Protein AF-A0A7V5SRY6-F1 (afdb_monomer)

Radius of gyration: 21.68 Å; Cα contacts (8 Å, |Δi|>4): 724; chains: 1; bounding box: 53×56×63 Å

Secondary structure (DSSP, 8-state):
-------TT---EEEEEEEE-SPPPHHHHHHHHHHHHHHHHSSSEEEEEEEE-GGGGGGGG-HHHHHHHHHHHHHHGGG-TT--SEEE-HHHHHHTTGGG-TTS-S----TTHHHHHHHHHHHHHHTTTS---EEEEEE-S-BTTBTHHHHHHHHHHHHHHTT-EEEEEE-GGGGGGGBTT---SSS--HHHHHHHHHHHHHHHHGGGT--HHHH--EEEEHHHHHHTT--SEEEEETTTTEEEEE-SSB-TTSEEE-HHHHHHHHTSSS-EE-SEEEEEEESS-TT---GGGEEEEEEE-S-SSSSTHHHHHHHHHHHHHTTT-EEEEEE-GGGGGGG-SS----TTS----HHHHHHHTTT-TTEEEEEEHHHHHHTT--GGG-STTTTSEEE-HHHHHHHSS--TT-SEEEEEE-

pLDDT: mean 87.08, std 14.52, range [35.25, 98.62]

Nearest PDB structures (foldseek):
  2hy5-assembly1_B  TM=7.709E-01  e=6.748E-06  Allochromatium vinosum
  2d1p-assembly1_B  TM=8.381E-01  e=6.021E-05  Escherichia coli
  2d1p-assembly1_A  TM=6.841E-01  e=5.065E-05  Escherichia coli
  3mc3-assembly1_A  TM=7.978E-01  e=6.392E-03  Saccharolobus solfataricus

Sequence (418 aa):
MKSKSNLDDKNYDFNLIILLSDRISIERINWLENLLISLKTTRCNVKPKLFLTGSALYIFFNSKYFNRLNKIYNLYSKNFENNTLFEIDNSEARIIGLNKIKKINSEFDDHCLFWNNLIEYLKKIYNGQRILKNIGFLQLESPYFNRSSVFCVRFLQSAINNCVIPELYLYLDGVHIGLKNQNPSEFENIYLKIEKIYNKIKSLILKDNEEISEYLKFMACARCAKARGYIYKEYFDEIENKIKYISNIMINEIEIVNLNEIIQRFKQNIPIFSANSFNLINKNISLLNNSQNIEITIFITKEPYYLEYSFGGLSLAIATSNNFIKTNIIFIEDGVYNLIQNQIIHNNDKIFNIEELINSTRNEEYLKYFVFKPSLRNRNINFSKIENFKFIKLIDSNELIQILNLKDNIYLHRIFIF

Solvent-accessible surface area (backbone atoms only — not comparable to full-atom values): 23399 Å² total; per-residue (Å²): 136,84,83,76,78,89,73,81,82,78,74,49,44,31,39,36,39,36,36,34,28,52,69,71,47,74,67,55,52,51,56,50,48,52,42,56,56,46,44,68,73,43,86,43,50,62,49,63,37,37,38,36,27,61,46,26,52,60,42,70,77,35,68,73,51,37,55,53,51,48,52,55,45,68,72,49,50,88,79,41,99,80,70,57,55,62,46,64,31,60,62,45,35,50,75,77,60,49,73,77,60,87,79,74,85,80,91,83,86,59,87,50,50,53,37,32,52,53,46,51,51,50,40,59,67,28,64,81,65,48,81,58,55,51,37,38,35,45,38,55,53,35,52,86,85,37,67,57,46,58,52,49,54,44,41,44,52,22,25,50,77,67,72,19,46,47,31,38,38,20,34,62,44,12,38,56,50,42,35,52,87,64,79,61,90,91,50,84,50,59,33,64,49,53,55,52,51,52,54,52,51,52,58,51,37,61,72,71,76,50,70,58,81,85,64,62,48,36,38,24,27,38,69,42,31,48,77,72,65,47,52,82,45,75,48,77,37,80,89,79,72,40,77,45,53,40,50,90,55,40,42,86,80,46,44,46,34,58,61,63,62,60,44,58,58,68,49,44,101,51,63,60,41,37,57,39,20,32,40,38,40,50,69,83,65,81,78,69,94,58,62,84,26,42,37,38,36,37,36,27,43,39,44,59,85,82,51,65,42,33,62,48,44,50,52,51,43,51,52,35,19,79,66,73,30,43,24,37,41,35,24,28,59,47,11,48,56,45,68,54,79,87,80,84,78,60,88,84,70,80,69,81,59,59,58,58,57,55,56,76,49,72,80,42,90,32,47,43,49,33,35,35,45,67,37,30,57,77,66,72,52,67,64,91,76,41,72,89,52,70,84,43,43,78,28,50,73,69,50,49,41,57,71,76,41,84,50,95,70,51,46,39,40,38,34,42,62,52

Mean predicted aligned error: 6.61 Å

Foldseek 3Di:
DDPDPPPPDDAWEKEKEWFAAAAQDPQNLVLVLLLLVVCLVDSHHYHYAYEYAHNPVCLCVDPVSVVSVVVSLVSRQVPDPVRHSYQYQVVRCVVVPVPVVPPDDDDDDDSLPSLLCVLVVVQVLCVLFHGQAEAEEEEAAAPPVDCQLVVVLSNLVSCVVVNHQYAYEQFANSQNLFFPPDDDDPDDNSNVSVVVSLVSNVVVCVVVVHDPVVGYHQEYAQVNCVVVPFFPDWDQDPVVRDIATDGPGGHPSYGYHHLLVVLVVQLDPHHYDYNTKMKMAIRPPSDDPGSLQEAEEEEEAAAPDPGCRLVRSLVNQVSNLVVVHQYEYEQAHNSCNLLDPPDDDDPVVPDDNSLVSCLVCLPRPRYAAEYEPVNCVVVVHDCVPRPSCPSYHYDYSVVVSVVVDDDVRHRMYMYHYD

Structure (mmCIF, N/CA/C/O backbone):
data_AF-A0A7V5SRY6-F1
#
_entry.id   AF-A0A7V5SRY6-F1
#
loop_
_atom_site.group_PDB
_atom_site.id
_atom_site.type_symbol
_atom_site.label_atom_id
_atom_site.label_alt_id
_atom_site.label_comp_id
_atom_site.label_asym_id
_atom_site.label_entity_id
_atom_site.label_seq_id
_atom_site.pdbx_PDB_ins_code
_atom_site.Cartn_x
_atom_site.Cartn_y
_atom_site.Cartn_z
_atom_site.occupancy
_atom_site.B_iso_or_equiv
_atom_site.auth_seq_id
_atom_site.auth_comp_id
_atom_site.auth_asym_id
_atom_site.auth_atom_id
_atom_site.pdbx_PDB_model_num
ATOM 1 N N . MET A 1 1 ? -34.669 9.016 -38.410 1.00 39.81 1 MET A N 1
ATOM 2 C CA . MET A 1 1 ? -34.071 9.885 -37.372 1.00 39.81 1 MET A CA 1
ATOM 3 C C . MET A 1 1 ? -33.050 9.065 -36.595 1.00 39.81 1 MET A C 1
ATOM 5 O O . MET A 1 1 ? -33.442 8.169 -35.865 1.00 39.81 1 MET A O 1
ATOM 9 N N . LYS A 1 2 ? -31.748 9.286 -36.829 1.00 36.75 2 LYS A N 1
ATOM 10 C CA . LYS A 1 2 ? -30.668 8.683 -36.030 1.00 36.75 2 LYS A CA 1
ATOM 11 C C . LYS A 1 2 ? -30.485 9.546 -34.782 1.00 36.75 2 LYS A C 1
ATOM 13 O O . LYS A 1 2 ? -30.069 10.695 -34.907 1.00 36.75 2 LYS A O 1
ATOM 18 N N . SER A 1 3 ? -30.815 9.017 -33.609 1.00 35.25 3 SER A N 1
ATOM 19 C CA . SER A 1 3 ? -30.499 9.645 -32.327 1.00 35.25 3 SER A CA 1
ATOM 20 C C . SER A 1 3 ? -28.987 9.577 -32.105 1.00 35.25 3 SER A C 1
ATOM 22 O O . SER A 1 3 ? -28.458 8.550 -31.681 1.00 35.25 3 SER A O 1
ATOM 24 N N . LYS A 1 4 ? -28.279 10.663 -32.432 1.00 36.81 4 LYS A N 1
ATOM 25 C CA . LYS A 1 4 ? -26.931 10.905 -31.913 1.00 36.81 4 LYS A CA 1
ATOM 26 C C . LYS A 1 4 ? -27.048 11.013 -30.393 1.00 36.81 4 LYS A C 1
ATOM 28 O O . LYS A 1 4 ? -27.726 11.901 -29.886 1.00 36.81 4 LYS A O 1
ATOM 33 N N . SER A 1 5 ? -26.439 10.073 -29.684 1.00 37.53 5 SER A N 1
ATOM 34 C CA . SER A 1 5 ? -26.244 10.145 -28.242 1.00 37.53 5 SER A CA 1
ATOM 35 C C . SER A 1 5 ? -25.362 11.353 -27.922 1.00 37.53 5 SER A C 1
ATOM 37 O O . SER A 1 5 ? -24.181 11.349 -28.262 1.00 37.53 5 SER A O 1
ATOM 39 N N . ASN A 1 6 ? -25.930 12.371 -27.274 1.00 35.38 6 ASN A N 1
ATOM 40 C CA . ASN A 1 6 ? -25.201 13.481 -26.653 1.00 35.38 6 ASN A CA 1
ATOM 41 C C . ASN A 1 6 ? -24.388 12.968 -25.445 1.00 35.38 6 ASN A C 1
ATOM 43 O O . ASN A 1 6 ? -24.773 13.177 -24.296 1.00 35.38 6 ASN A O 1
ATOM 47 N N . LEU A 1 7 ? -23.299 12.241 -25.703 1.00 40.72 7 LEU A N 1
ATOM 48 C CA . LEU A 1 7 ? -22.293 11.853 -24.702 1.00 40.72 7 LEU A CA 1
ATOM 49 C C . LEU A 1 7 ? -21.007 12.689 -24.811 1.00 40.72 7 LEU A C 1
ATOM 51 O O . LEU A 1 7 ? -20.055 12.435 -24.079 1.00 40.72 7 LEU A O 1
ATOM 55 N N . ASP A 1 8 ? -20.990 13.698 -25.681 1.00 44.31 8 ASP A N 1
ATOM 56 C CA . ASP A 1 8 ? -19.845 14.585 -25.852 1.00 44.31 8 ASP A CA 1
ATOM 57 C C . ASP A 1 8 ? -19.848 15.696 -24.778 1.00 44.31 8 ASP A C 1
ATOM 59 O O . ASP A 1 8 ? -20.852 16.377 -24.568 1.00 44.31 8 ASP A O 1
ATOM 63 N N . ASP A 1 9 ? -18.698 15.837 -24.109 1.00 43.53 9 ASP A N 1
ATOM 64 C CA . ASP A 1 9 ? -18.276 16.906 -23.183 1.00 43.53 9 ASP A CA 1
ATOM 65 C C . ASP A 1 9 ? -18.708 16.852 -21.703 1.00 43.53 9 ASP A C 1
ATOM 67 O O . ASP A 1 9 ? -18.930 17.882 -21.060 1.00 43.53 9 ASP A O 1
ATOM 71 N N . LYS A 1 10 ? -18.709 15.670 -21.071 1.00 51.91 10 LYS A N 1
ATOM 72 C CA . LYS A 1 10 ? -18.594 15.620 -19.599 1.00 51.91 10 LYS A CA 1
ATOM 73 C C . LYS A 1 10 ? -17.126 15.717 -19.180 1.00 51.91 10 LYS A C 1
ATOM 75 O O . LYS A 1 10 ? -16.386 14.744 -19.243 1.00 51.91 10 LYS A O 1
ATOM 80 N N . ASN A 1 11 ? -16.708 16.892 -18.710 1.00 58.66 11 ASN A N 1
ATOM 81 C CA . ASN A 1 11 ? -15.423 17.053 -18.029 1.00 58.66 11 ASN A CA 1
ATOM 82 C C . ASN A 1 11 ? -15.459 16.300 -16.691 1.00 58.66 11 ASN A C 1
ATOM 84 O O . ASN A 1 11 ? -16.187 16.681 -15.771 1.00 58.66 11 ASN A O 1
ATOM 88 N N . TYR A 1 12 ? -14.678 15.229 -16.572 1.00 63.69 12 TYR A N 1
ATOM 89 C CA . TYR A 1 12 ? -14.534 14.499 -15.316 1.00 63.69 12 TYR A CA 1
ATOM 90 C C . TYR A 1 12 ? -13.520 15.192 -14.394 1.00 63.69 12 TYR A C 1
ATOM 92 O O . TYR A 1 12 ? -12.428 15.543 -14.844 1.00 63.69 12 TYR A O 1
ATOM 100 N N . ASP A 1 13 ? -13.878 15.390 -13.118 1.00 82.00 13 ASP A N 1
ATOM 101 C CA . ASP A 1 13 ? -12.982 15.936 -12.082 1.00 82.00 13 ASP A CA 1
ATOM 102 C C . ASP A 1 13 ? -12.574 14.808 -11.125 1.00 82.00 13 ASP A C 1
ATOM 104 O O . ASP A 1 13 ? -13.422 14.169 -10.499 1.00 82.00 13 ASP A O 1
ATOM 108 N N . PHE A 1 14 ? -11.275 14.557 -11.008 1.00 86.19 14 PHE A N 1
ATOM 109 C CA . PHE A 1 14 ? -10.714 13.523 -10.145 1.00 86.19 14 PHE A CA 1
ATOM 110 C C . PHE A 1 14 ? -9.719 14.119 -9.163 1.00 86.19 14 PHE A C 1
ATOM 112 O O . PHE A 1 14 ? -8.963 15.031 -9.492 1.00 86.19 14 PHE A O 1
ATOM 119 N N . ASN A 1 15 ? -9.661 13.552 -7.961 1.00 89.62 15 ASN A N 1
ATOM 120 C CA . ASN A 1 15 ? -8.587 13.845 -7.017 1.00 89.62 15 ASN A CA 1
ATOM 121 C C . ASN A 1 15 ? -7.641 12.655 -6.971 1.00 89.62 15 ASN A C 1
ATOM 123 O O . ASN A 1 15 ? -8.079 11.534 -6.714 1.00 89.62 15 ASN A O 1
ATOM 127 N N . LEU A 1 16 ? -6.358 12.914 -7.200 1.00 92.25 16 LEU A N 1
ATOM 128 C CA . LEU A 1 16 ? -5.301 11.922 -7.063 1.00 92.25 16 LEU A CA 1
ATOM 129 C C . LEU A 1 16 ? -4.553 12.190 -5.762 1.00 92.25 16 LEU A C 1
ATOM 131 O O . LEU A 1 16 ? -3.834 13.175 -5.636 1.00 92.25 16 LEU A O 1
ATOM 135 N N . ILE A 1 17 ? -4.708 11.307 -4.793 1.00 95.00 17 ILE A N 1
ATOM 136 C CA . ILE A 1 17 ? -4.059 11.410 -3.491 1.00 95.00 17 ILE A CA 1
ATOM 137 C C . ILE A 1 17 ? -2.899 10.438 -3.488 1.00 95.00 17 ILE A C 1
ATOM 139 O O . ILE A 1 17 ? -3.110 9.244 -3.663 1.00 95.00 17 ILE A O 1
ATOM 143 N N . ILE A 1 18 ? -1.688 10.939 -3.296 1.00 96.50 18 ILE A N 1
ATOM 144 C CA . ILE A 1 18 ? -0.470 10.129 -3.269 1.00 96.50 18 ILE A CA 1
ATOM 145 C C . ILE A 1 18 ? 0.112 10.218 -1.866 1.00 96.50 18 ILE A C 1
ATOM 147 O O . ILE A 1 18 ? 0.484 11.309 -1.447 1.00 96.50 18 ILE A O 1
ATOM 151 N N . LEU A 1 19 ? 0.209 9.096 -1.157 1.00 97.88 19 LEU A N 1
ATOM 152 C CA . LEU A 1 19 ? 0.920 8.990 0.115 1.00 97.88 19 LEU A CA 1
ATOM 153 C C . LEU A 1 19 ? 2.207 8.199 -0.105 1.00 97.88 19 LEU A C 1
ATOM 155 O O . LEU A 1 19 ? 2.160 7.078 -0.613 1.00 97.88 19 LEU A O 1
ATOM 159 N N . LEU A 1 20 ? 3.344 8.790 0.257 1.00 97.56 20 LEU A N 1
ATOM 160 C CA . LEU A 1 20 ? 4.659 8.158 0.165 1.00 97.56 20 LEU A CA 1
ATOM 161 C C . LEU A 1 20 ? 5.424 8.356 1.474 1.00 97.56 20 LEU A C 1
ATOM 163 O O . LEU A 1 20 ? 5.680 9.494 1.882 1.00 97.56 20 LEU A O 1
ATOM 167 N N . SER A 1 21 ? 5.816 7.249 2.098 1.00 96.56 21 SER A N 1
ATOM 168 C CA . SER A 1 21 ? 6.669 7.225 3.288 1.00 96.56 21 SER A CA 1
ATOM 169 C C . SER A 1 21 ? 8.089 6.753 3.002 1.00 96.56 21 SER A C 1
ATOM 171 O O . SER A 1 21 ? 9.016 7.109 3.731 1.00 96.56 21 SER A O 1
ATOM 173 N N . ASP A 1 22 ? 8.277 5.942 1.963 1.00 94.25 22 ASP A N 1
ATOM 174 C CA . ASP A 1 22 ? 9.554 5.285 1.715 1.00 94.25 22 ASP A CA 1
ATOM 175 C C . ASP A 1 22 ? 10.449 6.091 0.795 1.00 94.25 22 ASP A C 1
ATOM 177 O O . ASP A 1 22 ? 10.030 7.011 0.089 1.00 94.25 22 ASP A O 1
ATOM 181 N N . ARG A 1 23 ? 11.725 5.705 0.782 1.00 93.31 23 ARG A N 1
ATOM 182 C CA . ARG A 1 23 ? 12.715 6.311 -0.095 1.00 93.31 23 ARG A CA 1
ATOM 183 C C . ARG A 1 23 ? 12.245 6.228 -1.547 1.00 93.31 23 ARG A C 1
ATOM 185 O O . ARG A 1 23 ? 12.080 5.148 -2.109 1.00 93.31 23 ARG A O 1
ATOM 192 N N . ILE A 1 24 ? 12.105 7.392 -2.172 1.00 94.31 24 ILE A N 1
ATOM 193 C CA . ILE A 1 24 ? 11.694 7.486 -3.568 1.00 94.31 24 ILE A CA 1
ATOM 194 C C . ILE A 1 24 ? 12.927 7.324 -4.464 1.00 94.31 24 ILE A C 1
ATOM 196 O O . ILE A 1 24 ? 13.878 8.108 -4.385 1.00 94.31 24 ILE A O 1
ATOM 200 N N . SER A 1 25 ? 12.929 6.293 -5.311 1.00 93.19 25 SER A N 1
ATOM 201 C CA . SER A 1 25 ? 13.999 6.064 -6.286 1.00 93.19 25 SER A CA 1
ATOM 202 C C . SER A 1 25 ? 13.959 7.108 -7.415 1.00 93.19 25 SER A C 1
ATOM 204 O O . SER A 1 25 ? 12.927 7.728 -7.684 1.00 93.19 25 SER A O 1
ATOM 206 N N . ILE A 1 26 ? 15.083 7.301 -8.121 1.00 91.19 26 ILE A N 1
ATOM 207 C CA . ILE A 1 26 ? 15.108 8.156 -9.325 1.00 91.19 26 ILE A CA 1
ATOM 208 C C . ILE A 1 26 ? 14.106 7.664 -10.369 1.00 91.19 26 ILE A C 1
ATOM 210 O O . ILE A 1 26 ? 13.446 8.460 -11.028 1.00 91.19 26 ILE A O 1
ATOM 214 N N . GLU A 1 27 ? 14.003 6.347 -10.524 1.00 94.38 27 GLU A N 1
ATOM 215 C CA . GLU A 1 27 ? 13.096 5.719 -11.471 1.00 94.38 27 GLU A CA 1
ATOM 216 C C . GLU A 1 27 ? 11.645 6.026 -11.103 1.00 94.38 27 GLU A C 1
ATOM 218 O O . GLU A 1 27 ? 10.894 6.479 -11.969 1.00 94.38 27 GLU A O 1
ATOM 223 N N . ARG A 1 28 ? 11.310 5.914 -9.810 1.00 94.81 28 ARG A N 1
ATOM 224 C CA . ARG A 1 28 ? 10.007 6.285 -9.258 1.00 94.81 28 ARG A CA 1
ATOM 225 C C . ARG A 1 28 ? 9.621 7.713 -9.566 1.00 94.81 28 ARG A C 1
ATOM 227 O O . ARG A 1 28 ? 8.536 7.968 -10.085 1.00 94.81 28 ARG A O 1
ATOM 234 N N . ILE A 1 29 ? 10.528 8.651 -9.310 1.00 92.88 29 ILE A N 1
ATOM 235 C CA . ILE A 1 29 ? 10.239 10.056 -9.586 1.00 92.88 29 ILE A CA 1
ATOM 236 C C . ILE A 1 29 ? 10.055 10.336 -11.073 1.00 92.88 29 ILE A C 1
ATOM 238 O O . ILE A 1 29 ? 9.235 11.177 -11.425 1.00 92.88 29 ILE A O 1
ATOM 242 N N . ASN A 1 30 ? 10.774 9.628 -11.947 1.00 91.94 30 ASN A N 1
ATOM 243 C CA . ASN A 1 30 ? 10.655 9.826 -13.388 1.00 91.94 30 ASN A CA 1
ATOM 244 C C . ASN A 1 30 ? 9.276 9.404 -13.896 1.00 91.94 30 ASN A C 1
ATOM 246 O O . ASN A 1 30 ? 8.643 10.157 -14.636 1.00 91.94 30 ASN A O 1
ATOM 250 N N . TRP A 1 31 ? 8.805 8.209 -13.524 1.00 92.50 31 TRP A N 1
ATOM 251 C CA . TRP A 1 31 ? 7.492 7.766 -13.984 1.00 92.50 31 TRP A CA 1
ATOM 252 C C . TRP A 1 31 ? 6.359 8.526 -13.285 1.00 92.50 31 TRP A C 1
ATOM 254 O O . TRP A 1 31 ? 5.344 8.789 -13.926 1.00 92.50 31 TRP A O 1
ATOM 264 N N . LEU A 1 32 ? 6.543 8.970 -12.034 1.00 91.88 32 LEU A N 1
ATOM 265 C CA . LEU A 1 32 ? 5.573 9.819 -11.336 1.00 91.88 32 LEU A CA 1
ATOM 266 C C . LEU A 1 32 ? 5.471 11.215 -11.971 1.00 91.88 32 LEU A C 1
ATOM 268 O O . LEU A 1 32 ? 4.369 11.721 -12.165 1.00 91.88 32 LEU A O 1
ATOM 272 N N . GLU A 1 33 ? 6.601 11.824 -12.342 1.00 91.00 33 GLU A N 1
ATOM 273 C CA . GLU A 1 33 ? 6.633 13.085 -13.093 1.00 91.00 33 GLU A CA 1
ATOM 274 C C . GLU A 1 33 ? 5.888 12.941 -14.423 1.00 91.00 33 GLU A C 1
ATOM 276 O O . GLU A 1 33 ? 5.005 13.745 -14.716 1.00 91.00 33 GLU A O 1
ATOM 281 N N . ASN A 1 34 ? 6.185 11.893 -15.197 1.00 89.94 34 ASN A N 1
ATOM 282 C CA . ASN A 1 34 ? 5.520 11.638 -16.476 1.00 89.94 34 ASN A CA 1
ATOM 283 C C . ASN A 1 34 ? 4.011 11.419 -16.308 1.00 89.94 34 ASN A C 1
ATOM 285 O O . ASN A 1 34 ? 3.226 11.951 -17.097 1.00 89.94 34 ASN A O 1
ATOM 289 N N . LEU A 1 35 ? 3.608 10.672 -15.275 1.00 89.06 35 LEU A N 1
ATOM 290 C CA . LEU A 1 35 ? 2.207 10.458 -14.926 1.00 89.06 35 LEU A CA 1
ATOM 291 C C . LEU A 1 35 ? 1.517 11.796 -14.651 1.00 89.06 35 LEU A C 1
ATOM 293 O O . LEU A 1 35 ? 0.530 12.125 -15.302 1.00 89.06 35 LEU A O 1
ATOM 297 N N . LEU A 1 36 ? 2.064 12.603 -13.743 1.00 88.25 36 LEU A N 1
ATOM 298 C CA . LEU A 1 36 ? 1.464 13.876 -13.348 1.00 88.25 36 LEU A CA 1
ATOM 299 C C . LEU A 1 36 ? 1.457 14.901 -14.490 1.00 88.25 36 LEU A C 1
ATOM 301 O O . LEU A 1 36 ? 0.469 15.614 -14.646 1.00 88.25 36 LEU A O 1
ATOM 305 N N . ILE A 1 37 ? 2.501 14.974 -15.318 1.00 87.19 37 ILE A N 1
ATOM 306 C CA . ILE A 1 37 ? 2.506 15.830 -16.518 1.00 87.19 37 ILE A CA 1
ATOM 307 C C . ILE A 1 37 ? 1.365 15.436 -17.450 1.00 87.19 37 ILE A C 1
ATOM 309 O O . ILE A 1 37 ? 0.624 16.295 -17.922 1.00 87.19 37 ILE A O 1
ATOM 313 N N . SER A 1 38 ? 1.217 14.141 -17.699 1.00 84.44 38 SER A N 1
ATOM 314 C CA . SER A 1 38 ? 0.264 13.661 -18.690 1.00 84.44 38 SER A CA 1
ATOM 315 C C . SER A 1 38 ? -1.173 13.739 -18.199 1.00 84.44 38 SER A C 1
ATOM 317 O O . SER A 1 38 ? -2.057 14.083 -18.972 1.00 84.44 38 SER A O 1
ATOM 319 N N . LEU A 1 39 ? -1.421 13.514 -16.906 1.00 81.44 39 LEU A N 1
ATOM 320 C CA . LEU A 1 39 ? -2.742 13.738 -16.314 1.00 81.44 39 LEU A CA 1
ATOM 321 C C . LEU A 1 39 ? -3.213 15.183 -16.526 1.00 81.44 39 LEU A C 1
ATOM 323 O O . LEU A 1 39 ? -4.382 15.395 -16.830 1.00 81.44 39 LEU A O 1
ATOM 327 N N . LYS A 1 40 ? -2.297 16.160 -16.488 1.00 80.31 40 LYS A N 1
ATOM 328 C CA . LYS A 1 40 ? -2.608 17.566 -16.782 1.00 80.31 40 LYS A CA 1
ATOM 329 C C . LYS A 1 40 ? -2.962 17.818 -18.254 1.00 80.31 40 LYS A C 1
ATOM 331 O O . LYS A 1 40 ? -3.694 18.759 -18.544 1.00 80.31 40 LYS A O 1
ATOM 336 N N . THR A 1 41 ? -2.404 17.041 -19.184 1.00 78.06 41 THR A N 1
ATOM 337 C CA . THR A 1 41 ? -2.663 17.195 -20.626 1.00 78.06 41 THR A CA 1
ATOM 338 C C . THR A 1 41 ? -3.846 16.361 -21.114 1.00 78.06 41 THR A C 1
ATOM 340 O O . THR A 1 41 ? -4.320 16.580 -22.229 1.00 78.06 41 THR A O 1
ATOM 343 N N . THR A 1 42 ? -4.343 15.419 -20.306 1.00 74.44 42 THR A N 1
ATOM 344 C CA . THR A 1 42 ? -5.567 14.678 -20.625 1.00 74.44 42 THR A CA 1
ATOM 345 C C . THR A 1 42 ? -6.814 15.566 -20.549 1.00 74.44 42 THR A C 1
ATOM 347 O O . THR A 1 42 ? -6.819 16.611 -19.907 1.00 74.44 42 THR A O 1
ATOM 350 N N . ARG A 1 43 ? -7.913 15.123 -21.179 1.00 66.50 43 ARG A N 1
ATOM 351 C CA . ARG A 1 43 ? -9.231 15.785 -21.091 1.00 66.50 43 ARG A CA 1
ATOM 352 C C . ARG A 1 43 ? -9.859 15.735 -19.690 1.00 66.50 43 ARG A C 1
ATOM 354 O O . ARG A 1 43 ? -10.906 16.332 -19.475 1.00 66.50 43 ARG A O 1
ATOM 361 N N . CYS A 1 44 ? -9.259 15.005 -18.753 1.00 71.31 44 CYS A N 1
ATOM 362 C CA . CYS A 1 44 ? -9.763 14.904 -17.394 1.00 71.31 44 CYS A CA 1
ATOM 363 C C . CYS A 1 44 ? -9.106 15.957 -16.504 1.00 71.31 44 CYS A C 1
ATOM 365 O O . CYS A 1 44 ? -7.888 16.131 -16.519 1.00 71.31 44 CYS A O 1
ATOM 367 N N . ASN A 1 45 ? -9.904 16.627 -15.679 1.00 79.94 45 ASN A N 1
ATOM 368 C CA . ASN A 1 45 ? -9.380 17.535 -14.673 1.00 79.94 45 ASN A CA 1
ATOM 369 C C . ASN A 1 45 ? -8.896 16.708 -13.480 1.00 79.94 45 ASN A C 1
ATOM 371 O O . ASN A 1 45 ? -9.704 16.207 -12.703 1.00 79.94 45 ASN A O 1
ATOM 375 N N . VAL A 1 46 ? -7.584 16.515 -13.350 1.00 84.12 46 VAL A N 1
ATOM 376 C CA . VAL A 1 46 ? -7.010 15.808 -12.198 1.00 84.12 46 VAL A CA 1
ATOM 377 C C . VAL A 1 46 ? -6.356 16.791 -11.251 1.00 84.12 46 VAL A C 1
ATOM 379 O O . VAL A 1 46 ? -5.490 17.575 -11.638 1.00 84.12 46 VAL A O 1
ATOM 382 N N . LYS A 1 47 ? -6.742 16.704 -9.981 1.00 88.25 47 LYS A N 1
ATOM 383 C CA . LYS A 1 47 ? -6.197 17.489 -8.875 1.00 88.25 47 LYS A CA 1
ATOM 384 C C . LYS A 1 47 ? -5.326 16.581 -8.007 1.00 88.25 47 LYS A C 1
ATOM 386 O O . LYS A 1 47 ? -5.850 15.914 -7.114 1.00 88.25 47 LYS A O 1
ATOM 391 N N . PRO A 1 48 ? -4.015 16.487 -8.288 1.00 90.75 48 PRO A N 1
ATOM 392 C CA . PRO A 1 48 ? -3.114 15.705 -7.465 1.00 90.75 48 PRO A CA 1
ATOM 393 C C . PRO A 1 48 ? -2.804 16.415 -6.146 1.00 90.75 48 PRO A C 1
ATOM 395 O O . PRO A 1 48 ? -2.623 17.629 -6.114 1.00 90.75 48 PRO A O 1
ATOM 398 N N . LYS A 1 49 ? -2.675 15.653 -5.065 1.00 92.00 49 LYS A N 1
ATOM 399 C CA . LYS A 1 49 ? -2.173 16.111 -3.768 1.00 92.00 49 LYS A CA 1
ATOM 400 C C . LYS A 1 49 ? -1.211 15.050 -3.237 1.00 92.00 49 LYS A C 1
ATOM 402 O O . LYS A 1 49 ? -1.584 13.888 -3.072 1.00 92.00 49 LYS A O 1
ATOM 407 N N . LEU A 1 50 ? 0.044 15.442 -3.040 1.00 94.00 50 LEU A N 1
ATOM 408 C CA . LEU A 1 50 ? 1.135 14.563 -2.630 1.00 94.00 50 LEU A CA 1
ATOM 409 C C . LEU A 1 50 ? 1.407 14.766 -1.143 1.00 94.00 50 LEU A C 1
ATOM 411 O O . LEU A 1 50 ? 1.798 15.852 -0.737 1.00 94.00 50 LEU A O 1
ATOM 415 N N . PHE A 1 51 ? 1.242 13.715 -0.356 1.00 95.25 51 PHE A N 1
ATOM 416 C CA . PHE A 1 51 ? 1.548 13.642 1.064 1.00 95.25 51 PHE A CA 1
ATOM 417 C C . PHE A 1 51 ? 2.868 12.886 1.236 1.00 95.25 51 PHE A C 1
ATOM 419 O O . PHE A 1 51 ? 2.952 11.692 0.941 1.00 95.25 51 PHE A O 1
ATOM 426 N N . LEU A 1 52 ? 3.911 13.592 1.672 1.00 94.75 52 LEU A N 1
ATOM 427 C CA . LEU A 1 52 ? 5.261 13.053 1.830 1.00 94.75 52 LEU A CA 1
ATOM 428 C C . LEU A 1 52 ? 5.647 13.017 3.310 1.00 94.75 52 LEU A C 1
ATOM 430 O O . LEU A 1 52 ? 5.570 14.031 4.002 1.00 94.75 52 LEU A O 1
ATOM 434 N N . THR A 1 53 ? 6.106 11.861 3.781 1.00 95.19 53 THR A N 1
ATOM 435 C CA . THR A 1 53 ? 6.583 11.663 5.158 1.00 95.19 53 THR A CA 1
ATOM 436 C C . THR A 1 53 ? 7.778 10.703 5.189 1.00 95.19 53 THR A C 1
ATOM 438 O O . THR A 1 53 ? 8.170 10.152 4.159 1.00 95.19 53 THR A O 1
ATOM 441 N N . GLY A 1 54 ? 8.402 10.528 6.353 1.00 94.31 54 GLY A N 1
ATOM 442 C CA . GLY A 1 54 ? 9.487 9.570 6.560 1.00 94.31 54 GLY A CA 1
ATOM 443 C C . GLY A 1 54 ? 10.638 9.693 5.555 1.00 94.31 54 GLY A C 1
ATOM 444 O O . GLY A 1 54 ? 11.159 10.778 5.289 1.00 94.31 54 GLY A O 1
ATOM 445 N N . SER A 1 55 ? 11.034 8.561 4.973 1.00 94.75 55 SER A N 1
ATOM 446 C CA . SER A 1 55 ? 12.159 8.474 4.036 1.00 94.75 55 SER A CA 1
ATOM 447 C C . SER A 1 55 ? 11.867 9.079 2.661 1.00 94.75 55 SER A C 1
ATOM 449 O O . SER A 1 55 ? 12.805 9.394 1.920 1.00 94.75 55 SER A O 1
ATOM 451 N N . ALA A 1 56 ? 10.600 9.294 2.306 1.00 95.06 56 ALA A N 1
ATOM 452 C CA . ALA A 1 56 ? 10.245 9.973 1.062 1.00 95.06 56 ALA A CA 1
ATOM 453 C C . ALA A 1 56 ? 10.805 11.400 1.020 1.00 95.06 56 ALA A C 1
ATOM 455 O O . ALA A 1 56 ? 11.165 11.902 -0.044 1.00 95.06 56 ALA A O 1
ATOM 456 N N . LEU A 1 57 ? 10.965 12.028 2.186 1.00 93.56 57 LEU A N 1
ATOM 457 C CA . LEU A 1 57 ? 11.484 13.384 2.328 1.00 93.56 57 LEU A CA 1
ATOM 458 C C . LEU A 1 57 ? 12.969 13.519 1.959 1.00 93.56 57 LEU A C 1
ATOM 460 O O . LEU A 1 57 ? 13.415 14.621 1.633 1.00 93.56 57 LEU A O 1
ATOM 464 N N . TYR A 1 58 ? 13.736 12.422 1.890 1.00 92.19 58 TYR A N 1
ATOM 465 C CA . TYR A 1 58 ? 15.120 12.487 1.401 1.00 92.19 58 TYR A CA 1
ATOM 466 C C . TYR A 1 58 ? 15.231 12.982 -0.044 1.00 92.19 58 TYR A C 1
ATOM 468 O O . TYR A 1 58 ? 16.306 13.386 -0.496 1.00 92.19 58 TYR A O 1
ATOM 476 N N . ILE A 1 59 ? 14.110 13.007 -0.761 1.00 90.81 59 ILE A N 1
ATOM 477 C CA . ILE A 1 59 ? 14.005 13.599 -2.082 1.00 90.81 59 ILE A CA 1
ATOM 478 C C . ILE A 1 59 ? 14.476 15.060 -2.141 1.00 90.81 59 ILE A C 1
ATOM 480 O O . ILE A 1 59 ? 15.036 15.479 -3.153 1.00 90.81 59 ILE A O 1
ATOM 484 N N . PHE A 1 60 ? 14.312 15.821 -1.056 1.00 88.81 60 PHE A N 1
ATOM 485 C CA . PHE A 1 60 ? 14.669 17.239 -1.002 1.00 88.81 60 PHE A CA 1
ATOM 486 C C . PHE A 1 60 ? 16.180 17.491 -0.891 1.00 88.81 60 PHE A C 1
ATOM 488 O O . PHE A 1 60 ? 16.632 18.589 -1.203 1.00 88.81 60 PHE A O 1
ATOM 495 N N . PHE A 1 61 ? 16.977 16.487 -0.511 1.00 88.38 61 PHE A N 1
ATOM 496 C CA . PHE A 1 61 ? 18.438 16.622 -0.432 1.00 88.38 61 PHE A CA 1
ATOM 497 C C . PHE A 1 61 ? 19.143 16.438 -1.776 1.00 88.38 61 PHE A C 1
ATOM 499 O O . PHE A 1 61 ? 20.297 16.830 -1.934 1.00 88.38 61 PHE A O 1
ATOM 506 N N . ASN A 1 62 ? 18.474 15.837 -2.759 1.00 88.06 62 ASN A N 1
ATOM 507 C CA . ASN A 1 62 ? 19.058 15.603 -4.068 1.00 88.06 62 ASN A CA 1
ATOM 508 C C . ASN A 1 62 ? 18.564 16.662 -5.060 1.00 88.06 62 ASN A C 1
ATOM 510 O O . ASN A 1 62 ? 17.385 16.696 -5.412 1.00 88.06 62 ASN A O 1
ATOM 514 N N . SER A 1 63 ? 19.477 17.490 -5.569 1.00 86.00 63 SER A N 1
ATOM 515 C CA . SER A 1 63 ? 19.148 18.573 -6.506 1.00 86.00 63 SER A CA 1
ATOM 516 C C . SER A 1 63 ? 18.437 18.083 -7.773 1.00 86.00 63 SER A C 1
ATOM 518 O O . SER A 1 63 ? 17.516 18.741 -8.257 1.00 86.00 63 SER A O 1
ATOM 520 N N . LYS A 1 64 ? 18.797 16.902 -8.293 1.00 87.75 64 LYS A N 1
ATOM 521 C CA . LYS A 1 64 ? 18.145 16.305 -9.468 1.00 87.75 64 LYS A CA 1
ATOM 522 C C . LYS A 1 64 ? 16.691 15.949 -9.170 1.00 87.75 64 LYS A C 1
ATOM 524 O O . LYS A 1 64 ? 15.832 16.208 -10.011 1.00 87.75 64 LYS A O 1
ATOM 529 N N . TYR A 1 65 ? 16.408 15.379 -8.000 1.00 87.62 65 TYR A N 1
ATOM 530 C CA . TYR A 1 65 ? 15.033 15.063 -7.612 1.00 87.62 65 TYR A CA 1
ATOM 531 C C . TYR A 1 65 ? 14.228 16.322 -7.312 1.00 87.62 65 TYR A C 1
ATOM 533 O O . TYR A 1 65 ? 13.117 16.472 -7.816 1.00 87.62 65 TYR A O 1
ATOM 541 N N . PHE A 1 66 ? 14.815 17.262 -6.575 1.00 84.56 66 PHE A N 1
ATOM 542 C CA . PHE A 1 66 ? 14.182 18.534 -6.253 1.00 84.56 66 PHE A CA 1
ATOM 543 C C . PHE A 1 66 ? 13.802 19.327 -7.510 1.00 84.56 66 PHE A C 1
ATOM 545 O O . PHE A 1 66 ? 12.685 19.826 -7.617 1.00 84.56 66 PHE A O 1
ATOM 552 N N . ASN A 1 67 ? 14.678 19.375 -8.517 1.00 86.81 67 ASN A N 1
ATOM 553 C CA . ASN A 1 67 ? 14.381 20.033 -9.791 1.00 86.81 67 ASN A CA 1
ATOM 554 C C . ASN A 1 67 ? 13.196 19.392 -10.524 1.00 86.81 67 ASN A C 1
ATOM 556 O O . ASN A 1 67 ? 12.401 20.104 -11.136 1.00 86.81 67 ASN A O 1
ATOM 560 N N . ARG A 1 68 ? 13.049 18.065 -10.454 1.00 87.56 68 ARG A N 1
ATOM 561 C CA . ARG A 1 68 ? 11.887 17.359 -11.016 1.00 87.56 68 ARG A CA 1
ATOM 562 C C . ARG A 1 68 ? 10.612 17.661 -10.234 1.00 87.56 68 ARG A C 1
ATOM 564 O O . ARG A 1 68 ? 9.608 18.020 -10.840 1.00 87.56 68 ARG A O 1
ATOM 571 N N . LEU A 1 69 ? 10.668 17.637 -8.902 1.00 84.31 69 LEU A N 1
ATOM 572 C CA . LEU A 1 69 ? 9.544 18.057 -8.060 1.00 84.31 69 LEU A CA 1
ATOM 573 C C . LEU A 1 69 ? 9.116 19.500 -8.345 1.00 84.31 69 LEU A C 1
ATOM 575 O O . LEU A 1 69 ? 7.923 19.763 -8.453 1.00 84.31 69 LEU A O 1
ATOM 579 N N . ASN A 1 70 ? 10.063 20.419 -8.545 1.00 83.69 70 ASN A N 1
ATOM 580 C CA . ASN A 1 70 ? 9.767 21.809 -8.894 1.00 83.69 70 ASN A CA 1
ATOM 581 C C . ASN A 1 70 ? 9.069 21.938 -10.250 1.00 83.69 70 ASN A C 1
ATOM 583 O O . ASN A 1 70 ? 8.193 22.787 -10.400 1.00 83.69 70 ASN A O 1
ATOM 587 N N . LYS A 1 71 ? 9.407 21.098 -11.237 1.00 86.00 71 LYS A N 1
ATOM 588 C CA . LYS A 1 71 ? 8.657 21.056 -12.503 1.00 86.00 71 LYS A CA 1
ATOM 589 C C . LYS A 1 71 ? 7.206 20.665 -12.255 1.00 86.00 71 LYS A C 1
ATOM 591 O O . LYS A 1 71 ? 6.313 21.363 -12.724 1.00 86.00 71 LYS A O 1
ATOM 596 N N . ILE A 1 72 ? 6.972 19.607 -11.476 1.00 84.81 72 ILE A N 1
ATOM 597 C CA . ILE A 1 72 ? 5.619 19.165 -11.109 1.00 84.81 72 ILE A CA 1
ATOM 598 C C . ILE A 1 72 ? 4.889 20.279 -10.340 1.00 84.81 72 ILE A C 1
ATOM 600 O O . ILE A 1 72 ? 3.760 20.620 -10.684 1.00 84.81 72 ILE A O 1
ATOM 604 N N . TYR A 1 73 ? 5.548 20.914 -9.367 1.00 84.81 73 TYR A N 1
ATOM 605 C CA . TYR A 1 73 ? 5.000 22.048 -8.622 1.00 84.81 73 TYR A CA 1
ATOM 606 C C . TYR A 1 73 ? 4.543 23.172 -9.549 1.00 84.81 73 TYR A C 1
ATOM 608 O O . TYR A 1 73 ? 3.386 23.573 -9.508 1.00 84.81 73 TYR A O 1
ATOM 616 N N . ASN A 1 74 ? 5.430 23.645 -10.425 1.00 84.44 74 ASN A N 1
ATOM 617 C CA . ASN A 1 74 ? 5.155 24.753 -11.337 1.00 84.44 74 ASN A CA 1
ATOM 618 C C . ASN A 1 74 ? 4.052 24.423 -12.346 1.00 84.44 74 ASN A C 1
ATOM 620 O O . ASN A 1 74 ? 3.335 25.314 -12.800 1.00 84.44 74 ASN A O 1
ATOM 624 N N . LEU A 1 75 ? 3.906 23.146 -12.705 1.00 83.12 75 LEU A N 1
ATOM 625 C CA . LEU A 1 75 ? 2.809 22.702 -13.551 1.00 83.12 75 LEU A CA 1
ATOM 626 C C . LEU A 1 75 ? 1.465 22.834 -12.836 1.00 83.12 75 LEU A C 1
ATOM 628 O O . LEU A 1 75 ? 0.492 23.224 -13.473 1.00 83.12 75 LEU A O 1
ATOM 632 N N . TYR A 1 76 ? 1.391 22.543 -11.547 1.00 80.06 76 TYR A N 1
ATOM 633 C CA . TYR A 1 76 ? 0.120 22.465 -10.832 1.00 80.06 76 TYR A CA 1
ATOM 634 C C . TYR A 1 76 ? -0.208 23.704 -9.990 1.00 80.06 76 TYR A C 1
ATOM 636 O O . TYR A 1 76 ? -1.380 23.936 -9.709 1.00 80.06 76 TYR A O 1
ATOM 644 N N . SER A 1 77 ? 0.775 24.540 -9.649 1.00 73.38 77 SER A N 1
ATOM 645 C CA . SER A 1 77 ? 0.639 25.665 -8.710 1.00 73.38 77 SER A CA 1
ATOM 646 C C . SER A 1 77 ? -0.447 26.679 -9.077 1.00 73.38 77 SER A C 1
ATOM 648 O O . SER A 1 77 ? -1.084 27.228 -8.187 1.00 73.38 77 SER A O 1
ATOM 650 N N . LYS A 1 78 ? -0.730 26.886 -10.369 1.00 68.31 78 LYS A N 1
ATOM 651 C CA . LYS A 1 78 ? -1.784 27.813 -10.825 1.00 68.31 78 LYS A CA 1
ATOM 652 C C . LYS A 1 78 ? -3.216 27.337 -10.540 1.00 68.31 78 LYS A C 1
ATOM 654 O O . LYS A 1 78 ? -4.127 28.152 -10.589 1.00 68.31 78 LYS A O 1
ATOM 659 N N . ASN A 1 79 ? -3.420 26.047 -10.259 1.00 62.84 79 ASN A N 1
ATOM 660 C CA . ASN A 1 79 ? -4.750 25.435 -10.136 1.00 62.84 79 ASN A CA 1
ATOM 661 C C . ASN A 1 79 ? -5.196 25.202 -8.680 1.00 62.84 79 ASN A C 1
ATOM 663 O O . ASN A 1 79 ? -6.265 24.632 -8.462 1.00 62.84 79 ASN A O 1
ATOM 667 N N . PHE A 1 80 ? -4.394 25.592 -7.685 1.00 59.84 80 PHE A N 1
ATOM 668 C CA . PHE A 1 80 ? -4.709 25.373 -6.272 1.00 59.84 80 PHE A CA 1
ATOM 669 C C . PHE A 1 80 ? -5.000 26.696 -5.569 1.00 59.84 80 PHE A C 1
ATOM 671 O O . PHE A 1 80 ? -4.089 27.487 -5.351 1.00 59.84 80 PHE A O 1
ATOM 678 N N . GLU A 1 81 ? -6.250 26.881 -5.133 1.00 53.97 81 GLU A N 1
ATOM 679 C CA . GLU A 1 81 ? -6.710 28.064 -4.381 1.00 53.97 81 GLU A CA 1
ATOM 680 C C . GLU A 1 81 ? -5.905 28.309 -3.087 1.00 53.97 81 GLU A C 1
ATOM 682 O O . GLU A 1 81 ? -5.808 29.445 -2.645 1.00 53.97 81 GLU A O 1
ATOM 687 N N . ASN A 1 82 ? -5.240 27.276 -2.543 1.00 52.09 82 ASN A N 1
ATOM 688 C CA . ASN A 1 82 ? -4.426 27.345 -1.319 1.00 52.09 82 ASN A CA 1
ATOM 689 C C . ASN A 1 82 ? -2.965 26.864 -1.489 1.00 52.09 82 ASN A C 1
ATOM 691 O O . ASN A 1 82 ? -2.307 26.516 -0.510 1.00 52.09 82 ASN A O 1
ATOM 695 N N . ASN A 1 83 ? -2.425 26.855 -2.714 1.00 52.31 83 ASN A N 1
ATOM 696 C CA . ASN A 1 83 ? -0.975 26.772 -2.966 1.00 52.31 83 ASN A CA 1
ATOM 697 C C . ASN A 1 83 ? -0.192 25.526 -2.477 1.00 52.31 83 ASN A C 1
ATOM 699 O O . ASN A 1 83 ? 1.030 25.599 -2.358 1.00 52.31 83 ASN A O 1
ATOM 703 N N . THR A 1 84 ? -0.803 24.362 -2.225 1.00 67.38 84 THR A N 1
ATOM 704 C CA . THR A 1 84 ? -0.022 23.187 -1.777 1.00 67.38 84 THR A CA 1
ATOM 705 C C . THR A 1 84 ? -0.340 21.913 -2.553 1.00 67.38 84 THR A C 1
ATOM 707 O O . THR A 1 84 ? -1.134 21.081 -2.131 1.00 67.38 84 THR A O 1
ATOM 710 N N . LEU A 1 85 ? 0.354 21.709 -3.680 1.00 82.62 85 LEU A N 1
ATOM 711 C CA . LEU A 1 85 ? 0.467 20.385 -4.313 1.00 82.62 85 LEU A CA 1
ATOM 712 C C . LEU A 1 85 ? 1.076 19.359 -3.340 1.00 82.62 85 LEU A C 1
ATOM 714 O O . LEU A 1 85 ? 0.688 18.194 -3.343 1.00 82.62 85 LEU A O 1
ATOM 718 N N . PHE A 1 86 ? 2.024 19.806 -2.514 1.00 86.12 86 PHE A N 1
ATOM 719 C CA . PHE A 1 86 ? 2.730 18.986 -1.537 1.00 86.12 86 PHE A CA 1
ATOM 720 C C . PHE A 1 86 ? 2.233 19.284 -0.130 1.00 86.12 86 PHE A C 1
ATOM 722 O O . PHE A 1 86 ? 2.138 20.443 0.263 1.00 86.12 86 PHE A O 1
ATOM 729 N N . GLU A 1 87 ? 1.962 18.232 0.620 1.00 89.25 87 GLU A N 1
ATOM 730 C CA . GLU A 1 87 ? 1.869 18.229 2.068 1.00 89.25 87 GLU A CA 1
ATOM 731 C C . GLU A 1 87 ? 3.094 17.482 2.596 1.00 89.25 87 GLU A C 1
ATOM 733 O O . GLU A 1 87 ? 3.393 16.378 2.133 1.00 89.25 87 GLU A O 1
ATOM 738 N N . ILE A 1 88 ? 3.829 18.081 3.527 1.00 90.06 88 ILE A N 1
ATOM 739 C CA . ILE A 1 88 ? 5.067 17.515 4.069 1.00 90.06 88 ILE A CA 1
ATOM 740 C C . ILE A 1 88 ? 4.872 17.282 5.559 1.00 90.06 88 ILE A C 1
ATOM 742 O O . ILE A 1 88 ? 4.408 18.170 6.273 1.00 90.06 88 ILE A O 1
ATOM 746 N N . ASP A 1 89 ? 5.225 16.090 6.036 1.00 90.81 89 ASP A N 1
ATOM 747 C CA . ASP A 1 89 ? 5.248 15.812 7.467 1.00 90.81 89 ASP A CA 1
ATOM 748 C C . ASP A 1 89 ? 6.405 16.572 8.102 1.00 90.81 89 ASP A C 1
ATOM 750 O O . ASP A 1 89 ? 7.560 16.141 8.103 1.00 90.81 89 ASP A O 1
ATOM 754 N N . ASN A 1 90 ? 6.075 17.738 8.640 1.00 85.81 90 ASN A N 1
ATOM 755 C CA . ASN A 1 90 ? 7.046 18.629 9.246 1.00 85.81 90 ASN A CA 1
ATOM 756 C C . ASN A 1 90 ? 7.768 17.982 10.424 1.00 85.81 90 ASN A C 1
ATOM 758 O O . ASN A 1 90 ? 8.937 18.273 10.662 1.00 85.81 90 ASN A O 1
ATOM 762 N N . SER A 1 91 ? 7.112 17.077 11.152 1.00 85.62 91 SER A N 1
ATOM 763 C CA . SER A 1 91 ? 7.759 16.399 12.267 1.00 85.62 91 SER A CA 1
ATOM 764 C C . SER A 1 91 ? 8.876 15.470 11.795 1.00 85.62 91 SER A C 1
ATOM 766 O O . SER A 1 91 ? 9.972 15.507 12.355 1.00 85.62 91 SER A O 1
ATOM 768 N N . GLU A 1 92 ? 8.649 14.728 10.712 1.00 90.00 92 GLU A N 1
ATOM 769 C CA . GLU A 1 92 ? 9.681 13.892 10.093 1.00 90.00 92 GLU A CA 1
ATOM 770 C C . GLU A 1 92 ? 10.729 14.745 9.364 1.00 90.00 92 GLU A C 1
ATOM 772 O O . GLU A 1 92 ? 11.921 14.458 9.455 1.00 90.00 92 GLU A O 1
ATOM 777 N N . ALA A 1 93 ? 10.325 15.854 8.736 1.00 87.94 93 ALA A N 1
ATOM 778 C CA . ALA A 1 93 ? 11.244 16.816 8.128 1.00 87.94 93 ALA A CA 1
ATOM 779 C C . ALA A 1 93 ? 12.231 17.400 9.158 1.00 87.94 93 ALA A C 1
ATOM 781 O O . ALA A 1 93 ? 13.424 17.527 8.858 1.00 87.94 93 ALA A O 1
ATOM 782 N N . ARG A 1 94 ? 11.765 17.690 10.386 1.00 86.00 94 ARG A N 1
ATOM 783 C CA . ARG A 1 94 ? 12.620 18.113 11.510 1.00 86.00 94 ARG A CA 1
ATOM 784 C C . ARG A 1 94 ? 13.650 17.045 11.862 1.00 86.00 94 ARG A C 1
ATOM 786 O O . ARG A 1 94 ? 14.827 17.380 11.977 1.00 86.00 94 ARG A O 1
ATOM 793 N N . ILE A 1 95 ? 13.224 15.785 11.980 1.00 85.38 95 ILE A N 1
ATOM 794 C CA . ILE A 1 95 ? 14.095 14.654 12.344 1.00 85.38 95 ILE A CA 1
ATOM 795 C C . ILE A 1 95 ? 15.259 14.507 11.358 1.00 85.38 95 ILE A C 1
ATOM 797 O O . ILE A 1 95 ? 16.399 14.323 11.776 1.00 85.38 95 ILE A O 1
ATOM 801 N N . ILE A 1 96 ? 15.002 14.644 10.057 1.00 87.06 96 ILE A N 1
ATOM 802 C CA . ILE A 1 96 ? 16.043 14.491 9.027 1.00 87.06 96 ILE A CA 1
ATOM 803 C C . ILE A 1 96 ? 16.791 15.796 8.705 1.00 87.06 96 ILE A C 1
ATOM 805 O O . ILE A 1 96 ? 17.620 15.819 7.799 1.00 87.06 96 ILE A O 1
ATOM 809 N N . GLY A 1 97 ? 16.517 16.891 9.423 1.00 83.31 97 GLY A N 1
ATOM 810 C CA . GLY A 1 97 ? 17.244 18.157 9.284 1.00 83.31 97 GLY A CA 1
ATOM 811 C C . GLY A 1 97 ? 16.819 19.044 8.106 1.00 83.31 97 GLY A C 1
ATOM 812 O O . GLY A 1 97 ? 17.570 19.945 7.722 1.00 83.31 97 GLY A O 1
ATOM 813 N N . LEU A 1 98 ? 15.620 18.853 7.544 1.00 81.69 98 LEU A N 1
ATOM 814 C CA . LEU A 1 98 ? 15.093 19.683 6.447 1.00 81.69 98 LEU A CA 1
ATOM 815 C C . LEU A 1 98 ? 14.649 21.091 6.877 1.00 81.69 98 LEU A C 1
ATOM 817 O O . LEU A 1 98 ? 14.372 21.920 6.014 1.00 81.69 98 LEU A O 1
ATOM 821 N N . ASN A 1 99 ? 14.664 21.418 8.173 1.00 67.38 99 ASN A N 1
ATOM 822 C CA . ASN A 1 99 ? 14.276 22.738 8.712 1.00 67.38 99 ASN A CA 1
ATOM 823 C C . ASN A 1 99 ? 15.055 23.915 8.109 1.00 67.38 99 ASN A C 1
ATOM 825 O O . ASN A 1 99 ? 14.612 25.060 8.161 1.00 67.38 99 ASN A O 1
ATOM 829 N N . LYS A 1 100 ? 16.239 23.648 7.544 1.00 57.88 100 LYS A N 1
ATOM 830 C CA . LYS A 1 100 ? 17.060 24.660 6.867 1.00 57.88 100 LYS A CA 1
ATOM 831 C C . LYS A 1 100 ? 16.537 25.021 5.471 1.00 57.88 100 LYS A C 1
ATOM 833 O O . LYS A 1 100 ? 16.930 26.056 4.932 1.00 57.88 100 LYS A O 1
ATOM 838 N N . ILE A 1 101 ? 15.639 24.224 4.887 1.00 56.50 101 ILE A N 1
ATOM 839 C CA . ILE A 1 101 ? 14.981 24.526 3.612 1.00 56.50 101 ILE A CA 1
ATOM 840 C C . ILE A 1 101 ? 13.820 25.494 3.890 1.00 56.50 101 ILE A C 1
ATOM 842 O O . ILE A 1 101 ? 12.663 25.104 4.003 1.00 56.50 101 ILE A O 1
ATOM 846 N N . LYS A 1 102 ? 14.154 26.785 4.015 1.00 47.44 102 LYS A N 1
ATOM 847 C CA . LYS A 1 102 ? 13.291 27.939 4.369 1.00 47.44 102 LYS A CA 1
ATOM 848 C C . LYS A 1 102 ? 12.102 28.241 3.417 1.00 47.44 102 LYS A C 1
ATOM 850 O O . LYS A 1 102 ? 11.717 29.397 3.281 1.00 47.44 102 LYS A O 1
ATOM 855 N N . LYS A 1 103 ? 11.530 27.266 2.705 1.00 47.75 103 LYS A N 1
ATOM 856 C CA . LYS A 1 103 ? 10.494 27.511 1.675 1.00 47.75 103 LYS A CA 1
ATOM 857 C C . LYS A 1 103 ? 9.221 26.670 1.780 1.00 47.75 103 LYS A C 1
ATOM 859 O O . LYS A 1 103 ? 8.387 26.752 0.885 1.00 47.75 103 LYS A O 1
ATOM 864 N N . ILE A 1 104 ? 9.037 25.903 2.850 1.00 48.81 104 ILE A N 1
ATOM 865 C CA . ILE A 1 104 ? 7.784 25.179 3.093 1.00 48.81 104 ILE A CA 1
ATOM 866 C C . ILE A 1 104 ? 7.144 25.789 4.346 1.00 48.81 104 ILE A C 1
ATOM 868 O O . ILE A 1 104 ? 7.763 25.832 5.403 1.00 48.81 104 ILE A O 1
ATOM 872 N N . ASN A 1 105 ? 5.961 26.377 4.161 1.00 40.97 105 ASN A N 1
ATOM 873 C CA . ASN A 1 105 ? 5.296 27.291 5.089 1.00 40.97 105 ASN A CA 1
ATOM 874 C C . ASN A 1 105 ? 4.832 26.665 6.421 1.00 40.97 105 ASN A C 1
ATOM 876 O O . ASN A 1 105 ? 4.458 25.497 6.487 1.00 40.97 105 ASN A O 1
ATOM 880 N N . SER A 1 106 ? 4.702 27.581 7.391 1.00 42.09 106 SER A N 1
ATOM 881 C CA . SER A 1 106 ? 3.940 27.600 8.655 1.00 42.09 106 SER A CA 1
ATOM 882 C C . SER A 1 106 ? 4.464 26.844 9.880 1.00 42.09 106 SER A C 1
ATOM 884 O O . SER A 1 106 ? 4.870 25.695 9.819 1.00 42.09 106 SER A O 1
ATOM 886 N N . GLU A 1 107 ? 4.418 27.584 10.989 1.00 42.28 107 GLU A N 1
ATOM 887 C CA . GLU A 1 107 ? 4.836 27.299 12.359 1.00 42.28 107 GLU A CA 1
ATOM 888 C C . GLU A 1 107 ? 4.373 25.925 12.866 1.00 42.28 107 GLU A C 1
ATOM 890 O O . GLU A 1 107 ? 3.242 25.490 12.656 1.00 42.28 107 GLU A O 1
ATOM 895 N N . PHE A 1 108 ? 5.304 25.218 13.504 1.00 45.28 108 PHE A N 1
ATOM 896 C CA . PHE A 1 108 ? 5.275 23.771 13.668 1.00 45.28 108 PHE A CA 1
ATOM 897 C C . PHE A 1 108 ? 5.142 23.400 15.138 1.00 45.28 108 PHE A C 1
ATOM 899 O O . PHE A 1 108 ? 6.098 23.641 15.870 1.00 45.28 108 PHE A O 1
ATOM 906 N N . ASP A 1 109 ? 4.051 22.734 15.546 1.00 44.72 109 ASP A N 1
ATOM 907 C CA . ASP A 1 109 ? 4.123 21.916 16.769 1.00 44.72 109 ASP A CA 1
ATOM 908 C C . ASP A 1 109 ? 3.102 20.785 16.987 1.00 44.72 109 ASP A C 1
ATOM 910 O O . ASP A 1 109 ? 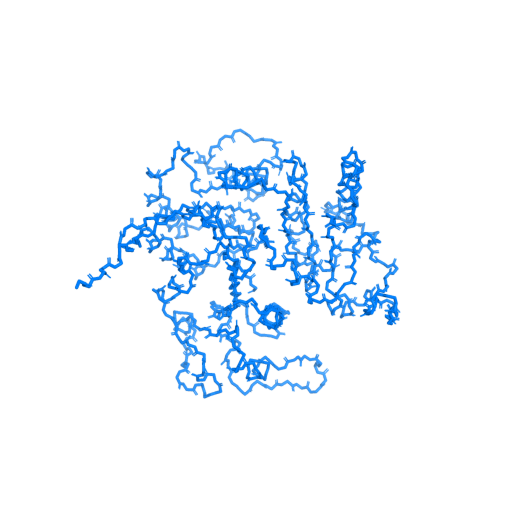3.034 20.245 18.087 1.00 44.72 109 ASP A O 1
ATOM 914 N N . ASP A 1 110 ? 2.383 20.304 15.964 1.00 57.62 110 ASP A N 1
ATOM 915 C CA . ASP A 1 110 ? 1.562 19.091 16.138 1.00 57.62 110 ASP A CA 1
ATOM 916 C C . ASP A 1 110 ? 1.973 17.960 15.183 1.00 57.62 110 ASP A C 1
ATOM 918 O O . ASP A 1 110 ? 1.802 18.044 13.964 1.00 57.62 110 ASP A O 1
ATOM 922 N N . HIS A 1 111 ? 2.496 16.868 15.756 1.00 61.44 111 HIS A N 1
ATOM 923 C CA . HIS A 1 111 ? 2.796 15.605 15.063 1.00 61.44 111 HIS A CA 1
ATOM 924 C C . HIS A 1 111 ? 1.581 15.026 14.317 1.00 61.44 111 HIS A C 1
ATOM 926 O O . HIS A 1 111 ? 1.748 14.219 13.400 1.00 61.44 111 HIS A O 1
ATOM 932 N N . CYS A 1 112 ? 0.365 15.423 14.698 1.00 71.06 112 CYS A N 1
ATOM 933 C CA . CYS A 1 112 ? -0.870 14.988 14.059 1.00 71.06 112 CYS A CA 1
ATOM 934 C C . CYS A 1 112 ? -1.302 15.886 12.893 1.00 71.06 112 CYS A C 1
ATOM 936 O O . CYS A 1 112 ? -2.188 15.476 12.150 1.00 71.06 112 CYS A O 1
ATOM 938 N N . LEU A 1 113 ? -0.709 17.071 12.687 1.00 85.25 113 LEU A N 1
ATOM 939 C CA . LEU A 1 113 ? -1.205 18.039 11.699 1.00 85.25 113 LEU A CA 1
ATOM 940 C C . LEU A 1 113 ? -1.179 17.484 10.270 1.00 85.25 113 LEU A C 1
ATOM 942 O O . LEU A 1 113 ? -2.178 17.565 9.568 1.00 85.25 113 LEU A O 1
ATOM 946 N N . PHE A 1 114 ? -0.077 16.852 9.860 1.00 92.25 114 PHE A N 1
ATOM 947 C CA . PHE A 1 114 ? 0.047 16.239 8.530 1.00 92.25 114 PHE A CA 1
ATOM 948 C C . PHE A 1 114 ? -1.055 15.201 8.265 1.00 92.25 114 PHE A C 1
ATOM 950 O O . PHE A 1 114 ? -1.715 15.215 7.225 1.00 92.25 114 PHE A O 1
ATOM 957 N N . TRP A 1 115 ? -1.279 14.315 9.235 1.00 95.00 115 TRP A N 1
ATOM 958 C CA . TRP A 1 115 ? -2.272 13.252 9.133 1.00 95.00 115 TRP A CA 1
ATOM 959 C C . TRP A 1 115 ? -3.697 13.804 9.240 1.00 95.00 115 TRP A C 1
ATOM 961 O O . TRP A 1 115 ? -4.567 13.375 8.488 1.00 95.00 115 TRP A O 1
ATOM 971 N N . ASN A 1 116 ? -3.938 14.812 10.082 1.00 94.19 116 ASN A N 1
ATOM 972 C CA . ASN A 1 116 ? -5.210 15.535 10.135 1.00 94.19 116 ASN A CA 1
ATOM 973 C C . ASN A 1 116 ? -5.510 16.200 8.787 1.00 94.19 116 ASN A C 1
ATOM 975 O O . ASN A 1 116 ? -6.608 16.022 8.272 1.00 94.19 116 ASN A O 1
ATOM 979 N N . ASN A 1 117 ? -4.531 16.863 8.165 1.00 92.88 117 ASN A N 1
ATOM 980 C CA . ASN A 1 117 ? -4.681 17.496 6.853 1.00 92.88 117 ASN A CA 1
ATOM 981 C C . ASN A 1 117 ? -5.038 16.476 5.764 1.00 92.88 117 ASN A C 1
ATOM 983 O O . ASN A 1 117 ? -5.867 16.770 4.901 1.00 92.88 117 ASN A O 1
ATOM 987 N N . LEU A 1 118 ? -4.471 15.263 5.813 1.00 94.88 118 LEU A N 1
ATOM 988 C CA . LEU A 1 118 ? -4.863 14.167 4.921 1.00 94.88 118 LEU A CA 1
ATOM 989 C C . LEU A 1 118 ? -6.338 13.786 5.110 1.00 94.88 118 LEU A C 1
ATOM 991 O O . LEU A 1 118 ? -7.084 13.721 4.129 1.00 94.88 118 LEU A O 1
ATOM 995 N N . ILE A 1 119 ? -6.774 13.564 6.355 1.00 95.25 119 ILE A N 1
ATOM 996 C CA . ILE A 1 119 ? -8.161 13.175 6.649 1.00 95.25 119 ILE A CA 1
ATOM 997 C C . ILE A 1 119 ? -9.143 14.307 6.323 1.00 95.25 119 ILE A C 1
ATOM 999 O O . ILE A 1 119 ? -10.185 14.059 5.721 1.00 95.25 119 ILE A O 1
ATOM 1003 N N . GLU A 1 120 ? -8.822 15.555 6.651 1.00 92.88 120 GLU A N 1
ATOM 1004 C CA . GLU A 1 120 ? -9.646 16.715 6.310 1.00 92.88 120 GLU A CA 1
ATOM 1005 C C . GLU A 1 120 ? -9.759 16.920 4.801 1.00 92.88 120 GLU A C 1
ATOM 1007 O O . GLU A 1 120 ? -10.840 17.232 4.296 1.00 92.88 120 GLU A O 1
ATOM 1012 N N . TYR A 1 121 ? -8.663 16.732 4.063 1.00 91.56 121 TYR A N 1
ATOM 1013 C CA . TYR A 1 121 ? -8.679 16.804 2.606 1.00 91.56 121 TYR A CA 1
ATOM 1014 C C . TYR A 1 121 ? -9.593 15.728 2.010 1.00 91.56 121 TYR A C 1
ATOM 1016 O O . TYR A 1 121 ? -10.426 16.032 1.154 1.00 91.56 121 TYR A O 1
ATOM 1024 N N . LEU A 1 122 ? -9.517 14.497 2.523 1.00 91.88 122 LEU A N 1
ATOM 1025 C CA . LEU A 1 122 ? -10.445 13.425 2.161 1.00 91.88 122 LEU A CA 1
ATOM 1026 C C . LEU A 1 122 ? -11.891 13.794 2.504 1.00 91.88 122 LEU A C 1
ATOM 1028 O O . LEU A 1 122 ? -12.757 13.699 1.639 1.00 91.88 122 LEU A O 1
ATOM 1032 N N . LYS A 1 123 ? -12.164 14.298 3.712 1.00 90.25 123 LYS A N 1
ATOM 1033 C CA . LYS A 1 123 ? -13.505 14.770 4.092 1.00 90.25 123 LYS A CA 1
ATOM 1034 C C . LYS A 1 123 ? -14.016 15.839 3.133 1.00 90.25 123 LYS A C 1
ATOM 1036 O O . LYS A 1 123 ? -15.163 15.756 2.726 1.00 90.25 123 LYS A O 1
ATOM 1041 N N . LYS A 1 124 ? -13.190 16.800 2.709 1.00 88.31 124 LYS A N 1
ATOM 1042 C CA . LYS A 1 124 ? -13.584 17.826 1.723 1.00 88.31 124 LYS A CA 1
ATOM 1043 C C . LYS A 1 124 ? -13.937 17.221 0.365 1.00 88.31 124 LYS A C 1
ATOM 1045 O O . LYS A 1 124 ? -14.919 17.640 -0.239 1.00 88.31 124 LYS A O 1
ATOM 1050 N N . ILE A 1 125 ? -13.173 16.230 -0.098 1.00 85.88 125 ILE A N 1
ATOM 1051 C CA . ILE A 1 125 ? -13.464 15.517 -1.351 1.00 85.88 125 ILE A CA 1
ATOM 1052 C C . ILE A 1 125 ? -14.803 14.777 -1.261 1.00 85.88 125 ILE A C 1
ATOM 1054 O O . ILE A 1 125 ? -15.602 14.845 -2.192 1.00 85.88 125 ILE A O 1
ATOM 1058 N N . TYR A 1 126 ? -15.051 14.101 -0.140 1.00 80.25 126 TYR A N 1
ATOM 1059 C CA . TYR A 1 126 ? -16.244 13.281 0.062 1.00 80.25 126 TYR A CA 1
ATOM 1060 C C . TYR A 1 126 ? -17.489 14.105 0.440 1.00 80.25 126 TYR A C 1
ATOM 1062 O O . TYR A 1 126 ? -18.580 13.780 -0.019 1.00 80.25 126 TYR A O 1
ATOM 1070 N N . ASN A 1 127 ? -17.357 15.218 1.172 1.00 70.56 127 ASN A N 1
ATOM 1071 C CA . ASN A 1 127 ? -18.467 16.072 1.631 1.00 70.56 127 ASN A CA 1
ATOM 1072 C C . ASN A 1 127 ? -19.294 16.707 0.494 1.00 70.56 127 ASN A C 1
ATOM 1074 O O . ASN A 1 127 ? -20.373 17.225 0.759 1.00 70.56 127 ASN A O 1
ATOM 1078 N N . GLY A 1 128 ? -18.839 16.642 -0.763 1.00 59.41 128 GLY A N 1
ATOM 1079 C CA . GLY A 1 128 ? -19.648 16.995 -1.938 1.00 59.41 128 GLY A CA 1
ATOM 1080 C C . GLY A 1 128 ? -20.557 15.871 -2.463 1.00 59.41 128 GLY A C 1
ATOM 1081 O O . GLY A 1 128 ? -21.331 16.107 -3.384 1.00 59.41 128 GLY A O 1
ATOM 1082 N N . GLN A 1 129 ? -20.454 14.652 -1.920 1.00 58.66 129 GLN A N 1
ATOM 1083 C CA . GLN A 1 129 ? -21.109 13.442 -2.440 1.00 58.66 129 GLN A CA 1
ATOM 1084 C C . GLN A 1 129 ? -21.736 12.557 -1.350 1.00 58.66 129 GLN A C 1
ATOM 1086 O O . GLN A 1 129 ? -22.865 12.099 -1.510 1.00 58.66 129 GLN A O 1
ATOM 1091 N N . ARG A 1 130 ? -20.993 12.267 -0.271 1.00 68.56 130 ARG A N 1
ATOM 1092 C CA . ARG A 1 130 ? -21.363 11.374 0.843 1.00 68.56 130 ARG A CA 1
ATOM 1093 C C . ARG A 1 130 ? -20.439 11.622 2.038 1.00 68.56 130 ARG A C 1
ATOM 1095 O O . ARG A 1 130 ? -19.245 11.818 1.863 1.00 68.56 130 ARG A O 1
ATOM 1102 N N . ILE A 1 131 ? -20.957 11.527 3.261 1.00 78.44 131 ILE A N 1
ATOM 1103 C CA . ILE A 1 131 ? -20.131 11.644 4.473 1.00 78.44 131 ILE A CA 1
ATOM 1104 C C . ILE A 1 131 ? -19.113 10.493 4.525 1.00 78.44 131 ILE A C 1
ATOM 1106 O O . ILE A 1 131 ? -19.488 9.316 4.481 1.00 78.44 131 ILE A O 1
ATOM 1110 N N . LEU A 1 132 ? -17.827 10.838 4.641 1.00 84.62 132 LEU A N 1
ATOM 1111 C CA . LEU A 1 132 ? -16.749 9.879 4.870 1.00 84.62 132 LEU A CA 1
ATOM 1112 C C . LEU A 1 132 ? -16.865 9.314 6.291 1.00 84.62 132 LEU A C 1
ATOM 1114 O O . LEU A 1 132 ? -16.414 9.942 7.245 1.00 84.62 132 LEU A O 1
ATOM 1118 N N . LYS A 1 133 ? -17.486 8.139 6.422 1.00 87.00 133 LYS A N 1
ATOM 1119 C CA . LYS A 1 133 ? -17.652 7.457 7.715 1.00 87.00 133 LYS A CA 1
ATOM 1120 C C . LYS A 1 133 ? -16.431 6.633 8.113 1.00 87.00 133 LYS A C 1
ATOM 1122 O O . LYS A 1 133 ? -16.044 6.648 9.274 1.00 87.00 133 LYS A O 1
ATOM 1127 N N . ASN A 1 134 ? -15.819 5.950 7.146 1.00 90.81 134 ASN A N 1
ATOM 1128 C CA . ASN A 1 134 ? -14.768 4.967 7.387 1.00 90.81 134 ASN A CA 1
ATOM 1129 C C . ASN A 1 134 ? -13.542 5.240 6.519 1.00 90.81 134 ASN A C 1
ATOM 1131 O O . ASN A 1 134 ? -13.659 5.757 5.403 1.00 90.81 134 ASN A O 1
ATOM 1135 N N . ILE A 1 135 ? -12.371 4.847 7.014 1.00 94.81 135 ILE A N 1
ATOM 1136 C CA . ILE A 1 135 ? -11.118 4.892 6.261 1.00 94.81 135 ILE A CA 1
ATOM 1137 C C . ILE A 1 135 ? -10.206 3.730 6.657 1.00 94.81 135 ILE A C 1
ATOM 1139 O O . ILE A 1 135 ? -10.078 3.429 7.837 1.00 94.81 135 ILE A O 1
ATOM 1143 N N . GLY A 1 136 ? -9.564 3.079 5.689 1.00 96.75 136 GLY A N 1
ATOM 1144 C CA . GLY A 1 136 ? -8.693 1.930 5.942 1.00 96.75 136 GLY A CA 1
ATOM 1145 C C . GLY A 1 136 ? -7.203 2.246 5.852 1.00 96.75 136 GLY A C 1
ATOM 1146 O O . GLY A 1 136 ? -6.779 3.072 5.037 1.00 96.75 136 GLY A O 1
ATOM 1147 N N . PHE A 1 137 ? -6.401 1.525 6.634 1.00 98.38 137 PHE A N 1
ATOM 1148 C CA . PHE A 1 137 ? -4.948 1.469 6.491 1.00 98.38 137 PHE A CA 1
ATOM 1149 C C . PHE A 1 137 ? -4.469 0.018 6.326 1.00 98.38 137 PHE A C 1
ATOM 1151 O O . PHE A 1 137 ? -4.691 -0.820 7.196 1.00 98.38 137 PHE A O 1
ATOM 1158 N N . LEU A 1 138 ? -3.810 -0.283 5.208 1.00 98.62 138 LEU A N 1
ATOM 1159 C CA . LEU A 1 138 ? -3.130 -1.540 4.920 1.00 98.62 138 LEU A CA 1
ATOM 1160 C C . LEU A 1 138 ? -1.669 -1.430 5.367 1.00 98.62 138 LEU A C 1
ATOM 1162 O O . LEU A 1 138 ? -0.839 -0.825 4.682 1.00 98.62 138 LEU A O 1
ATOM 1166 N N . GLN A 1 139 ? -1.355 -2.037 6.506 1.00 98.31 139 GLN A N 1
ATOM 1167 C CA . GLN A 1 139 ? 0.010 -2.157 6.996 1.00 98.31 139 GLN A CA 1
ATOM 1168 C C . GLN A 1 139 ? 0.674 -3.396 6.391 1.00 98.31 139 GLN A C 1
ATOM 1170 O O . GLN A 1 139 ? 0.169 -4.509 6.542 1.00 98.31 139 GLN A O 1
ATOM 1175 N N . LEU A 1 140 ? 1.839 -3.192 5.771 1.00 97.94 140 LEU A N 1
ATOM 1176 C CA . LEU A 1 140 ? 2.630 -4.256 5.143 1.00 97.94 140 LEU A CA 1
ATOM 1177 C C . LEU A 1 140 ? 3.885 -4.644 5.937 1.00 97.94 140 LEU A C 1
ATOM 1179 O O . LEU A 1 140 ? 4.384 -5.754 5.788 1.00 97.94 140 LEU A O 1
ATOM 1183 N N . GLU A 1 141 ? 4.397 -3.751 6.782 1.00 96.69 141 GLU A N 1
ATOM 1184 C CA . GLU A 1 141 ? 5.739 -3.878 7.362 1.00 96.69 141 GLU A CA 1
ATOM 1185 C C . GLU A 1 141 ? 5.711 -4.056 8.875 1.00 96.69 141 GLU A C 1
ATOM 1187 O O . GLU A 1 141 ? 4.770 -3.628 9.551 1.00 96.69 141 GLU A O 1
ATOM 1192 N N . SER A 1 142 ? 6.774 -4.639 9.419 1.00 95.81 142 SER A N 1
ATOM 1193 C CA . SER A 1 142 ? 6.932 -4.809 10.858 1.00 95.81 142 SER A CA 1
ATOM 1194 C C . SER A 1 142 ? 7.160 -3.466 11.567 1.00 95.81 142 SER A C 1
ATOM 1196 O O . SER A 1 142 ? 7.781 -2.554 11.008 1.00 95.81 142 SER A O 1
ATOM 1198 N N . PRO A 1 143 ? 6.686 -3.322 12.819 1.00 95.81 143 PRO A N 1
ATOM 1199 C CA . PRO A 1 143 ? 7.042 -2.180 13.638 1.00 95.81 143 PRO A CA 1
ATOM 1200 C C . PRO A 1 143 ? 8.540 -2.212 13.972 1.00 95.81 143 PRO A C 1
ATOM 1202 O O . PRO A 1 143 ? 9.163 -3.274 14.001 1.00 95.81 143 PRO A O 1
ATOM 1205 N N . TYR A 1 144 ? 9.100 -1.039 14.269 1.00 93.69 144 TYR A N 1
ATOM 1206 C CA . TYR A 1 144 ? 10.479 -0.820 14.747 1.00 93.69 144 TYR A CA 1
ATOM 1207 C C . TYR A 1 144 ? 11.587 -0.995 13.701 1.00 93.69 144 TYR A C 1
ATOM 1209 O O . TYR A 1 144 ? 12.531 -0.209 13.704 1.00 93.69 144 TYR A O 1
ATOM 1217 N N . PHE A 1 145 ? 11.456 -1.936 12.763 1.00 89.56 145 PHE A N 1
ATOM 1218 C CA . PHE A 1 145 ? 12.334 -2.003 11.586 1.00 89.56 145 PHE A CA 1
ATOM 1219 C C . PHE A 1 145 ? 11.960 -0.958 10.535 1.00 89.56 145 PHE A C 1
ATOM 1221 O O . PHE A 1 145 ? 12.838 -0.385 9.891 1.00 89.56 145 PHE A O 1
ATOM 1228 N N . ASN A 1 146 ? 10.661 -0.676 10.398 1.00 88.94 146 ASN A N 1
ATOM 1229 C CA . ASN A 1 146 ? 10.157 0.433 9.603 1.00 88.94 146 ASN A CA 1
ATOM 1230 C C . ASN A 1 146 ? 9.330 1.393 10.479 1.00 88.94 146 ASN A C 1
ATOM 1232 O O . ASN A 1 146 ? 8.627 0.992 11.408 1.00 88.94 146 ASN A O 1
ATOM 1236 N N . ARG A 1 147 ? 9.405 2.694 10.173 1.00 91.44 147 ARG A N 1
ATOM 1237 C CA . ARG A 1 147 ? 8.566 3.737 10.784 1.00 91.44 147 ARG A CA 1
ATOM 1238 C C . ARG A 1 147 ? 7.123 3.725 10.266 1.00 91.44 147 ARG A C 1
ATOM 1240 O O . ARG A 1 147 ? 6.295 4.447 10.812 1.00 91.44 147 ARG A O 1
ATOM 1247 N N . SER A 1 148 ? 6.774 2.912 9.272 1.00 94.62 148 SER A N 1
ATOM 1248 C CA . SER A 1 148 ? 5.406 2.826 8.750 1.00 94.62 148 SER A CA 1
ATOM 1249 C C . SER A 1 148 ? 4.373 2.447 9.811 1.00 94.62 148 SER A C 1
ATOM 1251 O O . SER A 1 148 ? 3.248 2.935 9.742 1.00 94.62 148 SER A O 1
ATOM 1253 N N . SER A 1 149 ? 4.750 1.711 10.863 1.00 95.62 149 SER A N 1
ATOM 1254 C CA . SER A 1 149 ? 3.868 1.464 12.012 1.00 95.62 149 SER A CA 1
ATOM 1255 C C . SER A 1 149 ? 3.525 2.738 12.797 1.00 95.62 149 SER A C 1
ATOM 1257 O O . SER A 1 149 ? 2.389 2.899 13.240 1.00 95.62 149 SER A O 1
ATOM 1259 N N . VAL A 1 150 ? 4.476 3.669 12.933 1.00 94.88 150 VAL A N 1
ATOM 1260 C CA . VAL A 1 150 ? 4.258 5.001 13.533 1.00 94.88 150 VAL A CA 1
ATOM 1261 C C . VAL A 1 150 ? 3.278 5.792 12.669 1.00 94.88 150 VAL A C 1
ATOM 1263 O O . VAL A 1 150 ? 2.333 6.401 13.171 1.00 94.88 150 VAL A O 1
ATOM 1266 N N . PHE A 1 151 ? 3.467 5.752 11.349 1.00 95.38 151 PHE A N 1
ATOM 1267 C CA . PHE A 1 151 ? 2.593 6.422 10.383 1.00 95.38 151 PHE A CA 1
ATOM 1268 C C . PHE A 1 151 ? 1.173 5.855 10.415 1.00 95.38 151 PHE A C 1
ATOM 1270 O O . PHE A 1 151 ? 0.216 6.624 10.469 1.00 95.38 151 PHE A O 1
ATOM 1277 N N . CYS A 1 152 ? 1.040 4.530 10.493 1.00 97.19 152 CYS A N 1
ATOM 1278 C CA . CYS A 1 152 ? -0.226 3.843 10.711 1.00 97.19 152 CYS A CA 1
ATOM 1279 C C . CYS A 1 152 ? -0.916 4.358 11.983 1.00 97.19 152 CYS A C 1
ATOM 1281 O O . CYS A 1 152 ? -2.039 4.845 11.918 1.00 97.19 152 CYS A O 1
ATOM 1283 N N . VAL A 1 153 ? -0.246 4.332 13.140 1.00 96.31 153 VAL A N 1
ATOM 1284 C CA . VAL A 1 153 ? -0.821 4.810 14.412 1.00 96.31 153 VAL A CA 1
ATOM 1285 C C . VAL A 1 153 ? -1.279 6.269 14.321 1.00 96.31 153 VAL A C 1
ATOM 1287 O O . VAL A 1 153 ? -2.391 6.590 14.750 1.00 96.31 153 VAL A O 1
ATOM 1290 N N . ARG A 1 154 ? -0.458 7.157 13.747 1.00 95.81 154 ARG A N 1
ATOM 1291 C CA . ARG A 1 154 ? -0.813 8.575 13.578 1.00 95.81 154 ARG A CA 1
ATOM 1292 C C . ARG A 1 154 ? -2.012 8.752 12.646 1.00 95.81 154 ARG A C 1
ATOM 1294 O O . ARG A 1 154 ? -2.922 9.504 12.982 1.00 95.81 154 ARG A O 1
ATOM 1301 N N . PHE A 1 155 ? -2.064 8.014 11.539 1.00 96.88 155 PHE A N 1
ATOM 1302 C CA . PHE A 1 155 ? -3.201 8.001 10.620 1.00 96.88 155 PHE A CA 1
ATOM 1303 C C . PHE A 1 155 ? -4.502 7.580 11.317 1.00 96.88 155 PHE A C 1
ATOM 1305 O O . PHE A 1 155 ? -5.499 8.300 11.245 1.00 96.88 155 PHE A O 1
ATOM 1312 N N . LEU A 1 156 ? -4.486 6.456 12.044 1.00 96.19 156 LEU A N 1
ATOM 1313 C CA . LEU A 1 156 ? -5.651 5.956 12.783 1.00 96.19 156 LEU A CA 1
ATOM 1314 C C . LEU A 1 156 ? -6.103 6.975 13.847 1.00 96.19 156 LEU A C 1
ATOM 1316 O O . LEU A 1 156 ? -7.296 7.245 13.996 1.00 96.19 156 LEU A O 1
ATOM 1320 N N . GLN A 1 157 ? -5.157 7.590 14.565 1.00 95.19 157 GLN A N 1
ATOM 1321 C CA . GLN A 1 157 ? -5.460 8.612 15.568 1.00 95.19 157 GLN A CA 1
ATOM 1322 C C . GLN A 1 157 ? -6.075 9.874 14.948 1.00 95.19 157 GLN A C 1
ATOM 1324 O O . GLN A 1 157 ? -7.032 10.419 15.508 1.00 95.19 157 GLN A O 1
ATOM 1329 N N . SER A 1 158 ? -5.551 10.325 13.807 1.00 95.38 158 SER A N 1
ATOM 1330 C CA . SER A 1 158 ? -6.069 11.474 13.062 1.00 95.38 158 SER A CA 1
ATOM 1331 C C . SER A 1 158 ? -7.449 11.221 12.471 1.00 95.38 158 SER A C 1
ATOM 1333 O O . SER A 1 158 ? -8.272 12.137 12.481 1.00 95.38 158 SER A O 1
ATOM 1335 N N . ALA A 1 159 ? -7.742 9.995 12.027 1.00 94.00 159 ALA A N 1
ATOM 1336 C CA . ALA A 1 159 ? -9.086 9.607 11.609 1.00 94.00 159 ALA A CA 1
ATOM 1337 C C . ALA A 1 159 ? -10.090 9.803 12.756 1.00 94.00 159 ALA A C 1
ATOM 1339 O O . ALA A 1 159 ? -11.070 10.531 12.594 1.00 94.00 159 ALA A O 1
ATOM 1340 N N . ILE A 1 160 ? -9.776 9.282 13.949 1.00 92.75 160 ILE A N 1
ATOM 1341 C CA . ILE A 1 160 ? -10.626 9.444 15.141 1.00 92.75 160 ILE A CA 1
ATOM 1342 C C . ILE A 1 160 ? -10.814 10.918 15.500 1.00 92.75 160 ILE A C 1
ATOM 1344 O O . ILE A 1 160 ? -11.931 11.348 15.777 1.00 92.75 160 ILE A O 1
ATOM 1348 N N . ASN A 1 161 ? -9.734 11.704 15.503 1.00 91.62 161 ASN A N 1
ATOM 1349 C CA . ASN A 1 161 ? -9.799 13.132 15.832 1.00 91.62 161 ASN A CA 1
ATOM 1350 C C . ASN A 1 161 ? -10.670 13.922 14.841 1.00 91.62 161 ASN A C 1
ATOM 1352 O O . ASN A 1 161 ? -11.173 14.987 15.181 1.00 91.62 161 ASN A O 1
ATOM 1356 N N . ASN A 1 162 ? -10.875 13.381 13.641 1.00 91.25 162 ASN A N 1
ATOM 1357 C CA . ASN A 1 162 ? -11.716 13.945 12.594 1.00 91.25 162 ASN A CA 1
ATOM 1358 C C . ASN A 1 162 ? -13.111 13.307 12.506 1.00 91.25 162 ASN A C 1
ATOM 1360 O O . ASN A 1 162 ? -13.824 13.562 11.527 1.00 91.25 162 ASN A O 1
ATOM 1364 N N . CYS A 1 163 ? -13.506 12.514 13.506 1.00 90.62 163 CYS A N 1
ATOM 1365 C CA . CYS A 1 163 ? -14.769 11.772 13.549 1.00 90.62 163 CYS A CA 1
ATOM 1366 C C . CYS A 1 163 ? -14.950 10.817 12.354 1.00 90.62 163 CYS A C 1
ATOM 1368 O O . CYS A 1 163 ? -16.046 10.694 11.813 1.00 90.62 163 CYS A O 1
ATOM 1370 N N . VAL A 1 164 ? -13.865 10.172 11.920 1.00 90.81 164 VAL A N 1
ATOM 1371 C CA . VAL A 1 164 ? -13.866 9.105 10.911 1.00 90.81 164 VAL A CA 1
ATOM 1372 C C . VAL A 1 164 ? -13.435 7.811 11.595 1.00 90.81 164 VAL A C 1
ATOM 1374 O O . VAL A 1 164 ? -12.443 7.801 12.323 1.00 90.81 164 VAL A O 1
ATOM 1377 N N . ILE A 1 165 ? -14.164 6.721 11.369 1.00 91.62 165 ILE A N 1
ATOM 1378 C CA . ILE A 1 165 ? -13.885 5.411 11.963 1.00 91.62 165 ILE A CA 1
ATOM 1379 C C . ILE A 1 165 ? -12.742 4.748 11.183 1.00 91.62 165 ILE A C 1
ATOM 1381 O O . ILE A 1 165 ? -12.900 4.461 9.992 1.00 91.62 165 ILE A O 1
ATOM 1385 N N . PRO A 1 166 ? -11.573 4.516 11.801 1.00 94.94 166 PRO A N 1
ATOM 1386 C CA . PRO A 1 166 ? -10.480 3.875 11.101 1.00 94.94 166 PRO A CA 1
ATOM 1387 C C . PRO A 1 166 ? -10.614 2.346 11.097 1.00 94.94 166 PRO A C 1
ATOM 1389 O O . PRO A 1 166 ? -11.046 1.733 12.073 1.00 94.94 166 PRO A O 1
ATOM 1392 N N . GLU A 1 167 ? -10.144 1.731 10.019 1.00 96.12 167 GLU A N 1
ATOM 1393 C CA . GLU A 1 167 ? -9.955 0.291 9.860 1.00 96.12 167 GLU A CA 1
ATOM 1394 C C . GLU A 1 167 ? -8.469 -0.013 9.663 1.00 96.12 167 GLU A C 1
ATOM 1396 O O . GLU A 1 167 ? -7.729 0.781 9.074 1.00 96.12 167 GLU A O 1
ATOM 1401 N N . LEU A 1 168 ? -8.029 -1.171 10.148 1.00 98.00 168 LEU A N 1
ATOM 1402 C CA . LEU A 1 168 ? -6.635 -1.597 10.099 1.00 98.00 168 LEU A CA 1
ATOM 1403 C C . LEU A 1 168 ? -6.547 -2.996 9.498 1.00 98.00 168 LEU A C 1
ATOM 1405 O O . LEU A 1 168 ? -7.139 -3.936 10.024 1.00 98.00 168 LEU A O 1
ATOM 1409 N N . TYR A 1 169 ? -5.771 -3.143 8.430 1.00 98.50 169 TYR A N 1
ATOM 1410 C CA . TYR A 1 169 ? -5.520 -4.424 7.780 1.00 98.50 169 TYR A CA 1
ATOM 1411 C C . TYR A 1 169 ? -4.033 -4.747 7.870 1.00 98.50 169 TYR A C 1
ATOM 1413 O O . TYR A 1 169 ? -3.199 -4.036 7.312 1.00 98.50 169 TYR A O 1
ATOM 1421 N N . LEU A 1 170 ? -3.700 -5.819 8.578 1.00 98.56 170 LEU A N 1
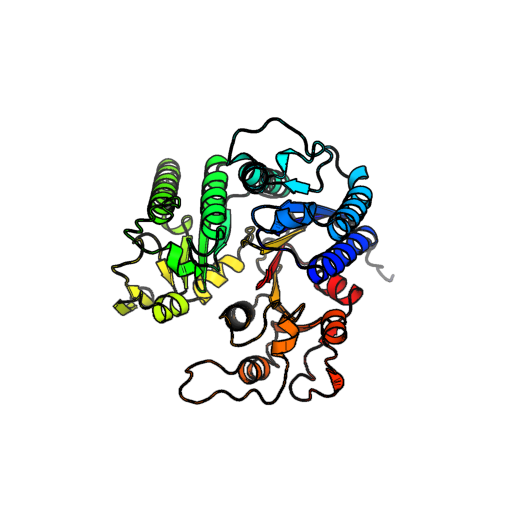ATOM 1422 C CA . LEU A 1 170 ? -2.335 -6.278 8.778 1.00 98.56 170 LEU A CA 1
ATOM 1423 C C . LEU A 1 170 ? -2.028 -7.415 7.803 1.00 98.56 170 LEU A C 1
ATOM 1425 O O . LEU A 1 170 ? -2.641 -8.487 7.848 1.00 98.56 170 LEU A O 1
ATOM 1429 N N . TYR A 1 171 ? -1.065 -7.182 6.920 1.00 98.56 171 TYR A N 1
ATOM 1430 C CA . TYR A 1 171 ? -0.650 -8.120 5.884 1.00 98.56 171 TYR A CA 1
ATOM 1431 C C . TYR A 1 171 ? 0.879 -8.173 5.806 1.00 98.56 171 TYR A C 1
ATOM 1433 O O . TYR A 1 171 ? 1.543 -7.221 6.200 1.00 98.56 171 TYR A O 1
ATOM 1441 N N . LEU A 1 172 ? 1.442 -9.287 5.329 1.00 97.56 172 LEU A N 1
ATOM 1442 C CA . LEU A 1 172 ? 2.889 -9.554 5.384 1.00 97.56 172 LEU A CA 1
ATOM 1443 C C . LEU A 1 172 ? 3.439 -9.352 6.806 1.00 97.56 172 LEU A C 1
ATOM 1445 O O . LEU A 1 172 ? 2.845 -9.857 7.760 1.00 97.56 172 LEU A O 1
ATOM 1449 N N . ASP A 1 173 ? 4.531 -8.606 6.960 1.00 97.62 173 ASP A N 1
ATOM 1450 C CA . ASP A 1 173 ? 5.124 -8.266 8.253 1.00 97.62 173 ASP A CA 1
ATOM 1451 C C . ASP A 1 173 ? 4.281 -7.270 9.059 1.00 97.62 173 ASP A C 1
ATOM 1453 O O . ASP A 1 173 ? 4.488 -7.102 10.261 1.00 97.62 173 ASP A O 1
ATOM 1457 N N . GLY A 1 174 ? 3.248 -6.678 8.462 1.00 97.88 174 GLY A N 1
ATOM 1458 C CA . GLY A 1 174 ? 2.289 -5.843 9.176 1.00 97.88 174 GLY A CA 1
ATOM 1459 C C . GLY A 1 174 ? 1.638 -6.546 10.365 1.00 97.88 174 GLY A C 1
ATOM 1460 O O . GLY A 1 174 ? 1.302 -5.891 11.350 1.00 97.88 174 GLY A O 1
ATOM 1461 N N . VAL A 1 175 ? 1.516 -7.880 10.341 1.00 98.06 175 VAL A N 1
ATOM 1462 C CA . VAL A 1 175 ? 0.928 -8.652 11.455 1.00 98.06 175 VAL A CA 1
ATOM 1463 C C . VAL A 1 175 ? 1.714 -8.519 12.762 1.00 98.06 175 VAL A C 1
ATOM 1465 O O . VAL A 1 175 ? 1.128 -8.678 13.831 1.00 98.06 175 VAL A O 1
ATOM 1468 N N . HIS A 1 176 ? 2.998 -8.149 12.703 1.00 97.69 176 HIS A N 1
ATOM 1469 C CA . HIS A 1 176 ? 3.815 -7.872 13.886 1.00 97.69 176 HIS A CA 1
ATOM 1470 C C . HIS A 1 176 ? 3.281 -6.695 14.721 1.00 97.69 176 HIS A C 1
ATOM 1472 O O . HIS A 1 176 ? 3.476 -6.686 15.935 1.00 97.69 176 HIS A O 1
ATOM 1478 N N . ILE A 1 177 ? 2.563 -5.733 14.114 1.00 96.44 177 ILE A N 1
ATOM 1479 C CA . ILE A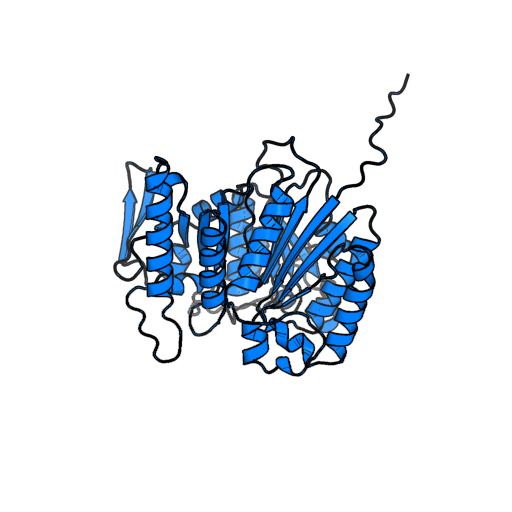 1 177 ? 1.906 -4.636 14.853 1.00 96.44 177 ILE A CA 1
ATOM 1480 C C . ILE A 1 177 ? 0.961 -5.185 15.920 1.00 96.44 177 ILE A C 1
ATOM 1482 O O . ILE A 1 177 ? 0.845 -4.603 16.997 1.00 96.44 177 ILE A O 1
ATOM 1486 N N . GLY A 1 178 ? 0.316 -6.316 15.632 1.00 95.88 178 GLY A N 1
ATOM 1487 C CA . GLY A 1 178 ? -0.660 -6.918 16.517 1.00 95.88 178 GLY A CA 1
ATOM 1488 C C . GLY A 1 178 ? -0.080 -7.697 17.689 1.00 95.88 178 GLY A C 1
ATOM 1489 O O . GLY A 1 178 ? -0.866 -8.279 18.418 1.00 95.88 178 GLY A O 1
ATOM 1490 N N . LEU A 1 179 ? 1.238 -7.754 17.900 1.00 97.06 179 LEU A N 1
ATOM 1491 C CA . LEU A 1 179 ? 1.814 -8.441 19.061 1.00 97.06 179 LEU A CA 1
ATOM 1492 C C . LEU A 1 179 ? 1.545 -7.694 20.376 1.00 97.06 179 LEU A C 1
ATOM 1494 O O . LEU A 1 179 ? 1.758 -6.485 20.454 1.00 97.06 179 LEU A O 1
ATOM 1498 N N . LYS A 1 180 ? 1.149 -8.423 21.423 1.00 96.25 180 LYS A N 1
ATOM 1499 C CA . LYS A 1 180 ? 1.028 -7.930 22.804 1.00 96.25 180 LYS A CA 1
ATOM 1500 C C . LYS A 1 180 ? 2.388 -7.720 23.451 1.00 96.25 180 LYS A C 1
ATOM 1502 O O . LYS A 1 180 ? 3.380 -8.321 23.044 1.00 96.25 180 LYS A O 1
ATOM 1507 N N . ASN A 1 181 ? 2.398 -6.931 24.525 1.00 94.50 181 ASN A N 1
ATOM 1508 C CA . ASN A 1 181 ? 3.542 -6.784 25.430 1.00 94.50 181 ASN A CA 1
ATOM 1509 C C . ASN A 1 181 ? 4.842 -6.380 24.718 1.00 94.50 181 ASN A C 1
ATOM 1511 O O . ASN A 1 181 ? 5.935 -6.712 25.173 1.00 94.50 181 ASN A O 1
ATOM 1515 N N . GLN A 1 182 ? 4.732 -5.657 23.599 1.00 95.38 182 GLN A N 1
ATOM 1516 C CA . GLN A 1 182 ? 5.892 -5.018 22.989 1.00 95.38 182 GLN A CA 1
ATOM 1517 C C . GLN A 1 182 ? 6.510 -4.084 24.033 1.00 95.38 182 GLN A C 1
ATOM 1519 O O . GLN A 1 182 ? 5.785 -3.356 24.711 1.00 95.38 182 GLN A O 1
ATOM 1524 N N . ASN A 1 183 ? 7.833 -4.110 24.173 1.00 95.81 183 ASN A N 1
ATOM 1525 C CA . ASN A 1 183 ? 8.548 -3.295 25.154 1.00 95.81 183 ASN A CA 1
ATOM 1526 C C . ASN A 1 183 ? 9.785 -2.633 24.519 1.00 95.81 183 ASN A C 1
ATOM 1528 O O . ASN A 1 183 ? 10.913 -2.981 24.871 1.00 95.81 183 ASN A O 1
ATOM 1532 N N . PRO A 1 184 ? 9.598 -1.753 23.515 1.00 95.50 184 PRO A N 1
ATOM 1533 C CA . PRO A 1 184 ? 10.715 -1.053 22.888 1.00 95.50 184 PRO A CA 1
ATOM 1534 C C . PRO A 1 184 ? 11.373 -0.067 23.868 1.00 95.50 184 PRO A C 1
ATOM 1536 O O . PRO A 1 184 ? 10.681 0.631 24.605 1.00 95.50 184 PRO A O 1
ATOM 1539 N N . SER A 1 185 ? 12.706 0.019 23.840 1.00 93.38 185 SER A N 1
ATOM 1540 C CA . SER A 1 185 ? 13.500 0.990 24.614 1.00 93.38 185 SER A CA 1
ATOM 1541 C C . SER A 1 185 ? 13.562 2.364 23.944 1.00 93.38 185 SER A C 1
ATOM 1543 O O . SER A 1 185 ? 13.417 3.390 24.602 1.00 93.38 185 SER A O 1
ATOM 1545 N N . GLU A 1 186 ? 13.788 2.382 22.629 1.00 90.94 186 GLU A N 1
ATOM 1546 C CA . GLU A 1 186 ? 14.097 3.598 21.859 1.00 90.94 186 GLU A CA 1
ATOM 1547 C C . GLU A 1 186 ? 12.931 4.107 21.001 1.00 90.94 186 GLU A C 1
ATOM 1549 O O . GLU A 1 186 ? 13.010 5.183 20.407 1.00 90.94 186 GLU A O 1
ATOM 1554 N N . PHE A 1 187 ? 11.845 3.339 20.914 1.00 91.56 187 PHE A N 1
ATOM 1555 C CA . PHE A 1 187 ? 10.728 3.616 20.015 1.00 91.56 187 PHE A CA 1
ATOM 1556 C C . PHE A 1 187 ? 9.413 3.738 20.777 1.00 91.56 187 PHE A C 1
ATOM 1558 O O . PHE A 1 187 ? 9.247 3.197 21.868 1.00 91.56 187 PHE A O 1
ATOM 1565 N N . GLU A 1 188 ? 8.443 4.437 20.185 1.00 92.12 188 GLU A N 1
ATOM 1566 C CA . GLU A 1 188 ? 7.097 4.475 20.749 1.00 92.12 188 GLU A CA 1
ATOM 1567 C C . GLU A 1 188 ? 6.470 3.080 20.771 1.00 92.12 188 GLU A C 1
ATOM 1569 O O . GLU A 1 188 ? 6.577 2.315 19.819 1.00 92.12 188 GLU A O 1
ATOM 1574 N N . ASN A 1 189 ? 5.786 2.752 21.863 1.00 95.81 189 ASN A N 1
ATOM 1575 C CA . ASN A 1 189 ? 5.170 1.445 22.026 1.00 95.81 189 ASN A CA 1
ATOM 1576 C C . ASN A 1 189 ? 3.912 1.316 21.147 1.00 95.81 189 ASN A C 1
ATOM 1578 O O . ASN A 1 189 ? 2.843 1.823 21.500 1.00 95.81 189 ASN A O 1
ATOM 1582 N N . ILE A 1 190 ? 4.049 0.644 20.001 1.00 96.69 190 ILE A N 1
ATOM 1583 C CA . ILE A 1 190 ? 2.976 0.490 19.009 1.00 96.69 190 ILE A CA 1
ATOM 1584 C C . ILE A 1 190 ? 1.801 -0.308 19.584 1.00 96.69 190 ILE A C 1
ATOM 1586 O O . ILE A 1 190 ? 0.657 0.103 19.400 1.00 96.69 190 ILE A O 1
ATOM 1590 N N . TYR A 1 191 ? 2.065 -1.377 20.343 1.00 95.88 191 TYR A N 1
ATOM 1591 C CA . TYR A 1 191 ? 1.033 -2.154 21.044 1.00 95.88 191 TYR A CA 1
ATOM 1592 C C . TYR A 1 191 ? 0.115 -1.257 21.892 1.00 95.88 191 TYR A C 1
ATOM 1594 O O . TYR A 1 191 ? -1.096 -1.218 21.662 1.00 95.88 191 TYR A O 1
ATOM 1602 N N . LEU A 1 192 ? 0.691 -0.463 22.805 1.00 95.75 192 LEU A N 1
ATOM 1603 C CA . LEU A 1 192 ? -0.084 0.415 23.694 1.00 95.75 192 LEU A CA 1
ATOM 1604 C C . LEU A 1 192 ? -0.870 1.482 22.919 1.00 95.75 192 LEU A C 1
ATOM 1606 O O . LEU A 1 192 ? -1.965 1.884 23.318 1.00 95.75 192 LEU A O 1
ATOM 1610 N N . LYS A 1 193 ? -0.321 1.965 21.800 1.00 95.81 193 LYS A N 1
ATOM 1611 C CA . LYS A 1 193 ? -1.000 2.947 20.947 1.00 95.81 193 LYS A CA 1
ATOM 1612 C C . LYS A 1 193 ? -2.210 2.341 20.242 1.00 95.81 193 LYS A C 1
ATOM 1614 O O . LYS A 1 193 ? -3.265 2.972 20.244 1.00 95.81 193 LYS A O 1
ATOM 1619 N N . ILE A 1 194 ? -2.076 1.141 19.679 1.00 96.12 194 ILE A N 1
ATOM 1620 C CA . ILE A 1 194 ? -3.178 0.427 19.021 1.00 96.12 194 ILE A CA 1
ATOM 1621 C C . ILE A 1 194 ? -4.283 0.091 20.027 1.00 96.12 194 ILE A C 1
ATOM 1623 O O . ILE A 1 194 ? -5.449 0.366 19.749 1.00 96.12 194 ILE A O 1
ATOM 1627 N N . GLU A 1 195 ? -3.932 -0.398 21.218 1.00 93.25 195 GLU A N 1
ATOM 1628 C CA . GLU A 1 195 ? -4.891 -0.676 22.297 1.00 93.25 195 GLU A CA 1
ATOM 1629 C C . GLU A 1 195 ? -5.658 0.593 22.715 1.00 93.25 195 GLU A C 1
ATOM 1631 O O . GLU A 1 195 ? -6.890 0.602 22.791 1.00 93.25 195 GLU A O 1
ATOM 1636 N N . LYS A 1 196 ? -4.949 1.715 22.906 1.00 94.00 196 LYS A N 1
ATOM 1637 C CA . LYS A 1 196 ? -5.573 3.010 23.221 1.00 94.00 196 LYS A CA 1
ATOM 1638 C C . LYS A 1 196 ? -6.511 3.491 22.110 1.00 94.00 196 LYS A C 1
ATOM 1640 O O . LYS A 1 196 ? -7.593 4.001 22.405 1.00 94.00 196 LYS A O 1
ATOM 1645 N N . ILE A 1 197 ? -6.099 3.351 20.850 1.00 93.94 197 ILE A N 1
ATOM 1646 C CA . ILE A 1 197 ? -6.900 3.705 19.670 1.00 93.94 197 ILE A CA 1
ATOM 1647 C C . ILE A 1 197 ? -8.181 2.874 19.642 1.00 93.94 197 ILE A C 1
ATOM 1649 O O . ILE A 1 197 ? -9.266 3.447 19.553 1.00 93.94 197 ILE A O 1
ATOM 1653 N N . TYR A 1 198 ? -8.073 1.555 19.794 1.00 91.75 198 TYR A N 1
ATOM 1654 C CA . TYR A 1 198 ? -9.223 0.656 19.798 1.00 91.75 198 TYR A CA 1
ATOM 1655 C C . TYR A 1 198 ? -10.221 1.016 20.902 1.00 91.75 198 TYR A C 1
ATOM 1657 O O . TYR A 1 198 ? -11.408 1.212 20.636 1.00 91.75 198 TYR A O 1
ATOM 1665 N N . ASN A 1 199 ? -9.739 1.194 22.136 1.00 90.81 199 ASN A N 1
ATOM 1666 C CA . ASN A 1 199 ? -10.582 1.566 23.272 1.00 90.81 199 ASN A CA 1
ATOM 1667 C C . ASN A 1 199 ? -11.277 2.918 23.061 1.00 90.81 199 ASN A C 1
ATOM 1669 O O . ASN A 1 199 ? -12.457 3.067 23.392 1.00 90.81 199 ASN A O 1
ATOM 1673 N N . LYS A 1 200 ? -10.586 3.890 22.449 1.00 90.75 200 LYS A N 1
ATOM 1674 C CA . LYS A 1 200 ? -11.186 5.181 22.088 1.00 90.75 200 LYS A CA 1
ATOM 1675 C C . LYS A 1 200 ? -12.309 4.998 21.065 1.00 90.75 200 LYS A C 1
ATOM 1677 O O . LYS A 1 200 ? -13.387 5.542 21.282 1.00 90.75 200 LYS A O 1
ATOM 1682 N N . ILE A 1 201 ? -12.107 4.206 20.011 1.00 87.81 201 ILE A N 1
ATOM 1683 C CA . ILE A 1 201 ? -13.146 3.942 18.998 1.00 87.81 201 ILE A CA 1
ATOM 1684 C C . ILE A 1 201 ? -14.351 3.239 19.623 1.00 87.81 201 ILE A C 1
ATOM 1686 O O . ILE A 1 201 ? -15.477 3.699 19.454 1.00 87.81 201 ILE A O 1
ATOM 1690 N N . LYS A 1 202 ? -14.120 2.189 20.418 1.00 86.69 202 LYS A N 1
ATOM 1691 C CA . LYS A 1 202 ? -15.180 1.469 21.136 1.00 86.69 202 LYS A CA 1
ATOM 1692 C C . LYS A 1 202 ? -16.017 2.415 22.002 1.00 86.69 202 LYS A C 1
ATOM 1694 O O . LYS A 1 202 ? -17.240 2.331 21.997 1.00 86.69 202 LYS A O 1
ATOM 1699 N N . SER A 1 203 ? -15.366 3.342 22.710 1.00 85.19 203 SER A N 1
ATOM 1700 C CA . SER A 1 203 ? -16.058 4.330 23.548 1.00 85.19 203 SER A CA 1
ATOM 1701 C C . SER A 1 203 ? -16.890 5.343 22.755 1.00 85.19 203 SER A C 1
ATOM 1703 O O . SER A 1 203 ? -17.858 5.871 23.295 1.00 85.19 203 SER A O 1
ATOM 1705 N N . LEU A 1 204 ? -16.516 5.631 21.502 1.00 81.19 204 LEU A N 1
ATOM 1706 C CA . LEU A 1 204 ? -17.271 6.513 20.612 1.00 81.19 204 LEU A CA 1
ATOM 1707 C C . LEU A 1 204 ? -18.484 5.783 20.031 1.00 81.19 204 LEU A C 1
ATOM 1709 O O . LEU A 1 204 ? -19.592 6.279 20.171 1.00 81.19 204 LEU A O 1
ATOM 1713 N N . ILE A 1 205 ? -18.298 4.570 19.500 1.00 79.12 205 ILE A N 1
ATOM 1714 C CA . ILE A 1 205 ? -19.389 3.778 18.904 1.00 79.12 205 ILE A CA 1
ATOM 1715 C C . ILE A 1 205 ? -20.494 3.479 19.932 1.00 79.12 205 ILE A C 1
ATOM 1717 O O . ILE A 1 205 ? -21.676 3.631 19.640 1.00 79.12 205 ILE A O 1
ATOM 1721 N N . LEU A 1 206 ? -20.120 3.123 21.168 1.00 76.50 206 LEU A N 1
ATOM 1722 C CA . LEU A 1 206 ? -21.089 2.856 22.239 1.00 76.50 206 LEU A CA 1
ATOM 1723 C C . LEU A 1 206 ? -21.936 4.074 22.626 1.00 76.50 206 LEU A C 1
ATOM 1725 O O . LEU A 1 206 ? -23.050 3.897 23.110 1.00 76.50 206 LEU A O 1
ATOM 1729 N N . LYS A 1 207 ? -21.427 5.299 22.449 1.00 72.75 207 LYS A N 1
ATOM 1730 C CA . LYS A 1 207 ? -22.197 6.520 22.735 1.00 72.75 207 LYS A CA 1
ATOM 1731 C C . LYS A 1 207 ? -23.272 6.790 21.686 1.00 72.75 207 LYS A C 1
ATOM 1733 O O . LYS A 1 207 ? -24.278 7.405 22.023 1.00 72.75 207 LYS A O 1
ATOM 1738 N N . ASP A 1 208 ? -23.076 6.296 20.467 1.00 68.19 208 ASP A N 1
ATOM 1739 C CA . ASP A 1 208 ? -23.978 6.512 19.336 1.00 68.19 208 ASP A CA 1
ATOM 1740 C C . ASP A 1 208 ? -25.025 5.383 19.180 1.00 68.19 208 ASP A C 1
ATOM 1742 O O . ASP A 1 208 ? -25.804 5.396 18.231 1.00 68.19 208 ASP A O 1
ATOM 1746 N N . ASN A 1 209 ? -25.098 4.431 20.129 1.00 60.78 209 ASN A N 1
ATOM 1747 C CA . ASN A 1 209 ? -25.981 3.247 20.106 1.00 60.78 209 ASN A CA 1
ATOM 1748 C C . ASN A 1 209 ? -25.828 2.357 18.851 1.00 60.78 209 ASN A C 1
ATOM 1750 O O . ASN A 1 209 ? -26.751 1.628 18.490 1.00 60.78 209 ASN A O 1
ATOM 1754 N N . GLU A 1 210 ? -24.673 2.397 18.186 1.00 63.56 210 GLU A N 1
ATOM 1755 C CA . GLU A 1 210 ? -24.377 1.558 17.021 1.00 63.56 210 GLU A CA 1
ATOM 1756 C C . GLU A 1 210 ? -23.722 0.221 17.442 1.00 63.56 210 GLU A C 1
ATOM 1758 O O . GLU A 1 210 ? -23.004 0.140 18.444 1.00 63.56 210 GLU A O 1
ATOM 1763 N N . GLU A 1 211 ? -23.946 -0.857 16.677 1.00 59.47 211 GLU A N 1
ATOM 1764 C CA . GLU A 1 211 ? -23.304 -2.154 16.935 1.00 59.47 211 GLU A CA 1
ATOM 1765 C C . GLU A 1 211 ? -21.796 -2.107 16.623 1.00 59.47 211 GLU A C 1
ATOM 1767 O O . GLU A 1 211 ? -21.382 -2.005 15.470 1.00 59.47 211 GLU A O 1
ATOM 1772 N N . ILE A 1 212 ? -20.947 -2.246 17.652 1.00 59.16 212 ILE A N 1
ATOM 1773 C CA . ILE A 1 212 ? -19.470 -2.179 17.547 1.00 59.16 212 ILE A CA 1
ATOM 1774 C C . ILE A 1 212 ? -18.899 -3.094 16.449 1.00 59.16 212 ILE A C 1
ATOM 1776 O O . ILE A 1 212 ? -17.931 -2.728 15.774 1.00 59.16 212 ILE A O 1
ATOM 1780 N N . SER A 1 213 ? -19.482 -4.282 16.281 1.00 58.38 213 SER A N 1
ATOM 1781 C CA . SER A 1 213 ? -19.015 -5.328 15.368 1.00 58.38 213 SER A CA 1
ATOM 1782 C C . SER A 1 213 ? -19.104 -4.928 13.895 1.00 58.38 213 SER A C 1
ATOM 1784 O O . SER A 1 213 ? -18.301 -5.420 13.098 1.00 58.38 213 SER A O 1
ATOM 1786 N N . GLU A 1 214 ? -20.016 -4.036 13.505 1.00 61.94 214 GLU A N 1
ATOM 1787 C CA . GLU A 1 214 ? -20.156 -3.612 12.108 1.00 61.94 214 GLU A CA 1
ATOM 1788 C C . GLU A 1 214 ? -19.088 -2.591 11.690 1.00 61.94 214 GLU A C 1
ATOM 1790 O O . GLU A 1 214 ? -18.655 -2.586 10.531 1.00 61.94 214 GLU A O 1
ATOM 1795 N N . TYR A 1 215 ? -18.598 -1.785 12.637 1.00 65.81 215 TYR A N 1
ATOM 1796 C CA . TYR A 1 215 ? -17.810 -0.585 12.341 1.00 65.81 215 TYR A CA 1
ATOM 1797 C C . TYR A 1 215 ? -16.312 -0.713 12.633 1.00 65.81 215 TYR A C 1
ATOM 1799 O O . TYR A 1 215 ? -15.506 -0.113 11.921 1.00 65.81 215 TYR A O 1
ATOM 1807 N N . LEU A 1 216 ? -15.910 -1.495 13.638 1.00 77.44 216 LEU A N 1
ATOM 1808 C CA . LEU A 1 216 ? -14.510 -1.585 14.059 1.00 77.44 216 LEU A CA 1
ATOM 1809 C C . LEU A 1 216 ? -13.826 -2.820 13.465 1.00 77.44 216 LEU A C 1
ATOM 1811 O O . LEU A 1 216 ? -13.994 -3.933 13.957 1.00 77.44 216 LEU A O 1
ATOM 1815 N N . LYS A 1 217 ? -13.056 -2.630 12.385 1.00 89.62 217 LYS A N 1
ATOM 1816 C CA . LYS A 1 217 ? -12.402 -3.723 11.643 1.00 89.62 217 LYS A CA 1
ATOM 1817 C C . LYS A 1 217 ? -10.883 -3.639 11.731 1.00 89.62 217 LYS A C 1
ATOM 1819 O O . LYS A 1 217 ? -10.235 -3.029 10.879 1.00 89.62 217 LYS A O 1
ATOM 1824 N N . PHE A 1 218 ? -10.317 -4.242 12.773 1.00 96.12 218 PHE A N 1
ATOM 1825 C CA . PHE A 1 218 ? -8.877 -4.478 12.880 1.00 96.12 218 PHE A CA 1
ATOM 1826 C C . PHE A 1 218 ? -8.624 -5.953 12.573 1.00 96.12 218 PHE A C 1
ATOM 1828 O O . PHE A 1 218 ? -9.022 -6.825 13.338 1.00 96.12 218 PHE A O 1
ATOM 1835 N N . MET A 1 219 ? -8.017 -6.227 11.422 1.00 97.50 219 MET A N 1
ATOM 1836 C CA . MET A 1 219 ? -7.901 -7.568 10.857 1.00 97.50 219 MET A CA 1
ATOM 1837 C C . MET A 1 219 ? -6.448 -7.907 10.546 1.00 97.50 219 MET A C 1
ATOM 1839 O O . MET A 1 219 ? -5.727 -7.088 9.980 1.00 97.50 219 MET A O 1
ATOM 1843 N N . ALA A 1 220 ? -6.029 -9.133 10.840 1.00 98.31 220 ALA A N 1
ATOM 1844 C CA . ALA A 1 220 ? -4.736 -9.676 10.451 1.00 98.31 220 ALA A CA 1
ATOM 1845 C C . ALA A 1 220 ? -4.904 -10.878 9.524 1.00 98.31 220 ALA A C 1
ATOM 1847 O O . ALA A 1 220 ? -5.696 -11.780 9.784 1.00 98.31 220 ALA A O 1
ATOM 1848 N N . CYS A 1 221 ? -4.126 -10.921 8.444 1.00 98.31 221 CYS A N 1
ATOM 1849 C CA . CYS A 1 221 ? -4.144 -12.047 7.520 1.00 98.31 221 CYS A CA 1
ATOM 1850 C C . CYS A 1 221 ? -3.650 -13.330 8.204 1.00 98.31 221 CYS A C 1
ATOM 1852 O O . CYS A 1 221 ? -2.486 -13.424 8.605 1.00 98.31 221 CYS A O 1
ATOM 1854 N N . ALA A 1 222 ? -4.509 -14.349 8.255 1.00 97.69 222 ALA A N 1
ATOM 1855 C CA . ALA A 1 222 ? -4.236 -15.638 8.879 1.00 97.69 222 ALA A CA 1
ATOM 1856 C C . ALA A 1 222 ? -3.003 -16.334 8.298 1.00 97.69 222 ALA A C 1
ATOM 1858 O O . ALA A 1 222 ? -2.195 -16.873 9.046 1.00 97.69 222 ALA A O 1
ATOM 1859 N N . ARG A 1 223 ? -2.787 -16.274 6.976 1.00 96.06 223 ARG A N 1
ATOM 1860 C CA . ARG A 1 223 ? -1.586 -16.862 6.356 1.00 96.06 223 ARG A CA 1
ATOM 1861 C C . ARG A 1 223 ? -0.307 -16.206 6.883 1.00 96.06 223 ARG A C 1
ATOM 1863 O O . ARG A 1 223 ? 0.636 -16.908 7.235 1.00 96.06 223 ARG A O 1
ATOM 1870 N N . CYS A 1 224 ? -0.285 -14.876 6.957 1.00 97.62 224 CYS A N 1
ATOM 1871 C CA . CYS A 1 224 ? 0.872 -14.117 7.434 1.00 97.62 224 CYS A CA 1
ATOM 1872 C C . CYS A 1 224 ? 1.104 -14.345 8.934 1.00 97.62 224 CYS A C 1
ATOM 1874 O O . CYS A 1 224 ? 2.230 -14.624 9.341 1.00 97.62 224 CYS A O 1
ATOM 1876 N N . ALA A 1 225 ? 0.035 -14.322 9.737 1.00 97.94 225 ALA A N 1
ATOM 1877 C CA . ALA A 1 225 ? 0.091 -14.620 11.167 1.00 97.94 225 ALA A CA 1
ATOM 1878 C C . ALA A 1 225 ? 0.584 -16.055 11.439 1.00 97.94 225 ALA A C 1
ATOM 1880 O O . ALA A 1 225 ? 1.443 -16.255 12.296 1.00 97.94 225 ALA A O 1
ATOM 1881 N N . LYS A 1 226 ? 0.111 -17.052 10.676 1.00 96.62 226 LYS A N 1
ATOM 1882 C CA . LYS A 1 226 ? 0.569 -18.450 10.770 1.00 96.62 226 LYS A CA 1
ATOM 1883 C C . LYS A 1 226 ? 2.048 -18.581 10.413 1.00 96.62 226 LYS A C 1
ATOM 1885 O O . LYS A 1 226 ? 2.789 -19.202 11.166 1.00 96.62 226 LYS A O 1
ATOM 1890 N N . ALA A 1 227 ? 2.487 -17.948 9.323 1.00 94.69 227 ALA A N 1
ATOM 1891 C CA . ALA A 1 227 ? 3.887 -17.966 8.890 1.00 94.69 227 ALA A CA 1
ATOM 1892 C C . ALA A 1 227 ? 4.850 -17.363 9.931 1.00 94.69 227 ALA A C 1
ATOM 1894 O O . ALA A 1 227 ? 5.9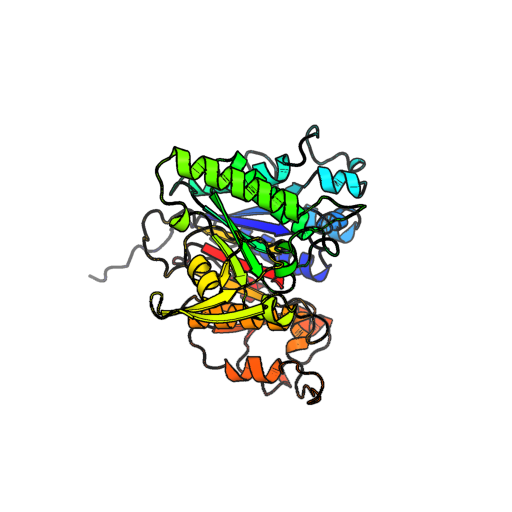99 -17.780 10.012 1.00 94.69 227 ALA A O 1
ATOM 1895 N N . ARG A 1 228 ? 4.373 -16.421 10.756 1.00 96.31 228 ARG A N 1
ATOM 1896 C CA . ARG A 1 228 ? 5.142 -15.795 11.849 1.00 96.31 228 ARG A CA 1
ATOM 1897 C C . ARG A 1 228 ? 4.927 -16.457 13.216 1.00 96.31 228 ARG A C 1
ATOM 1899 O O . ARG A 1 228 ? 5.473 -15.991 14.210 1.00 96.31 228 ARG A O 1
ATOM 1906 N N . GLY A 1 229 ? 4.167 -17.555 13.271 1.00 96.62 229 GLY A N 1
ATOM 1907 C CA . GLY A 1 229 ? 3.971 -18.361 14.481 1.00 96.62 229 GLY A CA 1
ATOM 1908 C C . GLY A 1 229 ? 2.951 -17.801 15.475 1.00 96.62 229 GLY A C 1
ATOM 1909 O O . GLY A 1 229 ? 3.042 -18.087 16.664 1.00 96.62 229 GLY A O 1
ATOM 1910 N N . TYR A 1 230 ? 1.993 -16.982 15.028 1.00 97.38 230 TYR A N 1
ATOM 1911 C CA . TYR A 1 230 ? 1.063 -16.279 15.930 1.00 97.38 230 TYR A CA 1
ATOM 1912 C C . TYR A 1 230 ? -0.232 -17.017 16.208 1.00 97.38 230 TYR A C 1
ATOM 1914 O O . TYR A 1 230 ? -0.936 -16.681 17.158 1.00 97.38 230 TYR A O 1
ATOM 1922 N N . ILE A 1 231 ? -0.542 -18.027 15.405 1.00 96.62 231 ILE A N 1
ATOM 1923 C CA . ILE A 1 231 ? -1.742 -18.840 15.562 1.00 96.62 231 ILE A CA 1
ATOM 1924 C C . ILE A 1 231 ? -1.366 -20.080 16.364 1.00 96.62 231 ILE A C 1
ATOM 1926 O O . ILE A 1 231 ? -0.564 -20.887 15.899 1.00 96.62 231 ILE A O 1
ATOM 1930 N N . TYR A 1 232 ?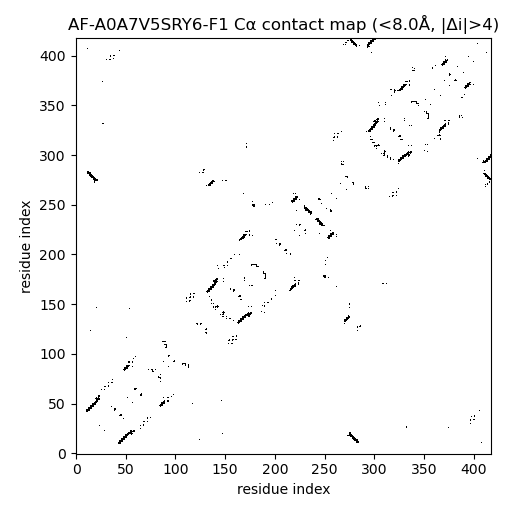 -1.957 -20.237 17.550 1.00 94.25 232 TYR A N 1
ATOM 1931 C CA . TYR A 1 232 ? -1.753 -21.435 18.372 1.00 94.25 232 TYR A CA 1
ATOM 1932 C C . TYR A 1 232 ? -2.798 -22.520 18.084 1.00 94.25 232 TYR A C 1
ATOM 1934 O O . TYR A 1 232 ? -2.542 -23.698 18.323 1.00 94.25 232 TYR A O 1
ATOM 1942 N N . LYS A 1 233 ? -3.985 -22.136 17.597 1.00 94.19 233 LYS A N 1
ATOM 1943 C CA . LYS A 1 233 ? -5.074 -23.062 17.271 1.00 94.19 233 LYS A CA 1
ATOM 1944 C C . LYS A 1 233 ? -5.893 -22.545 16.096 1.00 94.19 233 LYS A C 1
ATOM 1946 O O . LYS A 1 233 ? -6.226 -21.363 16.039 1.00 94.19 233 LYS A O 1
ATOM 1951 N N . GLU A 1 234 ? -6.254 -23.455 15.201 1.00 94.75 234 GLU A N 1
ATOM 1952 C CA . GLU A 1 234 ? -7.262 -23.254 14.161 1.00 94.75 234 GLU A CA 1
ATOM 1953 C C . GLU A 1 234 ? -8.382 -24.282 14.351 1.00 94.75 234 GLU A C 1
ATOM 1955 O O . GLU A 1 234 ? -8.121 -25.424 14.737 1.00 94.75 234 GLU A O 1
ATOM 1960 N N . TYR A 1 235 ? -9.630 -23.871 14.157 1.00 94.38 235 TYR A N 1
ATOM 1961 C CA . TYR A 1 235 ? -10.784 -24.769 14.197 1.00 94.38 235 TYR A CA 1
ATOM 1962 C C . TYR A 1 235 ? -11.880 -24.261 13.264 1.00 94.38 235 TYR A C 1
ATOM 1964 O O . TYR A 1 235 ? -11.935 -23.074 12.944 1.00 94.38 235 TYR A O 1
ATOM 1972 N N . PHE A 1 236 ? -12.739 -25.166 12.811 1.00 94.75 236 PHE A N 1
ATOM 1973 C CA . PHE A 1 236 ? -13.916 -24.812 12.033 1.00 94.75 236 PHE A CA 1
ATOM 1974 C C . PHE A 1 236 ? -15.060 -24.458 12.986 1.00 94.75 236 PHE A C 1
ATOM 1976 O O . PHE A 1 236 ? -15.412 -25.265 13.846 1.00 94.75 236 PHE A O 1
ATOM 1983 N N . ASP A 1 237 ? -15.593 -23.244 12.873 1.00 92.12 237 ASP A N 1
ATOM 1984 C CA . ASP A 1 237 ? -16.782 -22.814 13.601 1.00 92.12 237 ASP A CA 1
ATOM 1985 C C . ASP A 1 237 ? -18.021 -23.176 12.776 1.00 92.12 237 ASP A C 1
ATOM 1987 O O . ASP A 1 237 ? -18.246 -22.612 11.705 1.00 92.12 237 ASP A O 1
ATOM 1991 N N . GLU A 1 238 ? -18.804 -24.136 13.268 1.00 93.00 238 GLU A N 1
ATOM 1992 C CA . GLU A 1 238 ? -20.011 -24.624 12.592 1.00 93.00 238 GLU A CA 1
ATOM 1993 C C . GLU A 1 238 ? -21.132 -23.575 12.536 1.00 93.00 238 GLU A C 1
ATOM 1995 O O . GLU A 1 238 ? -21.936 -23.599 11.607 1.00 93.00 238 GLU A O 1
ATOM 2000 N N . ILE A 1 239 ? -21.181 -22.638 13.491 1.00 91.12 239 ILE A N 1
ATOM 2001 C CA . ILE A 1 239 ? -22.227 -21.607 13.573 1.00 91.12 239 ILE A CA 1
ATOM 2002 C C . ILE A 1 239 ? -21.964 -20.522 12.532 1.00 91.12 239 ILE A C 1
ATOM 2004 O O . ILE A 1 239 ? -22.865 -20.113 11.803 1.00 91.12 239 ILE A O 1
ATOM 2008 N N . GLU A 1 240 ? -20.718 -20.060 12.450 1.00 86.06 240 GLU A N 1
ATOM 2009 C CA . GLU A 1 240 ? -20.314 -19.028 11.489 1.00 86.06 240 GLU A CA 1
ATOM 2010 C C . GLU A 1 240 ? -19.898 -19.604 10.128 1.00 86.06 240 GLU A C 1
ATOM 2012 O O . GLU A 1 240 ? -19.623 -18.845 9.197 1.00 86.06 240 GLU A O 1
ATOM 2017 N N . ASN A 1 241 ? -19.856 -20.936 10.003 1.00 90.50 241 ASN A N 1
ATOM 2018 C CA . ASN A 1 241 ? -19.435 -21.668 8.810 1.00 90.50 241 ASN A CA 1
ATOM 2019 C C . ASN A 1 241 ? -18.076 -21.171 8.270 1.00 90.50 241 ASN A C 1
ATOM 2021 O O . ASN A 1 241 ? -17.886 -20.994 7.062 1.00 90.50 241 ASN A O 1
ATOM 2025 N N . LYS A 1 242 ? -17.131 -20.889 9.179 1.00 91.56 242 LYS A N 1
ATOM 2026 C CA . LYS A 1 242 ? -15.809 -20.339 8.842 1.00 91.56 242 LYS A CA 1
ATOM 2027 C C . LYS A 1 242 ? -14.704 -20.884 9.743 1.00 91.56 242 LYS A C 1
ATOM 2029 O O . LYS A 1 242 ? -14.942 -21.318 10.866 1.00 91.56 242 LYS A O 1
ATOM 2034 N N . ILE A 1 243 ? -13.465 -20.849 9.253 1.00 93.12 243 ILE A N 1
ATOM 2035 C CA . ILE A 1 243 ? -12.294 -21.193 10.070 1.00 93.12 243 ILE A CA 1
ATOM 2036 C C . ILE A 1 243 ? -12.008 -20.031 11.021 1.00 93.12 243 ILE A C 1
ATOM 2038 O O . ILE A 1 243 ? -11.821 -18.899 10.577 1.00 93.12 243 ILE A O 1
ATOM 2042 N N . LYS A 1 244 ? -11.923 -20.326 12.318 1.00 94.00 244 LYS A N 1
ATOM 2043 C CA . LYS A 1 244 ? -11.474 -19.390 13.347 1.00 94.00 244 LYS A CA 1
ATOM 2044 C C . LYS A 1 244 ? -10.030 -19.665 13.734 1.00 94.00 244 LYS A C 1
ATOM 2046 O O . LYS A 1 244 ? -9.601 -20.811 13.885 1.00 94.00 244 LYS A O 1
ATOM 2051 N N . TYR A 1 245 ? -9.295 -18.579 13.932 1.00 95.62 245 TYR A N 1
ATOM 2052 C CA . TYR A 1 245 ? -7.887 -18.590 14.295 1.00 95.62 245 TYR A CA 1
ATOM 2053 C C . TYR A 1 245 ? -7.725 -17.970 15.674 1.00 95.62 245 TYR A C 1
ATOM 2055 O O . TYR A 1 245 ? -8.224 -16.873 15.923 1.00 95.62 245 TYR A O 1
ATOM 2063 N N . ILE A 1 246 ? -7.023 -18.658 16.571 1.00 94.31 246 ILE A N 1
ATOM 2064 C CA . ILE A 1 246 ? -6.797 -18.165 17.927 1.00 94.31 246 ILE A CA 1
ATOM 2065 C C . ILE A 1 246 ? -5.315 -17.881 18.154 1.00 94.31 246 ILE A C 1
ATOM 2067 O O . ILE A 1 246 ? -4.444 -18.696 17.833 1.00 94.31 246 ILE A O 1
ATOM 2071 N N . SER A 1 247 ? -5.049 -16.718 18.746 1.00 96.12 247 SER A N 1
ATOM 2072 C CA . SER A 1 247 ? -3.735 -16.282 19.207 1.00 96.12 247 SER A CA 1
ATOM 2073 C C . SER A 1 247 ? -3.802 -15.892 20.682 1.00 96.12 247 SER A C 1
ATOM 2075 O O . SER A 1 247 ? -4.754 -15.252 21.116 1.00 96.12 247 SER A O 1
ATOM 2077 N N . ASN A 1 248 ? -2.793 -16.270 21.463 1.00 95.25 248 ASN A N 1
ATOM 2078 C CA . ASN A 1 248 ? -2.611 -15.818 22.845 1.00 95.25 248 ASN A CA 1
ATOM 2079 C C . ASN A 1 248 ? -1.644 -14.625 22.932 1.00 95.25 248 ASN A C 1
ATOM 2081 O O . ASN A 1 248 ? -1.678 -13.880 23.912 1.00 95.25 248 ASN A O 1
ATOM 2085 N N . ILE A 1 249 ? -0.826 -14.417 21.897 1.00 96.56 249 ILE A N 1
ATOM 2086 C CA . ILE A 1 249 ? 0.212 -13.382 21.843 1.00 96.56 249 ILE A CA 1
ATOM 2087 C C . ILE A 1 249 ? -0.176 -12.159 21.014 1.00 96.56 249 ILE A C 1
ATOM 2089 O O . ILE A 1 249 ? 0.466 -11.124 21.161 1.00 96.56 249 ILE A O 1
ATOM 2093 N N . MET A 1 250 ? -1.215 -12.232 20.178 1.00 96.44 250 MET A N 1
ATOM 2094 C CA . MET A 1 250 ? -1.745 -11.053 19.487 1.00 96.44 250 MET A CA 1
ATOM 2095 C C . MET A 1 250 ? -2.776 -10.302 20.335 1.00 96.44 250 MET A C 1
ATOM 2097 O O . MET A 1 250 ? -3.425 -10.900 21.193 1.00 96.44 250 MET A O 1
ATOM 2101 N N . ILE A 1 251 ? -2.910 -8.993 20.105 1.00 94.62 251 ILE A N 1
ATOM 2102 C CA . ILE A 1 251 ? -3.942 -8.106 20.660 1.00 94.62 251 ILE A CA 1
ATOM 2103 C C . ILE A 1 251 ? -5.309 -8.760 20.417 1.00 94.62 251 ILE A C 1
ATOM 2105 O O . ILE A 1 251 ? -5.598 -9.151 19.288 1.00 94.62 251 ILE A O 1
ATOM 2109 N N . ASN A 1 252 ? -6.128 -8.903 21.464 1.00 90.62 252 ASN A N 1
ATOM 2110 C CA . ASN A 1 252 ? -7.385 -9.670 21.397 1.00 90.62 252 ASN A CA 1
ATOM 2111 C C . ASN A 1 252 ? -8.373 -9.071 20.392 1.00 90.62 252 ASN A C 1
ATOM 2113 O O . ASN A 1 252 ? -9.179 -9.767 19.787 1.00 90.62 252 ASN A O 1
ATOM 2117 N N . GLU A 1 253 ? -8.297 -7.759 20.251 1.00 90.31 253 GLU A N 1
ATOM 2118 C CA . GLU A 1 253 ? -9.133 -6.911 19.428 1.00 90.31 253 GLU A CA 1
ATOM 2119 C C . GLU A 1 253 ? -8.807 -6.996 17.929 1.00 90.31 253 GLU A C 1
ATOM 2121 O O . GLU A 1 253 ? -9.559 -6.470 17.109 1.00 90.31 253 GLU A O 1
ATOM 2126 N N . ILE A 1 254 ? -7.686 -7.625 17.560 1.00 94.94 254 ILE A N 1
ATOM 2127 C CA . ILE A 1 254 ? -7.305 -7.848 16.165 1.00 94.94 254 ILE A CA 1
ATOM 2128 C C . ILE A 1 254 ? -7.790 -9.232 15.749 1.00 94.94 254 ILE A C 1
ATOM 2130 O O . ILE A 1 254 ? -7.245 -10.253 16.173 1.00 94.94 254 ILE A O 1
ATOM 2134 N N . GLU A 1 255 ? -8.791 -9.267 14.875 1.00 95.12 255 GLU A N 1
ATOM 2135 C CA . GLU A 1 255 ? -9.326 -10.515 14.341 1.00 95.12 255 GLU A CA 1
ATOM 2136 C C . GLU A 1 255 ? -8.336 -11.108 13.331 1.00 95.12 255 GLU A C 1
ATOM 2138 O O . GLU A 1 255 ? -7.969 -10.472 12.342 1.00 95.12 255 GLU A O 1
ATOM 2143 N N . ILE A 1 256 ? -7.889 -12.342 13.559 1.00 97.31 256 ILE A N 1
ATOM 2144 C CA . ILE A 1 256 ? -7.107 -13.076 12.563 1.00 97.31 256 ILE A CA 1
ATOM 2145 C C . ILE A 1 256 ? -8.096 -13.731 11.597 1.00 97.31 256 ILE A C 1
ATOM 2147 O O . ILE A 1 256 ? -8.891 -14.570 12.010 1.00 97.31 256 ILE A O 1
ATOM 2151 N N . VAL A 1 257 ? -8.036 -13.356 10.320 1.00 96.44 257 VAL A N 1
ATOM 2152 C CA . VAL A 1 257 ? -9.037 -13.707 9.299 1.00 96.44 257 VAL A CA 1
ATOM 2153 C C . VAL A 1 257 ? -8.395 -14.205 8.010 1.00 96.44 257 VAL A C 1
ATOM 2155 O O . VAL A 1 257 ? -7.218 -13.944 7.732 1.00 96.44 257 VAL A O 1
ATOM 2158 N N . ASN A 1 258 ? -9.166 -14.892 7.168 1.00 95.62 258 ASN A N 1
ATOM 2159 C CA . ASN A 1 258 ? -8.696 -15.204 5.820 1.00 95.62 258 ASN A CA 1
ATOM 2160 C C . ASN A 1 258 ? -8.474 -13.903 5.019 1.00 95.62 258 ASN A C 1
ATOM 2162 O O . ASN A 1 258 ? -9.200 -12.924 5.191 1.00 95.62 258 ASN A O 1
ATOM 2166 N N . LEU A 1 259 ? -7.506 -13.891 4.096 1.00 96.06 259 LEU A N 1
ATOM 2167 C CA . LEU A 1 259 ? -7.262 -12.739 3.221 1.00 96.06 259 LEU A CA 1
ATOM 2168 C C . LEU A 1 259 ? -8.536 -12.289 2.482 1.00 96.06 259 LEU A C 1
ATOM 2170 O O . LEU A 1 259 ? -8.750 -11.092 2.311 1.00 96.06 259 LEU A O 1
ATOM 2174 N N . ASN A 1 260 ? -9.417 -13.223 2.113 1.00 94.69 260 ASN A N 1
ATOM 2175 C CA . ASN A 1 260 ? -10.692 -12.912 1.466 1.00 94.69 260 ASN A CA 1
ATOM 21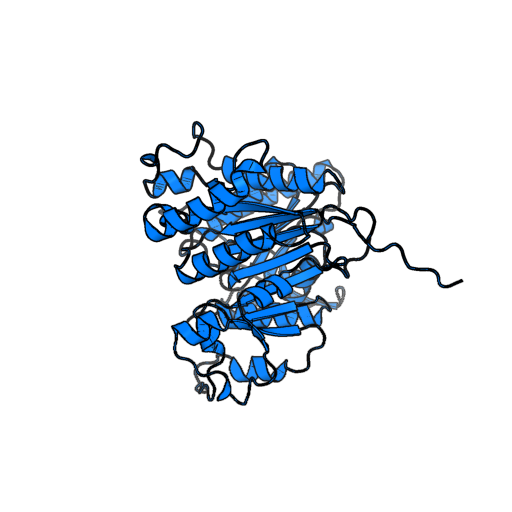76 C C . ASN A 1 260 ? -11.612 -12.013 2.312 1.00 94.69 260 ASN A C 1
ATOM 2178 O O . ASN A 1 260 ? -12.353 -11.219 1.736 1.00 94.69 260 ASN A O 1
ATOM 2182 N N . GLU A 1 261 ? -11.560 -12.091 3.645 1.00 94.06 261 GLU A N 1
ATOM 2183 C CA . GLU A 1 261 ? -12.346 -11.222 4.537 1.00 94.06 261 GLU A CA 1
ATOM 2184 C C . GLU A 1 261 ? -11.819 -9.779 4.506 1.00 94.06 261 GLU A C 1
ATOM 2186 O O . GLU A 1 261 ? -12.608 -8.839 4.394 1.00 94.06 261 GLU A O 1
ATOM 2191 N N . ILE A 1 262 ? -10.491 -9.597 4.469 1.00 96.50 262 ILE A N 1
ATOM 2192 C CA . ILE A 1 262 ? -9.865 -8.282 4.243 1.00 96.50 262 ILE A CA 1
ATOM 2193 C C . ILE A 1 262 ? -10.274 -7.738 2.865 1.00 96.50 262 ILE A C 1
ATOM 2195 O O . ILE A 1 262 ? -10.674 -6.580 2.741 1.00 96.50 262 ILE A O 1
ATOM 2199 N N . ILE A 1 263 ? -10.252 -8.578 1.824 1.00 96.50 263 ILE A N 1
ATOM 2200 C CA . ILE A 1 263 ? -10.649 -8.178 0.466 1.00 96.50 263 ILE A CA 1
ATOM 2201 C C . ILE A 1 263 ? -12.130 -7.781 0.373 1.00 96.50 263 ILE A C 1
ATOM 2203 O O . ILE A 1 263 ? -12.461 -6.885 -0.408 1.00 96.50 263 ILE A O 1
ATOM 2207 N N . GLN A 1 264 ? -13.034 -8.342 1.187 1.00 92.94 264 GLN A N 1
ATOM 2208 C CA . GLN A 1 264 ? -14.419 -7.845 1.217 1.00 92.94 264 GLN A CA 1
ATOM 2209 C C . GLN A 1 264 ? -14.485 -6.366 1.611 1.00 92.94 264 GLN A C 1
ATOM 2211 O O . GLN A 1 264 ? -15.322 -5.629 1.087 1.00 92.94 264 GLN A O 1
ATOM 2216 N N . ARG A 1 265 ? -13.573 -5.893 2.470 1.00 92.50 265 ARG A N 1
ATOM 2217 C CA . ARG A 1 265 ? -13.480 -4.465 2.807 1.00 92.50 265 ARG A CA 1
ATOM 2218 C C . ARG A 1 265 ? -13.006 -3.632 1.621 1.00 92.50 265 ARG A C 1
ATOM 2220 O O . ARG A 1 265 ? -13.466 -2.512 1.434 1.00 92.50 265 ARG A O 1
ATOM 2227 N N . PHE A 1 266 ? -12.179 -4.195 0.744 1.00 93.75 266 PHE A N 1
ATOM 2228 C CA . PHE A 1 266 ? -11.696 -3.503 -0.453 1.00 93.75 266 PHE A CA 1
ATOM 2229 C C . PHE A 1 266 ? -12.812 -3.301 -1.494 1.00 93.75 266 PHE A C 1
ATOM 2231 O O . PHE A 1 266 ? -12.725 -2.375 -2.299 1.00 93.75 266 PHE A O 1
ATOM 2238 N N . LYS A 1 267 ? -13.901 -4.083 -1.451 1.00 90.25 267 LYS A N 1
ATOM 2239 C CA . LYS A 1 267 ? -15.119 -3.827 -2.252 1.00 90.25 267 LYS A CA 1
ATOM 2240 C C . LYS A 1 267 ? -15.936 -2.643 -1.756 1.00 90.25 267 LYS A C 1
ATOM 2242 O O . LYS A 1 267 ? -16.847 -2.188 -2.448 1.00 90.25 267 LYS A O 1
ATOM 2247 N N . GLN A 1 268 ? -15.680 -2.181 -0.539 1.00 87.75 268 GLN A N 1
ATOM 2248 C CA . GLN A 1 268 ? -16.412 -1.054 -0.002 1.00 87.75 268 GLN A CA 1
ATOM 2249 C C . GLN A 1 268 ? -15.892 0.234 -0.589 1.00 87.75 268 GLN A C 1
ATOM 2251 O O . GLN A 1 268 ? -14.722 0.362 -0.944 1.00 87.75 268 GLN A O 1
ATOM 2256 N N . ASN A 1 269 ? -16.776 1.214 -0.651 1.00 86.00 269 ASN A N 1
ATOM 2257 C CA . ASN A 1 269 ? -16.420 2.525 -1.124 1.00 86.00 269 ASN A CA 1
ATOM 2258 C C . ASN A 1 269 ? -15.778 3.378 -0.012 1.00 86.00 269 ASN A C 1
ATOM 2260 O O . ASN A 1 269 ? -16.365 4.350 0.462 1.00 86.00 269 ASN A O 1
ATOM 2264 N N . ILE A 1 270 ? -14.597 2.957 0.442 1.00 88.81 270 ILE A N 1
ATOM 2265 C CA . ILE A 1 270 ? -13.802 3.657 1.455 1.00 88.81 270 ILE A CA 1
ATOM 2266 C C . ILE A 1 270 ? -12.377 3.888 0.937 1.00 88.81 270 ILE A C 1
ATOM 2268 O O . ILE A 1 270 ? -11.816 3.002 0.283 1.00 88.81 270 ILE A O 1
ATOM 2272 N N . PRO A 1 271 ? -11.745 5.038 1.207 1.00 93.06 271 PRO A N 1
ATOM 2273 C CA . PRO A 1 271 ? -10.329 5.192 0.920 1.00 93.06 271 PRO A CA 1
ATOM 2274 C C . PRO A 1 271 ? -9.529 4.199 1.770 1.00 93.06 271 PRO A C 1
ATOM 2276 O O . PRO A 1 271 ? -9.776 4.064 2.969 1.00 93.06 271 PRO A O 1
ATOM 2279 N N . ILE A 1 272 ? -8.580 3.499 1.146 1.00 96.81 272 ILE A N 1
ATOM 2280 C CA . ILE A 1 272 ? -7.658 2.597 1.847 1.00 96.81 272 ILE A CA 1
ATOM 2281 C C . ILE A 1 272 ? -6.247 2.997 1.447 1.00 96.81 272 ILE A C 1
ATOM 2283 O O . ILE A 1 272 ? -5.914 3.005 0.260 1.00 96.81 272 ILE A O 1
ATOM 2287 N N . PHE A 1 273 ? -5.433 3.352 2.432 1.00 98.00 273 PHE A N 1
ATOM 2288 C CA . PHE A 1 273 ? -4.042 3.739 2.231 1.00 98.00 273 PHE A CA 1
ATOM 2289 C C . PHE A 1 273 ? -3.109 2.642 2.724 1.00 98.00 273 PHE A C 1
ATOM 2291 O O . PHE A 1 273 ? -3.438 1.910 3.641 1.00 98.00 273 PHE A O 1
ATOM 2298 N N . SER A 1 274 ? -1.930 2.550 2.137 1.00 97.94 274 SER A N 1
ATOM 2299 C CA . SER A 1 274 ? -0.744 1.976 2.770 1.00 97.94 274 SER A CA 1
ATOM 2300 C C . SER A 1 274 ? 0.336 3.055 2.845 1.00 97.94 274 SER A C 1
ATOM 2302 O O . SER A 1 274 ? 0.172 4.148 2.290 1.00 97.94 274 SER A O 1
ATOM 2304 N N . ALA A 1 275 ? 1.457 2.739 3.492 1.00 96.31 275 ALA A N 1
ATOM 2305 C CA . ALA A 1 275 ? 2.602 3.639 3.628 1.00 96.31 275 ALA A CA 1
ATOM 2306 C C . ALA A 1 275 ? 3.086 4.215 2.272 1.00 96.31 275 ALA A C 1
ATOM 2308 O O . ALA A 1 275 ? 3.505 5.370 2.192 1.00 96.31 275 ALA A O 1
ATOM 2309 N N . ASN A 1 276 ? 2.917 3.450 1.184 1.00 97.25 276 ASN A N 1
ATOM 2310 C CA . ASN A 1 276 ? 3.118 3.906 -0.190 1.00 97.25 276 ASN A CA 1
ATOM 2311 C C . ASN A 1 276 ? 1.920 3.506 -1.056 1.00 97.25 276 ASN A C 1
ATOM 2313 O O . ASN A 1 276 ? 1.820 2.374 -1.537 1.00 97.25 276 ASN A O 1
ATOM 2317 N N . SER A 1 277 ? 0.994 4.437 -1.253 1.00 97.62 277 SER A N 1
ATOM 2318 C CA . SER A 1 277 ? -0.251 4.163 -1.969 1.00 97.62 277 SER A CA 1
ATOM 2319 C C . SER A 1 277 ? -0.826 5.402 -2.618 1.00 97.62 277 SER A C 1
ATOM 2321 O O . SER A 1 277 ? -0.640 6.521 -2.129 1.00 97.62 277 SER A O 1
ATOM 2323 N N . PHE A 1 278 ? -1.549 5.200 -3.717 1.00 95.62 278 PHE A N 1
ATOM 2324 C CA . PHE A 1 278 ? -2.319 6.252 -4.359 1.00 95.62 278 PHE A CA 1
ATOM 2325 C C . PHE A 1 278 ? -3.809 5.910 -4.305 1.00 95.62 278 PHE A C 1
ATOM 2327 O O . PHE A 1 278 ? -4.207 4.756 -4.456 1.00 95.62 278 PHE A O 1
ATOM 2334 N N . ASN A 1 279 ? -4.641 6.926 -4.121 1.00 94.19 279 ASN A N 1
ATOM 2335 C CA . ASN A 1 279 ? -6.090 6.827 -4.218 1.00 94.19 279 ASN A CA 1
ATOM 2336 C C . ASN A 1 279 ? -6.575 7.854 -5.235 1.00 94.19 279 ASN A C 1
ATOM 2338 O O . ASN A 1 279 ? -6.328 9.051 -5.089 1.00 94.19 279 ASN A O 1
ATOM 2342 N N . LEU A 1 280 ? -7.268 7.384 -6.261 1.00 91.50 280 LEU A N 1
ATOM 2343 C CA . LEU A 1 280 ? -7.832 8.210 -7.315 1.00 91.50 280 LEU A CA 1
ATOM 2344 C C . LEU A 1 280 ? -9.357 8.172 -7.204 1.00 91.50 280 LEU A C 1
ATOM 2346 O O . LEU A 1 280 ? -9.969 7.115 -7.357 1.00 91.50 280 LEU A O 1
ATOM 2350 N N . ILE A 1 281 ? -9.952 9.321 -6.887 1.00 88.94 281 ILE A N 1
ATOM 2351 C CA . ILE A 1 281 ? -11.363 9.450 -6.499 1.00 88.94 281 ILE A CA 1
ATOM 2352 C C . ILE A 1 281 ? -12.096 10.341 -7.502 1.00 88.94 281 ILE A C 1
ATOM 2354 O O . ILE A 1 281 ? -11.700 11.493 -7.706 1.00 88.94 281 ILE A O 1
ATOM 2358 N N . ASN A 1 282 ? -13.180 9.830 -8.087 1.00 85.06 282 ASN A N 1
ATOM 2359 C CA . ASN A 1 282 ? -14.028 10.552 -9.039 1.00 85.06 282 ASN A CA 1
ATOM 2360 C C . ASN A 1 282 ? -15.059 11.457 -8.333 1.00 85.06 282 ASN A C 1
ATOM 2362 O O . ASN A 1 282 ? -15.864 10.980 -7.530 1.00 85.06 282 ASN A O 1
ATOM 2366 N N . LYS A 1 283 ? -15.094 12.757 -8.659 1.00 76.44 283 LYS A N 1
ATOM 2367 C CA . LYS A 1 283 ? -16.035 13.724 -8.058 1.00 76.44 283 LYS A CA 1
ATOM 2368 C C . LYS A 1 283 ? -17.442 13.736 -8.661 1.00 76.44 283 LYS A C 1
ATOM 2370 O O . LYS A 1 283 ? -18.340 14.318 -8.053 1.00 76.44 283 LYS A O 1
ATOM 2375 N N . ASN A 1 284 ? -17.686 13.090 -9.794 1.00 69.00 284 ASN A N 1
ATOM 2376 C CA . ASN A 1 284 ? -18.921 13.319 -10.554 1.00 69.00 284 ASN A CA 1
ATOM 2377 C C . ASN A 1 284 ? -20.028 12.268 -10.358 1.00 69.00 284 ASN A C 1
ATOM 2379 O O . ASN A 1 284 ? -20.963 12.229 -11.154 1.00 69.00 284 ASN A O 1
ATOM 2383 N N . ILE A 1 285 ? -19.959 11.396 -9.344 1.00 59.94 285 ILE A N 1
ATOM 2384 C CA . ILE A 1 285 ? -20.840 10.214 -9.289 1.00 59.94 285 ILE A CA 1
ATOM 2385 C C . ILE A 1 285 ? -21.487 10.056 -7.909 1.00 59.94 285 ILE A C 1
ATOM 2387 O O . ILE A 1 285 ? -21.247 9.104 -7.173 1.00 59.94 285 ILE A O 1
ATOM 2391 N N . SER A 1 286 ? -22.388 10.980 -7.591 1.00 51.69 286 SER A N 1
ATOM 2392 C CA . SER A 1 286 ? -23.377 10.863 -6.511 1.00 51.69 286 SER A CA 1
ATOM 2393 C C . SER A 1 286 ? -24.501 9.842 -6.803 1.00 51.69 286 SER A C 1
ATOM 2395 O O . SER A 1 286 ? -25.476 9.789 -6.064 1.00 51.69 286 SER A O 1
ATOM 2397 N N . LEU A 1 287 ? -24.399 9.028 -7.869 1.00 50.06 287 LEU A N 1
ATOM 2398 C CA . LEU A 1 287 ? -25.530 8.261 -8.427 1.00 50.06 287 LEU A CA 1
ATOM 2399 C C . LEU A 1 287 ? -25.320 6.742 -8.585 1.00 50.06 287 LEU A C 1
ATOM 2401 O O . LEU A 1 287 ? -26.254 6.055 -8.989 1.00 50.06 287 LEU A O 1
ATOM 2405 N N . LEU A 1 288 ? -24.142 6.182 -8.288 1.00 50.78 288 LEU A N 1
ATOM 2406 C CA . LEU A 1 288 ? -23.897 4.743 -8.472 1.00 50.78 288 LEU A CA 1
ATOM 2407 C C . LEU A 1 288 ? -23.723 4.049 -7.118 1.00 50.78 288 LEU A C 1
ATOM 2409 O O . LEU A 1 288 ? -22.631 3.991 -6.565 1.00 50.78 288 LEU A O 1
ATOM 2413 N N . ASN A 1 289 ? -24.814 3.467 -6.618 1.00 50.75 289 ASN A N 1
ATOM 2414 C CA . ASN A 1 289 ? -24.849 2.602 -5.431 1.00 50.75 289 ASN A CA 1
ATOM 2415 C C . ASN A 1 289 ? -24.138 1.243 -5.625 1.00 50.75 289 ASN A C 1
ATOM 2417 O O . ASN A 1 289 ? -24.219 0.381 -4.753 1.00 50.75 289 ASN A O 1
ATOM 2421 N N . ASN A 1 290 ? -23.438 1.027 -6.743 1.00 54.97 290 ASN A N 1
ATOM 2422 C CA . ASN A 1 290 ? -22.855 -0.268 -7.075 1.00 54.97 290 ASN A CA 1
ATOM 2423 C C . ASN A 1 290 ? -21.365 -0.320 -6.715 1.00 54.97 290 ASN A C 1
ATOM 2425 O O . ASN A 1 290 ? -20.539 0.386 -7.292 1.00 54.97 290 ASN A O 1
ATOM 2429 N N . SER A 1 291 ? -21.014 -1.255 -5.830 1.00 57.06 291 SER A N 1
ATOM 2430 C CA . SER A 1 291 ? -19.643 -1.666 -5.475 1.00 57.06 291 SER A CA 1
ATOM 2431 C C . SER A 1 291 ? -18.806 -2.187 -6.660 1.00 57.06 291 SER A C 1
ATOM 2433 O O . SER A 1 291 ? -17.610 -2.420 -6.516 1.00 57.06 291 SER A O 1
ATOM 2435 N N . GLN A 1 292 ? -19.402 -2.336 -7.848 1.00 61.91 292 GLN A N 1
ATOM 2436 C CA . GLN A 1 292 ? -18.780 -2.882 -9.064 1.00 61.91 292 GLN A CA 1
ATOM 2437 C C . GLN A 1 292 ? -17.792 -1.928 -9.769 1.00 61.91 292 GLN A C 1
ATOM 2439 O O . GLN A 1 292 ? -17.171 -2.305 -10.763 1.00 61.91 292 GLN A O 1
ATOM 2444 N N . ASN A 1 293 ? -17.622 -0.707 -9.257 1.00 79.69 293 ASN A N 1
ATOM 2445 C CA . ASN A 1 293 ? -16.849 0.365 -9.895 1.00 79.69 293 ASN A CA 1
ATOM 2446 C C . ASN A 1 293 ? -15.529 0.685 -9.176 1.00 79.69 293 ASN A C 1
ATOM 2448 O O . ASN A 1 293 ? -15.019 1.805 -9.258 1.00 79.69 293 ASN A O 1
ATOM 2452 N N . ILE A 1 294 ? -14.991 -0.296 -8.453 1.00 88.19 294 ILE A N 1
ATOM 2453 C CA . ILE A 1 294 ? -13.688 -0.223 -7.796 1.00 88.19 294 ILE A CA 1
ATOM 2454 C C . ILE A 1 294 ? -12.666 -0.978 -8.639 1.00 88.19 294 ILE A C 1
ATOM 2456 O O . ILE A 1 294 ? -12.901 -2.116 -9.049 1.00 88.19 294 ILE A O 1
ATOM 2460 N N . GLU A 1 295 ? -11.519 -0.347 -8.863 1.00 92.81 295 GLU A N 1
ATOM 2461 C CA . GLU A 1 295 ? -10.365 -0.960 -9.516 1.00 92.81 295 GLU A CA 1
ATOM 2462 C C . GLU A 1 295 ? -9.168 -0.922 -8.563 1.00 92.81 295 GLU A C 1
ATOM 2464 O O . GLU A 1 295 ? -9.004 0.018 -7.775 1.00 92.81 295 GLU A O 1
ATOM 2469 N N . ILE A 1 296 ? -8.338 -1.960 -8.608 1.00 95.81 296 ILE A N 1
ATOM 2470 C CA . ILE A 1 296 ? -7.115 -2.042 -7.814 1.00 95.81 296 ILE A CA 1
ATOM 2471 C C . ILE A 1 296 ? -5.936 -2.252 -8.748 1.00 95.81 296 ILE A C 1
ATOM 2473 O O . ILE A 1 296 ? -5.950 -3.124 -9.609 1.00 95.81 296 ILE A O 1
ATOM 2477 N N . THR A 1 297 ? -4.891 -1.457 -8.572 1.00 97.56 297 THR A N 1
ATOM 2478 C CA . THR A 1 297 ? -3.612 -1.684 -9.233 1.00 97.56 297 THR A CA 1
ATOM 2479 C C . THR A 1 297 ? -2.546 -1.954 -8.186 1.00 97.56 297 THR A C 1
ATOM 2481 O O . THR A 1 297 ? -2.393 -1.206 -7.225 1.00 97.56 297 THR A O 1
ATOM 2484 N N . ILE A 1 298 ? -1.791 -3.026 -8.381 1.00 98.44 298 ILE A N 1
ATOM 2485 C CA . ILE A 1 298 ? -0.659 -3.387 -7.539 1.00 98.44 298 ILE A CA 1
ATOM 2486 C C . ILE A 1 298 ? 0.611 -3.179 -8.353 1.00 98.44 298 ILE A C 1
ATOM 2488 O O . ILE A 1 298 ? 0.835 -3.845 -9.365 1.00 98.44 298 ILE A O 1
ATOM 2492 N N . PHE A 1 299 ? 1.433 -2.228 -7.922 1.00 98.56 299 PHE A N 1
ATOM 2493 C CA . PHE A 1 299 ? 2.785 -2.073 -8.440 1.00 98.56 299 PHE A CA 1
ATOM 2494 C C . PHE A 1 299 ? 3.695 -3.021 -7.685 1.00 98.56 299 PHE A C 1
ATOM 2496 O O . PHE A 1 299 ? 3.866 -2.873 -6.481 1.00 98.56 299 PHE A O 1
ATOM 2503 N N . ILE A 1 300 ? 4.283 -3.970 -8.403 1.00 98.56 300 ILE A N 1
ATOM 2504 C CA . ILE A 1 300 ? 5.375 -4.788 -7.887 1.00 98.56 300 ILE A CA 1
ATOM 2505 C C . ILE A 1 300 ? 6.653 -4.030 -8.220 1.00 98.56 300 ILE A C 1
ATOM 2507 O O . ILE A 1 300 ? 6.963 -3.868 -9.402 1.00 98.56 300 ILE A O 1
ATOM 2511 N N . THR A 1 301 ? 7.342 -3.522 -7.197 1.00 97.81 301 THR A N 1
ATOM 2512 C CA . THR A 1 301 ? 8.552 -2.689 -7.325 1.00 97.81 301 THR A CA 1
ATOM 2513 C C . THR A 1 301 ? 9.831 -3.370 -6.863 1.00 97.81 301 THR A C 1
ATOM 2515 O O . THR A 1 301 ? 10.915 -2.846 -7.119 1.00 97.81 301 THR A O 1
ATOM 2518 N N . LYS A 1 302 ? 9.713 -4.528 -6.211 1.00 96.94 302 LYS A N 1
ATOM 2519 C CA . LYS A 1 302 ? 10.820 -5.292 -5.630 1.00 96.94 302 LYS A CA 1
ATOM 2520 C C . LYS A 1 302 ? 11.134 -6.547 -6.432 1.00 96.94 302 LYS A C 1
ATOM 2522 O O . LYS A 1 302 ? 10.261 -7.130 -7.071 1.00 96.94 302 LYS A O 1
ATOM 2527 N N . GLU A 1 303 ? 12.382 -6.975 -6.372 1.00 96.12 303 GLU A N 1
ATOM 2528 C CA . GLU A 1 303 ? 12.859 -8.252 -6.889 1.00 96.12 303 GLU A CA 1
ATOM 2529 C C . GLU A 1 303 ? 12.146 -9.460 -6.230 1.00 96.12 303 GLU A C 1
ATOM 2531 O O . GLU A 1 303 ? 11.563 -9.335 -5.145 1.00 96.12 303 GLU A O 1
ATOM 2536 N N . PRO A 1 304 ? 12.129 -10.639 -6.878 1.00 95.69 304 PRO A N 1
ATOM 2537 C CA . PRO A 1 304 ? 11.596 -11.858 -6.274 1.00 95.69 304 PRO A CA 1
ATOM 2538 C C . PRO A 1 304 ? 12.529 -12.403 -5.174 1.00 95.69 304 PRO A C 1
ATOM 2540 O O . PRO A 1 304 ? 13.728 -12.138 -5.169 1.00 95.69 304 PRO A O 1
ATOM 2543 N N . TYR A 1 305 ? 11.980 -13.231 -4.280 1.00 93.38 305 TYR A N 1
ATOM 2544 C CA . TYR A 1 305 ? 12.689 -14.124 -3.339 1.00 93.38 305 TYR A CA 1
ATOM 2545 C C . TYR A 1 305 ? 13.530 -13.514 -2.212 1.00 93.38 305 TYR A C 1
ATOM 2547 O O . TYR A 1 305 ? 13.759 -14.205 -1.224 1.00 93.38 305 TYR A O 1
ATOM 2555 N N . TYR A 1 306 ? 13.959 -12.254 -2.301 1.00 89.38 306 TYR A N 1
ATOM 2556 C CA . TYR A 1 306 ? 14.689 -11.616 -1.198 1.00 89.38 306 TYR A CA 1
ATOM 2557 C C . TYR A 1 306 ? 13.759 -11.213 -0.044 1.00 89.38 306 TYR A C 1
ATOM 2559 O O . TYR A 1 306 ? 14.065 -11.432 1.124 1.00 89.38 306 TYR A O 1
ATOM 2567 N N . LEU A 1 307 ? 12.595 -10.650 -0.378 1.00 89.69 307 LEU A N 1
ATOM 2568 C CA . LEU A 1 307 ? 11.554 -10.251 0.568 1.00 89.69 307 LEU A CA 1
ATOM 2569 C C . LEU A 1 307 ? 10.189 -10.751 0.086 1.00 89.69 307 LEU A C 1
ATOM 2571 O O . LEU A 1 307 ? 9.980 -11.007 -1.100 1.00 89.69 307 LEU A O 1
ATOM 2575 N N . GLU A 1 308 ? 9.218 -10.825 0.996 1.00 93.00 308 GLU A N 1
ATOM 2576 C CA . GLU A 1 308 ? 7.873 -11.322 0.679 1.00 93.00 308 GLU A CA 1
ATOM 2577 C C . GLU A 1 308 ? 7.018 -10.339 -0.143 1.00 93.00 308 GLU A C 1
ATOM 2579 O O . GLU A 1 308 ? 5.904 -10.691 -0.520 1.00 93.00 308 GLU A O 1
ATOM 2584 N N . TYR A 1 309 ? 7.495 -9.126 -0.449 1.00 95.44 309 TYR A N 1
ATOM 2585 C CA . TYR A 1 309 ? 6.700 -8.085 -1.116 1.00 95.44 309 TYR A CA 1
ATOM 2586 C C . TYR A 1 309 ? 6.118 -8.520 -2.457 1.00 95.44 309 TYR A C 1
ATOM 2588 O O . TYR A 1 309 ? 4.914 -8.382 -2.673 1.00 95.44 309 TYR A O 1
ATOM 2596 N N . SER A 1 310 ? 6.940 -9.093 -3.336 1.00 96.62 310 SER A N 1
ATOM 2597 C CA . SER A 1 310 ? 6.494 -9.516 -4.666 1.00 96.62 310 SER A CA 1
ATOM 2598 C C . SER A 1 310 ? 5.447 -10.623 -4.575 1.00 96.62 310 SER A C 1
ATOM 2600 O O . SER A 1 310 ? 4.359 -10.510 -5.140 1.00 96.62 310 SER A O 1
ATOM 2602 N N . PHE A 1 311 ? 5.720 -11.659 -3.778 1.00 96.12 311 PHE A N 1
ATOM 2603 C CA . PHE A 1 311 ? 4.768 -12.741 -3.528 1.00 96.12 311 PHE A CA 1
ATOM 2604 C C . PHE A 1 311 ? 3.487 -12.245 -2.839 1.00 96.12 311 PHE A C 1
ATOM 2606 O O . PHE A 1 311 ? 2.377 -12.668 -3.174 1.00 96.12 311 PHE A O 1
ATOM 2613 N N . GLY A 1 312 ? 3.629 -11.330 -1.884 1.00 97.19 312 GLY A N 1
ATOM 2614 C CA . GLY A 1 312 ? 2.553 -10.697 -1.141 1.00 97.19 312 GLY A CA 1
ATOM 2615 C C . GLY A 1 312 ? 1.623 -9.891 -2.028 1.00 97.19 312 GLY A C 1
ATOM 2616 O O . GLY A 1 312 ? 0.408 -10.087 -1.957 1.00 97.19 312 GLY A O 1
ATOM 2617 N N . GLY A 1 313 ? 2.190 -9.035 -2.876 1.00 98.06 313 GLY A N 1
ATOM 2618 C CA . GLY A 1 313 ? 1.463 -8.224 -3.844 1.00 98.06 313 GLY A CA 1
ATOM 2619 C C . GLY A 1 313 ? 0.740 -9.087 -4.873 1.00 98.06 313 GLY A C 1
ATOM 2620 O O . GLY A 1 313 ? -0.450 -8.884 -5.102 1.00 98.06 313 GLY A O 1
ATOM 2621 N N . LEU A 1 314 ? 1.401 -10.118 -5.415 1.00 98.06 314 LEU A N 1
ATOM 2622 C CA . LEU A 1 314 ? 0.765 -11.093 -6.311 1.00 98.06 314 LEU A CA 1
ATOM 2623 C C . LEU A 1 314 ? -0.391 -11.827 -5.621 1.00 98.06 314 LEU A C 1
ATOM 2625 O O . LEU A 1 314 ? -1.496 -11.875 -6.153 1.00 98.06 314 LEU A O 1
ATOM 2629 N N . SER A 1 315 ? -0.175 -12.338 -4.407 1.00 97.12 315 SER A N 1
ATOM 2630 C CA . SER A 1 315 ? -1.218 -13.021 -3.629 1.00 97.12 315 SER A CA 1
ATOM 2631 C C . SER A 1 315 ? -2.417 -12.107 -3.344 1.00 97.12 315 SER A C 1
ATOM 2633 O O . SER A 1 315 ? -3.561 -12.548 -3.440 1.00 97.12 315 SER A O 1
ATOM 2635 N N . LEU A 1 316 ? -2.168 -10.834 -3.010 1.00 98.12 316 LEU A N 1
ATOM 2636 C CA . LEU A 1 316 ? -3.223 -9.849 -2.769 1.00 98.12 316 LEU A CA 1
ATOM 2637 C C . LEU A 1 316 ? -4.004 -9.560 -4.054 1.00 98.12 316 LEU A C 1
ATOM 2639 O O . LEU A 1 316 ? -5.232 -9.525 -4.017 1.00 98.12 316 LEU A O 1
ATOM 2643 N N . ALA A 1 317 ? -3.316 -9.402 -5.188 1.00 98.19 317 ALA A N 1
ATOM 2644 C CA . ALA A 1 317 ? -3.954 -9.187 -6.483 1.00 98.19 317 ALA A CA 1
ATOM 2645 C C . ALA A 1 317 ? -4.833 -10.374 -6.897 1.00 98.19 317 ALA A C 1
ATOM 2647 O O . ALA A 1 317 ? -5.973 -10.176 -7.309 1.00 98.19 317 ALA A O 1
ATOM 2648 N N . ILE A 1 318 ? -4.338 -11.602 -6.734 1.00 97.31 318 ILE A N 1
ATOM 2649 C CA . ILE A 1 318 ? -5.092 -12.823 -7.043 1.00 97.31 318 ILE A CA 1
ATOM 2650 C C . ILE A 1 318 ? -6.329 -12.922 -6.143 1.00 97.31 318 ILE A C 1
ATOM 2652 O O . ILE A 1 318 ? -7.435 -13.112 -6.639 1.00 97.31 318 ILE A O 1
ATOM 2656 N N . ALA A 1 319 ? -6.183 -12.704 -4.832 1.00 96.88 319 ALA A N 1
ATOM 2657 C CA . ALA A 1 319 ? -7.321 -12.705 -3.909 1.00 96.88 319 ALA A CA 1
ATOM 2658 C C . ALA A 1 319 ? -8.355 -11.616 -4.253 1.00 96.88 319 ALA A C 1
ATOM 2660 O O . ALA A 1 319 ? -9.560 -11.837 -4.140 1.00 96.88 319 ALA A O 1
ATOM 2661 N N . THR A 1 320 ? -7.889 -10.452 -4.709 1.00 96.94 320 THR A N 1
ATOM 2662 C CA . THR A 1 320 ? -8.730 -9.339 -5.172 1.00 96.94 320 THR A CA 1
ATOM 2663 C C . THR A 1 320 ? -9.505 -9.717 -6.442 1.00 96.94 320 THR A C 1
ATOM 2665 O O . THR A 1 320 ? -10.725 -9.548 -6.487 1.00 96.94 320 THR A O 1
ATOM 2668 N N . SER A 1 321 ? -8.829 -10.319 -7.427 1.00 96.31 321 SER A N 1
ATOM 2669 C CA . SER A 1 321 ? -9.430 -10.826 -8.670 1.00 96.31 321 SER A CA 1
ATOM 2670 C C . SER A 1 321 ? -10.470 -11.920 -8.420 1.00 96.31 321 SER A C 1
ATOM 2672 O O . SER A 1 321 ? -11.585 -11.828 -8.926 1.00 96.31 321 SER A O 1
ATOM 2674 N N . ASN A 1 322 ? -10.162 -12.898 -7.561 1.00 95.38 322 ASN A N 1
ATOM 2675 C CA . ASN A 1 322 ? -11.086 -13.979 -7.177 1.00 95.38 322 ASN A CA 1
ATOM 2676 C C . ASN A 1 322 ? -12.354 -13.462 -6.484 1.00 95.38 322 ASN A C 1
ATOM 2678 O O . ASN A 1 322 ? -13.349 -14.168 -6.353 1.00 95.38 322 ASN A O 1
ATOM 2682 N N . ASN A 1 323 ? -12.314 -12.214 -6.026 1.00 94.19 323 ASN A N 1
ATOM 2683 C CA . ASN A 1 323 ? -13.433 -11.499 -5.447 1.00 94.19 323 ASN A CA 1
ATOM 2684 C C . ASN A 1 323 ? -14.133 -10.567 -6.448 1.00 94.19 323 ASN A C 1
ATOM 2686 O O . ASN A 1 323 ? -14.903 -9.705 -6.026 1.00 94.19 323 ASN A O 1
ATOM 2690 N N . PHE A 1 324 ? -13.908 -10.753 -7.750 1.00 93.81 324 PHE A N 1
ATOM 2691 C CA . PHE A 1 324 ? -14.530 -10.009 -8.850 1.00 93.81 324 PHE A CA 1
ATOM 2692 C C . PHE A 1 324 ? -14.215 -8.505 -8.843 1.00 93.81 324 PHE A C 1
ATOM 2694 O O . PHE A 1 324 ? -14.971 -7.694 -9.381 1.00 93.81 324 PHE A O 1
ATOM 2701 N N . ILE A 1 325 ? -13.100 -8.111 -8.224 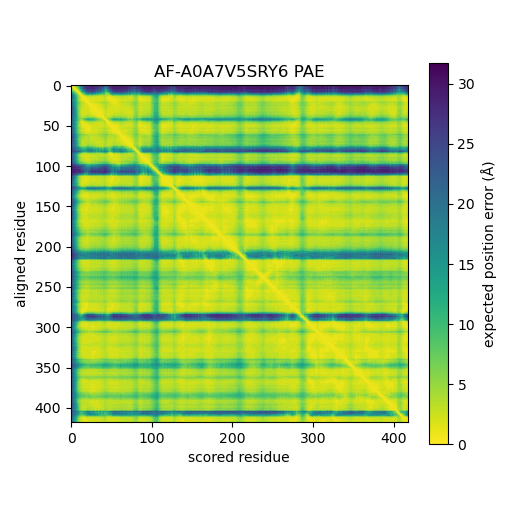1.00 93.19 325 ILE A N 1
ATOM 2702 C CA . ILE A 1 325 ? -12.589 -6.742 -8.296 1.00 93.19 325 ILE A CA 1
ATOM 2703 C C . ILE A 1 325 ? -11.586 -6.685 -9.448 1.00 93.19 325 ILE A C 1
ATOM 2705 O O . ILE A 1 325 ? -10.615 -7.445 -9.480 1.00 93.19 325 ILE A O 1
ATOM 2709 N N . LYS A 1 326 ? -11.796 -5.754 -10.385 1.00 94.06 326 LYS A N 1
ATOM 2710 C CA . LYS A 1 326 ? -10.860 -5.521 -11.493 1.00 94.06 326 LYS A CA 1
ATOM 2711 C C . LYS A 1 326 ? -9.488 -5.168 -10.932 1.00 94.06 326 LYS A C 1
ATOM 2713 O O . LYS A 1 326 ? -9.346 -4.178 -10.214 1.00 94.06 326 LYS A O 1
ATOM 2718 N N . THR A 1 327 ? -8.500 -5.983 -11.272 1.00 96.25 327 THR A N 1
ATOM 2719 C CA . THR A 1 327 ? -7.161 -5.910 -10.702 1.00 96.25 327 THR A CA 1
ATOM 2720 C C . THR A 1 327 ? -6.108 -5.869 -11.796 1.00 96.25 327 THR A C 1
ATOM 2722 O O . THR A 1 327 ? -6.083 -6.714 -12.689 1.00 96.25 327 THR A O 1
ATOM 2725 N N . ASN A 1 328 ? -5.197 -4.906 -11.707 1.00 97.50 328 ASN A N 1
ATOM 2726 C CA . ASN A 1 328 ? -4.012 -4.840 -12.553 1.00 97.50 328 ASN A CA 1
ATOM 2727 C C . ASN A 1 328 ? -2.764 -5.089 -11.706 1.00 97.50 328 ASN A C 1
ATOM 2729 O O . ASN A 1 328 ? -2.588 -4.477 -10.655 1.00 97.50 328 ASN A O 1
ATOM 2733 N N . ILE A 1 329 ? -1.858 -5.918 -12.199 1.00 98.56 329 ILE A N 1
ATOM 2734 C CA . ILE A 1 329 ? -0.498 -6.053 -11.685 1.00 98.56 329 ILE A CA 1
ATOM 2735 C C . ILE A 1 329 ? 0.427 -5.357 -12.671 1.00 98.56 329 ILE A C 1
ATOM 2737 O O . ILE A 1 329 ? 0.399 -5.659 -13.866 1.00 98.56 329 ILE A O 1
ATOM 2741 N N . ILE A 1 330 ? 1.255 -4.437 -12.182 1.00 98.50 330 ILE A N 1
ATOM 2742 C CA . ILE A 1 330 ? 2.283 -3.786 -12.997 1.00 98.50 330 ILE A CA 1
ATOM 2743 C C . ILE A 1 330 ? 3.653 -4.067 -12.395 1.00 98.50 330 ILE A C 1
ATOM 2745 O O . ILE A 1 330 ? 3.968 -3.599 -11.302 1.00 98.50 330 ILE A O 1
ATOM 2749 N N . PHE A 1 331 ? 4.480 -4.799 -13.138 1.00 98.62 331 PHE A N 1
ATOM 2750 C CA . PHE A 1 331 ? 5.893 -4.973 -12.820 1.00 98.62 331 PHE A CA 1
ATOM 2751 C C . PHE A 1 331 ? 6.671 -3.745 -13.293 1.00 98.62 331 PHE A C 1
ATOM 2753 O O . PHE A 1 331 ? 6.720 -3.442 -14.491 1.00 98.62 331 PHE A O 1
ATOM 2760 N N . ILE A 1 332 ? 7.256 -3.020 -12.347 1.00 98.31 332 ILE A N 1
ATOM 2761 C CA . ILE A 1 332 ? 7.945 -1.745 -12.561 1.00 98.31 332 ILE A CA 1
ATOM 2762 C C . ILE A 1 332 ? 9.126 -1.646 -11.591 1.00 98.31 332 ILE A C 1
ATOM 2764 O O . ILE A 1 332 ? 9.173 -2.373 -10.608 1.00 98.31 332 ILE A O 1
ATOM 2768 N N . GLU A 1 333 ? 10.106 -0.784 -11.858 1.00 98.00 333 GLU A N 1
ATOM 2769 C CA . GLU A 1 333 ? 11.349 -0.732 -11.070 1.00 98.00 333 GLU A CA 1
ATOM 2770 C C . GLU A 1 333 ? 12.011 -2.124 -11.017 1.00 98.00 333 GLU A C 1
ATOM 2772 O O . GLU A 1 333 ? 12.074 -2.794 -12.051 1.00 98.00 333 GLU A O 1
ATOM 2777 N N . ASP A 1 334 ? 12.512 -2.573 -9.863 1.00 97.88 334 ASP A N 1
ATOM 2778 C CA . ASP A 1 334 ? 13.128 -3.901 -9.713 1.00 97.88 334 ASP A CA 1
ATOM 2779 C C . ASP A 1 334 ? 12.099 -5.039 -9.775 1.00 97.88 334 ASP A C 1
ATOM 2781 O O . ASP A 1 334 ? 12.455 -6.201 -9.975 1.00 97.88 334 ASP A O 1
ATOM 2785 N N . GLY A 1 335 ? 10.807 -4.706 -9.765 1.00 98.06 335 GLY A N 1
ATOM 2786 C CA . GLY A 1 335 ? 9.716 -5.644 -9.990 1.00 98.06 335 GLY A CA 1
ATOM 2787 C C . GLY A 1 335 ? 9.799 -6.402 -11.307 1.00 98.06 335 GLY A C 1
ATOM 2788 O O . GLY A 1 335 ? 9.308 -7.525 -11.392 1.00 98.06 335 GLY A O 1
ATOM 2789 N N . VAL A 1 336 ? 10.462 -5.852 -12.327 1.00 98.12 336 VAL A N 1
ATOM 2790 C CA . VAL A 1 336 ? 10.639 -6.552 -13.609 1.00 98.12 336 VAL A CA 1
ATOM 2791 C C . VAL A 1 336 ? 11.495 -7.819 -13.495 1.00 98.12 336 VAL A C 1
ATOM 2793 O O . VAL A 1 336 ? 11.389 -8.687 -14.359 1.00 98.12 336 VAL A O 1
ATOM 2796 N N . TYR A 1 337 ? 12.293 -7.973 -12.431 1.00 97.56 337 TYR A N 1
ATOM 2797 C CA . TYR A 1 337 ? 13.056 -9.202 -12.189 1.00 97.56 337 TYR A CA 1
ATOM 2798 C C . TYR A 1 337 ? 12.172 -10.398 -11.812 1.00 97.56 337 TYR A C 1
ATOM 2800 O O . TYR A 1 337 ? 12.595 -11.536 -11.986 1.00 97.56 337 TYR A O 1
ATOM 2808 N N . ASN A 1 338 ? 10.922 -10.174 -11.387 1.00 97.12 338 ASN A N 1
ATOM 2809 C CA . ASN A 1 338 ? 9.957 -11.260 -11.163 1.00 97.12 338 ASN A CA 1
ATOM 2810 C C . ASN A 1 338 ? 9.609 -12.014 -12.455 1.00 97.12 338 ASN A C 1
ATOM 2812 O O . ASN A 1 338 ? 9.063 -13.111 -12.395 1.00 97.12 338 ASN A O 1
ATOM 2816 N N . LEU A 1 339 ? 9.920 -11.425 -13.614 1.00 96.81 339 LEU A N 1
ATOM 2817 C CA . LEU A 1 339 ? 9.596 -11.960 -14.930 1.00 96.81 339 LEU A CA 1
ATOM 2818 C C . LEU A 1 339 ? 10.777 -12.662 -15.612 1.00 96.81 339 LEU A C 1
ATOM 2820 O O . LEU A 1 339 ? 10.711 -12.937 -16.807 1.00 96.81 339 LEU A O 1
ATOM 2824 N N . ILE A 1 340 ? 11.867 -12.939 -14.896 1.00 93.56 340 ILE A N 1
ATOM 2825 C CA . ILE A 1 340 ? 12.944 -13.788 -15.418 1.00 93.56 340 ILE A CA 1
ATOM 2826 C C . ILE A 1 340 ? 12.468 -15.246 -15.431 1.00 93.56 340 ILE A C 1
ATOM 2828 O O . ILE A 1 340 ? 11.860 -15.686 -14.464 1.00 93.56 340 ILE A O 1
ATOM 2832 N N . GLN A 1 341 ? 12.728 -15.977 -16.516 1.00 90.75 341 GLN A N 1
ATOM 2833 C CA . GLN A 1 341 ? 12.319 -17.380 -16.670 1.00 90.75 341 GLN A CA 1
ATOM 2834 C C . GLN A 1 341 ? 13.304 -18.362 -16.046 1.00 90.75 341 GLN A C 1
ATOM 2836 O O . GLN A 1 341 ? 14.472 -18.028 -15.831 1.00 90.75 341 GLN A O 1
ATOM 2841 N N . ASN A 1 342 ? 12.852 -19.610 -15.912 1.00 91.44 342 ASN A N 1
ATOM 2842 C CA . ASN A 1 342 ? 13.630 -20.740 -15.415 1.00 91.44 342 ASN A CA 1
ATOM 2843 C C . ASN A 1 342 ? 14.090 -20.492 -13.976 1.00 91.44 342 ASN A C 1
ATOM 2845 O O . ASN A 1 342 ? 15.238 -20.764 -13.620 1.00 91.44 342 ASN A O 1
ATOM 2849 N N . GLN A 1 343 ? 13.196 -19.932 -13.158 1.00 91.75 343 GLN A N 1
ATOM 2850 C CA . GLN A 1 343 ? 13.447 -19.733 -11.735 1.00 91.75 343 GLN A CA 1
ATOM 2851 C C . GLN A 1 343 ? 13.547 -21.106 -11.060 1.00 91.75 343 GLN A C 1
ATOM 2853 O O . GLN A 1 343 ? 12.594 -21.885 -11.083 1.00 91.75 343 GLN A O 1
ATOM 2858 N N . ILE A 1 344 ? 14.707 -21.413 -10.476 1.00 91.81 344 ILE A N 1
ATOM 2859 C CA . ILE A 1 344 ? 14.952 -22.669 -9.760 1.00 91.81 344 ILE A CA 1
ATOM 2860 C C . ILE A 1 344 ? 14.828 -22.394 -8.265 1.00 91.81 344 ILE A C 1
ATOM 2862 O O . ILE A 1 344 ? 15.570 -21.582 -7.719 1.00 91.81 344 ILE A O 1
ATOM 2866 N N . ILE A 1 345 ? 13.902 -23.094 -7.616 1.00 90.44 345 ILE A N 1
ATOM 2867 C CA . ILE A 1 345 ? 13.740 -23.103 -6.161 1.00 90.44 345 ILE A CA 1
ATOM 2868 C C . ILE A 1 345 ? 14.060 -24.504 -5.673 1.00 90.44 345 ILE A C 1
ATOM 2870 O O . ILE A 1 345 ? 13.550 -25.484 -6.221 1.00 90.44 345 ILE A O 1
ATOM 2874 N N . HIS A 1 346 ? 14.887 -24.620 -4.639 1.00 90.00 346 HIS A N 1
ATOM 2875 C CA . HIS A 1 346 ? 15.163 -25.921 -4.057 1.00 90.00 346 HIS A CA 1
ATOM 2876 C C . HIS A 1 346 ? 13.997 -26.351 -3.162 1.00 90.00 346 HIS A C 1
ATOM 2878 O O . HIS A 1 346 ? 13.429 -25.550 -2.424 1.00 90.00 346 HIS A O 1
ATOM 2884 N N . ASN A 1 347 ? 13.677 -27.650 -3.160 1.00 84.62 347 ASN A N 1
ATOM 2885 C CA . ASN A 1 347 ? 12.577 -28.209 -2.357 1.00 84.62 347 ASN A CA 1
ATOM 2886 C C . ASN A 1 347 ? 12.665 -27.857 -0.857 1.00 84.62 347 ASN A C 1
ATOM 2888 O O . ASN A 1 347 ? 11.652 -27.838 -0.160 1.00 84.62 347 ASN A O 1
ATOM 2892 N N . ASN A 1 348 ? 13.871 -27.567 -0.361 1.00 90.69 348 ASN A N 1
ATOM 2893 C CA . ASN A 1 348 ? 14.115 -27.227 1.037 1.00 90.69 348 ASN A CA 1
ATOM 2894 C C . ASN A 1 348 ? 13.789 -25.764 1.383 1.00 90.69 348 ASN A C 1
ATOM 2896 O O . ASN A 1 348 ? 13.579 -25.475 2.560 1.00 90.69 348 ASN A O 1
ATOM 2900 N N . ASP A 1 349 ? 13.705 -24.865 0.396 1.00 85.62 349 ASP A N 1
ATOM 2901 C CA . ASP A 1 349 ? 13.535 -23.425 0.633 1.00 85.62 349 ASP A CA 1
ATOM 2902 C C . ASP A 1 349 ? 12.105 -23.068 1.070 1.00 85.62 349 ASP A C 1
ATOM 2904 O O . ASP A 1 349 ? 11.882 -22.014 1.658 1.00 85.62 349 ASP A O 1
ATOM 2908 N N . LYS A 1 350 ? 11.124 -23.955 0.825 1.00 86.25 350 LYS A N 1
ATOM 2909 C CA . LYS A 1 350 ? 9.698 -23.769 1.176 1.00 86.25 350 LYS A CA 1
ATOM 2910 C C . LYS A 1 350 ? 9.107 -22.427 0.699 1.00 86.25 350 LYS A C 1
ATOM 2912 O O . LYS A 1 350 ? 8.166 -21.914 1.304 1.00 86.25 350 LYS A O 1
ATOM 2917 N N . ILE A 1 351 ? 9.632 -21.876 -0.395 1.00 88.25 351 ILE A N 1
ATOM 2918 C CA . ILE A 1 351 ? 9.135 -20.661 -1.050 1.00 88.25 351 ILE A CA 1
ATOM 2919 C C . ILE A 1 351 ? 8.352 -21.013 -2.317 1.00 88.25 351 ILE A C 1
ATOM 2921 O O . ILE A 1 351 ? 8.617 -22.018 -2.974 1.00 88.25 351 ILE A O 1
ATOM 2925 N N . PHE A 1 352 ? 7.371 -20.180 -2.663 1.00 88.75 352 PHE A N 1
ATOM 2926 C CA . PHE A 1 352 ? 6.576 -20.362 -3.877 1.00 88.75 352 PHE A CA 1
ATOM 2927 C C . PHE A 1 352 ? 7.341 -19.896 -5.110 1.00 88.75 352 PHE A C 1
ATOM 2929 O O . PHE A 1 352 ? 7.960 -18.833 -5.090 1.00 88.75 352 PHE A O 1
ATOM 2936 N N . ASN A 1 353 ? 7.225 -20.641 -6.207 1.00 94.44 353 ASN A N 1
ATOM 2937 C CA . ASN A 1 353 ? 7.737 -20.212 -7.499 1.00 94.44 353 ASN A CA 1
ATOM 2938 C C . ASN A 1 353 ? 6.881 -19.070 -8.067 1.00 94.44 353 ASN A C 1
ATOM 2940 O O . ASN A 1 353 ? 5.688 -19.243 -8.317 1.00 94.44 353 ASN A O 1
ATOM 2944 N N . ILE A 1 354 ? 7.479 -17.882 -8.227 1.00 95.38 354 ILE A N 1
ATOM 2945 C CA . ILE A 1 354 ? 6.772 -16.684 -8.694 1.00 95.38 354 ILE A CA 1
ATOM 2946 C C . ILE A 1 354 ? 6.393 -16.830 -10.167 1.00 95.38 354 ILE A C 1
ATOM 2948 O O . ILE A 1 354 ? 5.279 -16.463 -10.541 1.00 95.38 354 ILE A O 1
ATOM 2952 N N . GLU A 1 355 ? 7.266 -17.416 -10.985 1.00 95.12 355 GLU A N 1
ATOM 2953 C CA . GLU A 1 355 ? 6.959 -17.753 -12.373 1.00 95.12 355 GLU A CA 1
ATOM 2954 C C . GLU A 1 355 ? 5.759 -18.709 -12.476 1.00 95.12 355 GLU A C 1
ATOM 2956 O O . GLU A 1 355 ? 4.826 -18.432 -13.235 1.00 95.12 355 GLU A O 1
ATOM 2961 N N . GLU A 1 356 ? 5.715 -19.781 -11.681 1.00 94.56 356 GLU A N 1
ATOM 2962 C CA . GLU A 1 356 ? 4.563 -20.700 -11.663 1.00 94.56 356 GLU A CA 1
ATOM 2963 C C . GLU A 1 356 ? 3.282 -20.010 -11.181 1.00 94.56 356 GLU A C 1
ATOM 2965 O O . GLU A 1 356 ? 2.224 -20.175 -11.794 1.00 94.56 356 GLU A O 1
ATOM 2970 N N . LEU A 1 357 ? 3.371 -19.188 -10.130 1.00 95.38 357 LEU A N 1
ATOM 2971 C CA . LEU A 1 357 ? 2.240 -18.421 -9.605 1.00 95.38 357 LEU A CA 1
ATOM 2972 C C . LEU A 1 357 ? 1.642 -17.499 -10.678 1.00 95.38 357 LEU A C 1
ATOM 2974 O O . LEU A 1 357 ? 0.427 -17.505 -10.890 1.00 95.38 357 LEU A O 1
ATOM 2978 N N . ILE A 1 358 ? 2.481 -16.744 -11.389 1.00 96.81 358 ILE A N 1
ATOM 2979 C CA . ILE A 1 358 ? 2.054 -15.861 -12.484 1.00 96.81 358 ILE A CA 1
ATOM 2980 C C . ILE A 1 358 ? 1.435 -16.679 -13.631 1.00 96.81 358 ILE A C 1
ATOM 2982 O O . ILE A 1 358 ? 0.379 -16.321 -14.150 1.00 96.81 358 ILE A O 1
ATOM 2986 N N . ASN A 1 359 ? 2.036 -17.809 -14.005 1.00 95.25 359 ASN A N 1
ATOM 2987 C CA . ASN A 1 359 ? 1.526 -18.652 -15.090 1.00 95.25 359 ASN A CA 1
ATOM 2988 C C . ASN A 1 359 ? 0.179 -19.308 -14.756 1.00 95.25 359 ASN A C 1
ATOM 2990 O O . ASN A 1 359 ? -0.685 -19.410 -15.631 1.00 95.25 359 ASN A O 1
ATOM 2994 N N . SER A 1 360 ? -0.029 -19.715 -13.499 1.00 95.31 360 SER A N 1
ATOM 2995 C CA . SER A 1 360 ? -1.282 -20.331 -13.037 1.00 95.31 360 SER A CA 1
ATOM 2996 C C . SER A 1 360 ? -2.499 -19.405 -13.130 1.00 95.31 360 SER A C 1
ATOM 2998 O O . SER A 1 360 ? -3.629 -19.879 -13.163 1.00 95.31 360 SER A O 1
ATOM 3000 N N . THR A 1 361 ? -2.273 -18.095 -13.239 1.00 96.12 361 THR A N 1
ATOM 3001 C CA . THR A 1 361 ? -3.307 -17.050 -13.182 1.00 96.12 361 THR A CA 1
ATOM 3002 C C . THR A 1 361 ? -3.465 -16.297 -14.506 1.00 96.12 361 THR A C 1
ATOM 3004 O O . THR A 1 361 ? -4.175 -15.298 -14.596 1.00 96.12 361 THR A O 1
ATOM 3007 N N . ARG A 1 362 ? -2.858 -16.812 -15.586 1.00 94.12 362 ARG A N 1
ATOM 3008 C CA . ARG A 1 362 ? -2.878 -16.211 -16.934 1.00 94.12 362 ARG A CA 1
ATOM 3009 C C . ARG A 1 362 ? -4.273 -16.025 -17.547 1.00 94.12 362 ARG A C 1
ATOM 3011 O O . ARG A 1 362 ? -4.429 -15.200 -18.440 1.00 94.12 362 ARG A O 1
ATOM 3018 N N . ASN A 1 363 ? -5.251 -16.822 -17.111 1.00 92.75 363 ASN A N 1
ATOM 3019 C CA . ASN A 1 363 ? -6.610 -16.868 -17.666 1.00 92.75 363 ASN A CA 1
ATOM 3020 C C . ASN A 1 363 ? -7.662 -16.262 -16.719 1.00 92.75 363 ASN A C 1
ATOM 3022 O O . ASN A 1 363 ? -8.856 -16.424 -16.957 1.00 92.75 363 ASN A O 1
ATOM 3026 N N . GLU A 1 364 ? -7.235 -15.597 -15.646 1.00 94.38 364 GLU A N 1
ATOM 3027 C CA . GLU A 1 364 ? -8.140 -14.968 -14.683 1.00 94.38 364 GLU A CA 1
ATOM 3028 C C . GLU A 1 364 ? -8.831 -13.740 -15.298 1.00 94.38 364 GLU A C 1
ATOM 3030 O O . GLU A 1 364 ? -8.178 -12.782 -15.709 1.00 94.38 364 GLU A O 1
ATOM 3035 N N . GLU A 1 365 ? -10.167 -13.744 -15.349 1.00 94.25 365 GLU A N 1
ATOM 3036 C CA . GLU A 1 365 ? -10.962 -12.721 -16.051 1.00 94.25 365 GLU A CA 1
ATOM 3037 C C . GLU A 1 365 ? -10.768 -11.306 -15.475 1.00 94.25 365 GLU A C 1
ATOM 3039 O O . GLU A 1 365 ? -10.704 -10.313 -16.209 1.00 94.25 365 GLU A O 1
ATOM 3044 N N . TYR A 1 366 ? -10.656 -11.211 -14.149 1.00 95.25 366 TYR A N 1
ATOM 3045 C CA . TYR A 1 366 ? -10.561 -9.944 -13.423 1.00 95.25 366 TYR A CA 1
ATOM 3046 C C . TYR A 1 366 ? -9.118 -9.510 -13.152 1.00 95.25 366 TYR A C 1
ATOM 3048 O O . TYR A 1 366 ? -8.919 -8.469 -12.520 1.00 95.25 366 TYR A O 1
ATOM 3056 N N . LEU A 1 367 ? -8.122 -10.246 -13.658 1.00 97.38 367 LEU A N 1
ATOM 3057 C CA . LEU A 1 367 ? -6.707 -9.981 -13.427 1.00 97.38 367 LEU A CA 1
ATOM 3058 C C . LEU A 1 367 ? -5.972 -9.680 -14.728 1.00 97.38 367 LEU A C 1
ATOM 3060 O O . LEU A 1 367 ? -6.048 -10.421 -15.705 1.00 97.38 367 LEU A O 1
ATOM 3064 N N . LYS A 1 368 ? -5.214 -8.586 -14.743 1.00 97.44 368 LYS A N 1
ATOM 3065 C CA . LYS A 1 368 ? -4.391 -8.202 -15.893 1.00 97.44 368 LYS A CA 1
ATOM 3066 C C . LYS A 1 368 ? -2.956 -7.963 -15.482 1.00 97.44 368 LYS A C 1
ATOM 3068 O O . LYS A 1 368 ? -2.691 -7.326 -14.467 1.00 97.44 368 LYS A O 1
ATOM 3073 N N . TYR A 1 369 ? -2.039 -8.420 -16.324 1.00 98.31 369 TYR A N 1
ATOM 3074 C CA . TYR A 1 369 ? -0.607 -8.299 -16.103 1.00 98.31 369 TYR A CA 1
ATOM 3075 C C . TYR A 1 369 ? 0.016 -7.326 -17.093 1.00 98.31 369 TYR A C 1
ATOM 3077 O O . TYR A 1 369 ? -0.189 -7.429 -18.307 1.00 98.31 369 TYR A O 1
ATOM 3085 N N . PHE A 1 370 ? 0.835 -6.423 -16.566 1.00 98.38 370 PHE A N 1
ATOM 3086 C CA . PHE A 1 370 ? 1.587 -5.457 -17.347 1.00 98.38 370 PHE A CA 1
ATOM 3087 C C . PHE A 1 370 ? 3.043 -5.394 -16.897 1.00 98.38 370 PHE A C 1
ATOM 3089 O O . PHE A 1 370 ? 3.356 -5.594 -15.723 1.00 98.38 370 PHE A O 1
ATOM 3096 N N . VAL A 1 371 ? 3.934 -5.048 -17.821 1.00 98.31 371 VAL A N 1
ATOM 3097 C CA . VAL A 1 371 ? 5.349 -4.803 -17.524 1.00 98.31 371 VAL A CA 1
ATOM 3098 C C . VAL A 1 371 ? 5.795 -3.460 -18.086 1.00 98.31 371 VAL A C 1
ATOM 3100 O O . VAL A 1 371 ? 5.577 -3.148 -19.260 1.00 98.31 371 VAL A O 1
ATOM 3103 N N . PHE A 1 372 ? 6.433 -2.648 -17.246 1.00 98.00 372 PHE A N 1
ATOM 3104 C CA . PHE A 1 372 ? 6.847 -1.302 -17.614 1.00 98.00 372 PHE A CA 1
ATOM 3105 C C . PHE A 1 372 ? 8.134 -1.317 -18.446 1.00 98.00 372 PHE A C 1
ATOM 3107 O O . PHE A 1 372 ? 9.236 -1.593 -17.964 1.00 98.00 372 PHE A O 1
ATOM 3114 N N . LYS A 1 373 ? 8.001 -0.976 -19.729 1.00 97.31 373 LYS A N 1
ATOM 3115 C CA . LYS A 1 373 ? 9.074 -1.015 -20.729 1.00 97.31 373 LYS A CA 1
ATOM 3116 C C . LYS A 1 373 ? 10.305 -0.179 -20.351 1.00 97.31 373 LYS A C 1
ATOM 3118 O O . LYS A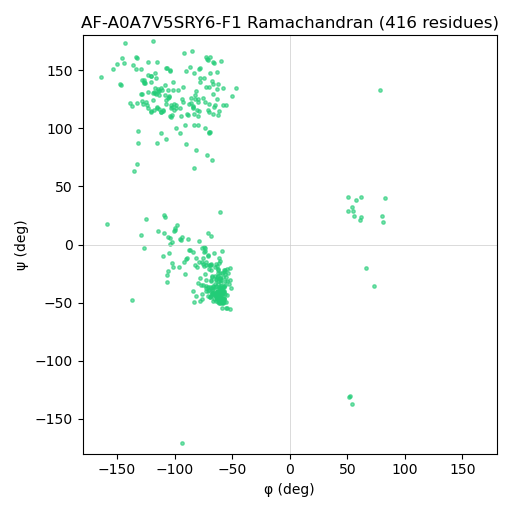 1 373 ? 11.416 -0.660 -20.584 1.00 97.31 373 LYS A O 1
ATOM 3123 N N . PRO A 1 374 ? 10.185 1.035 -19.774 1.00 97.12 374 PRO A N 1
ATOM 3124 C CA . PRO A 1 374 ? 11.356 1.768 -19.293 1.00 97.12 374 PRO A CA 1
ATOM 3125 C C . PRO A 1 374 ? 12.161 1.011 -18.227 1.00 97.12 374 PRO A C 1
ATOM 3127 O O . PRO A 1 374 ? 13.387 1.033 -18.290 1.00 97.12 374 PRO A O 1
ATOM 3130 N N . SER A 1 375 ? 11.509 0.282 -17.315 1.00 98.06 375 SER A N 1
ATOM 3131 C CA . SER A 1 375 ? 12.205 -0.491 -16.275 1.00 98.06 375 SER A CA 1
ATOM 3132 C C . SER A 1 375 ? 12.979 -1.677 -16.834 1.00 98.06 375 SER A C 1
ATOM 3134 O O . SER A 1 375 ? 14.105 -1.920 -16.399 1.00 98.06 375 SER A O 1
ATOM 3136 N N . LEU A 1 376 ? 12.427 -2.353 -17.847 1.00 97.69 376 LEU A N 1
ATOM 3137 C CA . LEU A 1 376 ? 13.134 -3.396 -18.598 1.00 97.69 376 LEU A CA 1
ATOM 3138 C C . LEU A 1 376 ? 14.377 -2.839 -19.303 1.00 97.69 376 LEU A C 1
ATOM 3140 O O . LEU A 1 376 ? 15.457 -3.418 -19.206 1.00 97.69 376 LEU A O 1
ATOM 3144 N N . ARG A 1 377 ? 14.239 -1.689 -19.981 1.00 96.75 377 ARG A N 1
ATOM 3145 C CA . ARG A 1 377 ? 15.346 -1.025 -20.693 1.00 96.75 377 ARG A CA 1
ATOM 3146 C C . ARG A 1 377 ? 16.471 -0.617 -19.747 1.00 96.75 377 ARG A C 1
ATOM 3148 O O . ARG A 1 377 ? 17.626 -0.873 -20.057 1.00 96.75 377 ARG A O 1
ATOM 3155 N N . ASN A 1 378 ? 16.138 -0.044 -18.590 1.00 96.75 378 ASN A N 1
ATOM 3156 C CA . ASN A 1 378 ? 17.125 0.362 -17.584 1.00 96.75 378 ASN A CA 1
ATOM 3157 C C . ASN A 1 378 ? 17.959 -0.816 -17.052 1.00 96.75 378 ASN A C 1
ATOM 3159 O O . ASN A 1 378 ? 19.077 -0.609 -16.592 1.00 96.75 378 ASN A O 1
ATOM 3163 N N . ARG A 1 379 ? 17.419 -2.038 -17.121 1.00 97.50 379 ARG A N 1
ATOM 3164 C CA . ARG A 1 379 ? 18.051 -3.279 -16.647 1.00 97.50 379 ARG A CA 1
ATOM 3165 C C . ARG A 1 379 ? 18.560 -4.167 -17.787 1.00 97.50 379 ARG A C 1
ATOM 3167 O O . ARG A 1 379 ? 18.993 -5.284 -17.537 1.00 97.50 379 ARG A O 1
ATOM 3174 N N . ASN A 1 380 ? 18.514 -3.688 -19.034 1.00 97.00 380 ASN A N 1
ATOM 3175 C CA . ASN A 1 380 ? 18.890 -4.442 -20.236 1.00 97.00 380 ASN A CA 1
ATOM 3176 C C . ASN A 1 380 ? 18.165 -5.798 -20.390 1.00 97.00 380 ASN A C 1
ATOM 3178 O O . ASN A 1 380 ? 18.715 -6.746 -20.951 1.00 97.00 380 ASN A O 1
ATOM 3182 N N . ILE A 1 381 ? 16.916 -5.898 -19.926 1.00 96.12 381 ILE A N 1
ATOM 3183 C CA . ILE A 1 381 ? 16.121 -7.129 -20.019 1.00 96.12 381 ILE A CA 1
ATOM 3184 C C . ILE A 1 381 ? 15.378 -7.156 -21.355 1.00 96.12 381 ILE A C 1
ATOM 3186 O O . ILE A 1 381 ? 14.552 -6.287 -21.651 1.00 96.12 381 ILE A O 1
ATOM 3190 N N . ASN A 1 382 ? 15.636 -8.188 -22.160 1.00 93.56 382 ASN A N 1
ATOM 3191 C CA . ASN A 1 382 ? 14.938 -8.398 -23.423 1.00 93.56 382 ASN A CA 1
ATOM 3192 C C . ASN A 1 382 ? 13.675 -9.251 -23.232 1.00 93.56 382 ASN A C 1
ATOM 3194 O O . ASN A 1 382 ? 13.695 -10.467 -23.412 1.00 93.56 382 ASN A O 1
ATOM 3198 N N . PHE A 1 383 ? 12.569 -8.589 -22.897 1.00 92.38 383 PHE A N 1
ATOM 3199 C CA . PHE A 1 383 ? 11.294 -9.251 -22.611 1.00 92.38 383 PHE A CA 1
ATOM 3200 C C . PHE A 1 383 ? 10.709 -10.031 -23.798 1.00 92.38 383 PHE A C 1
ATOM 3202 O O . PHE A 1 383 ? 9.979 -10.990 -23.587 1.00 92.38 383 PHE A O 1
ATOM 3209 N N . SER A 1 384 ? 11.047 -9.691 -25.050 1.00 88.06 384 SER A N 1
ATOM 3210 C CA . SER A 1 384 ? 10.517 -10.432 -26.207 1.00 88.06 384 SER A CA 1
ATOM 3211 C C . SER A 1 384 ? 11.046 -11.864 -26.310 1.00 88.06 384 SER A C 1
ATOM 3213 O O . SER A 1 384 ? 10.452 -12.679 -27.011 1.00 88.06 384 SER A O 1
ATOM 3215 N N . LYS A 1 385 ? 12.144 -12.178 -25.612 1.00 88.56 385 LYS A N 1
ATOM 3216 C CA . LYS A 1 385 ? 12.711 -13.530 -25.534 1.00 88.56 385 LYS A CA 1
ATOM 3217 C C . LYS A 1 385 ? 12.087 -14.383 -24.427 1.00 88.56 385 LYS A C 1
ATOM 3219 O O . LYS A 1 385 ? 12.432 -15.551 -24.318 1.00 88.56 385 LYS A O 1
ATOM 3224 N N . ILE A 1 386 ? 11.207 -13.806 -23.611 1.00 89.75 386 ILE A N 1
ATOM 3225 C CA . ILE A 1 386 ? 10.642 -14.459 -22.436 1.00 89.75 386 ILE A CA 1
ATOM 3226 C C . ILE A 1 386 ? 9.297 -15.098 -22.802 1.00 89.75 386 ILE A C 1
ATOM 3228 O O . ILE A 1 386 ? 8.257 -14.442 -22.831 1.00 89.75 386 ILE A O 1
ATOM 3232 N N . GLU A 1 387 ? 9.318 -16.390 -23.126 1.00 88.19 387 GLU A N 1
ATOM 3233 C CA . GLU A 1 387 ? 8.166 -17.076 -23.726 1.00 88.19 387 GLU A CA 1
ATOM 3234 C C . GLU A 1 387 ? 6.985 -17.298 -22.776 1.00 88.19 387 GLU A C 1
ATOM 3236 O O . GLU A 1 387 ? 5.832 -17.164 -23.190 1.00 88.19 387 GLU A O 1
ATOM 3241 N N . ASN A 1 388 ? 7.263 -17.584 -21.504 1.00 89.25 388 ASN A N 1
ATOM 3242 C CA . ASN A 1 388 ? 6.250 -17.949 -20.510 1.00 89.25 388 ASN A CA 1
ATOM 3243 C C . ASN A 1 388 ? 5.342 -16.764 -20.161 1.00 89.25 388 ASN A C 1
ATOM 3245 O O . ASN A 1 388 ? 4.194 -16.956 -19.781 1.00 89.25 388 ASN A O 1
ATOM 3249 N N . PHE A 1 389 ? 5.806 -15.533 -20.396 1.00 93.62 389 PHE A N 1
ATOM 3250 C CA . PHE A 1 389 ? 5.068 -14.311 -20.081 1.00 93.62 389 PHE A CA 1
ATOM 3251 C C . PHE A 1 389 ? 4.533 -13.575 -21.317 1.00 93.62 389 PHE A C 1
ATOM 3253 O O . PHE A 1 389 ? 4.236 -12.385 -21.237 1.00 93.62 389 PHE A O 1
ATOM 3260 N N . LYS A 1 390 ? 4.336 -14.264 -22.454 1.00 92.50 390 LYS A N 1
ATOM 3261 C CA . LYS A 1 390 ? 3.746 -13.668 -23.677 1.00 92.50 390 LYS A CA 1
ATOM 3262 C C . LYS A 1 390 ? 2.355 -13.044 -23.462 1.00 92.50 390 LYS A C 1
ATOM 3264 O O . LYS A 1 390 ? 1.966 -12.165 -24.225 1.00 92.50 390 LYS A O 1
ATOM 3269 N N . PHE A 1 391 ? 1.615 -13.477 -22.439 1.00 95.06 391 PHE A N 1
ATOM 3270 C CA . PHE A 1 391 ? 0.309 -12.911 -22.078 1.00 95.06 391 PHE A CA 1
ATOM 3271 C C . PHE A 1 3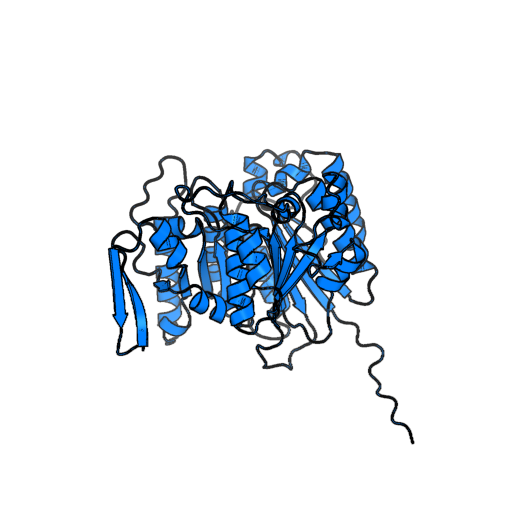91 ? 0.403 -11.584 -21.299 1.00 95.06 391 PHE A C 1
ATOM 3273 O O . PHE A 1 391 ? -0.590 -10.865 -21.195 1.00 95.06 391 PHE A O 1
ATOM 3280 N N . ILE A 1 392 ? 1.578 -11.237 -20.761 1.00 97.38 392 ILE A N 1
ATOM 3281 C CA . ILE A 1 392 ? 1.806 -9.982 -20.038 1.00 97.38 392 ILE A CA 1
ATOM 3282 C C . ILE A 1 392 ? 2.003 -8.854 -21.047 1.00 97.38 392 ILE A C 1
ATOM 3284 O O . ILE A 1 392 ? 2.887 -8.902 -21.906 1.00 97.38 392 ILE A O 1
ATOM 3288 N N . LYS A 1 393 ? 1.207 -7.791 -20.923 1.00 97.12 393 LYS A N 1
ATOM 3289 C CA . LYS A 1 393 ? 1.281 -6.663 -21.850 1.00 97.12 393 LYS A CA 1
ATOM 3290 C C . LYS A 1 393 ? 2.457 -5.741 -21.499 1.00 97.12 393 LYS A C 1
ATOM 3292 O O . LYS A 1 393 ? 2.529 -5.176 -20.410 1.00 97.12 393 LYS A O 1
ATOM 3297 N N . LEU A 1 394 ? 3.356 -5.531 -22.458 1.00 97.31 394 LEU A N 1
ATOM 3298 C CA . LEU A 1 394 ? 4.370 -4.473 -22.402 1.00 97.31 394 LEU A CA 1
ATOM 3299 C C . LEU A 1 394 ? 3.699 -3.103 -22.466 1.00 97.31 394 LEU A C 1
ATOM 3301 O O . LEU A 1 394 ? 2.906 -2.867 -23.375 1.00 97.31 394 LEU A O 1
ATOM 3305 N N . ILE A 1 395 ? 4.051 -2.212 -21.540 1.00 96.81 395 ILE A N 1
ATOM 3306 C CA . ILE A 1 395 ? 3.493 -0.859 -21.486 1.00 96.81 395 ILE A CA 1
ATOM 3307 C C . ILE A 1 395 ? 4.571 0.217 -21.420 1.00 96.81 395 ILE A C 1
ATOM 3309 O O . ILE A 1 395 ? 5.598 0.056 -20.754 1.00 96.81 395 ILE A O 1
ATOM 3313 N N . ASP A 1 396 ? 4.347 1.330 -22.108 1.00 94.75 396 ASP A N 1
ATOM 3314 C CA . ASP A 1 396 ? 5.140 2.550 -21.945 1.00 94.75 396 ASP A CA 1
ATOM 3315 C C . ASP A 1 396 ? 4.516 3.531 -20.930 1.00 94.75 396 ASP A C 1
ATOM 3317 O O . ASP A 1 396 ? 3.599 3.187 -20.186 1.00 94.75 396 ASP A O 1
ATOM 3321 N N . SER A 1 397 ? 5.049 4.755 -20.841 1.00 90.81 397 SER A N 1
ATOM 3322 C CA . SER A 1 397 ? 4.504 5.777 -19.938 1.00 90.81 397 SER A CA 1
ATOM 3323 C C . SER A 1 397 ? 3.068 6.164 -20.287 1.00 90.81 397 SER A C 1
ATOM 3325 O O . SER A 1 397 ? 2.261 6.286 -19.373 1.00 90.81 397 SER A O 1
ATOM 3327 N N . ASN A 1 398 ? 2.733 6.305 -21.571 1.00 88.56 398 ASN A N 1
ATOM 3328 C CA . ASN A 1 398 ? 1.391 6.687 -22.013 1.00 88.56 398 ASN A CA 1
ATOM 3329 C C . ASN A 1 398 ? 0.384 5.579 -21.709 1.00 88.56 398 ASN A C 1
ATOM 3331 O O . ASN A 1 398 ? -0.715 5.854 -21.233 1.00 88.56 398 ASN A O 1
ATOM 3335 N N . GLU A 1 399 ? 0.765 4.326 -21.934 1.00 91.81 399 GLU A N 1
ATOM 3336 C CA . GLU A 1 399 ? -0.076 3.176 -21.606 1.00 91.81 399 GLU A CA 1
ATOM 3337 C C . GLU A 1 399 ? -0.222 2.976 -20.094 1.00 91.81 399 GLU A C 1
ATOM 3339 O O . GLU A 1 399 ? -1.314 2.650 -19.634 1.00 91.81 399 GLU A O 1
ATOM 3344 N N . LEU A 1 400 ? 0.831 3.229 -19.303 1.00 91.38 400 LEU A N 1
ATOM 3345 C CA . LEU A 1 400 ? 0.724 3.271 -17.841 1.00 91.38 400 LEU A CA 1
ATOM 3346 C C . LEU A 1 400 ? -0.322 4.304 -17.420 1.00 91.38 400 LEU A C 1
ATOM 3348 O O . LEU A 1 400 ? -1.207 3.986 -16.632 1.00 91.38 400 LEU A O 1
ATOM 3352 N N . ILE A 1 401 ? -0.269 5.509 -17.992 1.00 84.88 401 ILE A N 1
ATOM 3353 C CA . ILE A 1 401 ? -1.273 6.542 -17.734 1.00 84.88 401 ILE A CA 1
ATOM 3354 C C . ILE A 1 401 ? -2.653 6.032 -18.113 1.00 84.88 401 ILE A C 1
ATOM 3356 O O . ILE A 1 401 ? -3.534 6.174 -17.290 1.00 84.88 401 ILE A O 1
ATOM 3360 N N . GLN A 1 402 ? -2.833 5.398 -19.280 1.00 85.12 402 GLN A N 1
ATOM 3361 C CA . GLN A 1 402 ? -4.107 4.811 -19.729 1.00 85.12 402 GLN A CA 1
ATOM 3362 C C . GLN A 1 402 ? -4.660 3.729 -18.792 1.00 85.12 402 GLN A C 1
ATOM 3364 O O . GLN A 1 402 ? -5.874 3.624 -18.632 1.00 85.12 402 GLN A O 1
ATOM 3369 N N . ILE A 1 403 ? -3.795 2.926 -18.174 1.00 87.81 403 ILE A N 1
ATOM 3370 C CA . ILE A 1 403 ? -4.198 1.904 -17.196 1.00 87.81 403 ILE A CA 1
ATOM 3371 C C . ILE A 1 403 ? -4.617 2.548 -15.882 1.00 87.81 403 ILE A C 1
ATOM 3373 O O . ILE A 1 403 ? -5.606 2.140 -15.286 1.00 87.81 403 ILE A O 1
ATOM 3377 N N . LEU A 1 404 ? -3.887 3.578 -15.460 1.00 82.88 404 LEU A N 1
ATOM 3378 C CA . LEU A 1 404 ? -4.278 4.430 -14.341 1.00 82.88 404 LEU A CA 1
ATOM 3379 C C . LEU A 1 404 ? -5.397 5.411 -14.730 1.00 82.88 404 LEU A C 1
ATOM 3381 O O . LEU A 1 404 ? -5.839 6.196 -13.893 1.00 82.88 404 LEU A O 1
ATOM 3385 N N . ASN A 1 405 ? -5.810 5.412 -16.003 1.00 68.75 405 ASN A N 1
ATOM 3386 C CA . ASN A 1 405 ? -6.684 6.431 -16.541 1.00 68.75 405 ASN A CA 1
ATOM 3387 C C . ASN A 1 405 ? -8.119 6.173 -16.127 1.00 68.75 405 ASN A C 1
ATOM 3389 O O . ASN A 1 405 ? -8.627 5.063 -15.965 1.00 68.75 405 ASN A O 1
ATOM 3393 N N . LEU A 1 406 ? -8.747 7.317 -16.053 1.00 61.34 406 LEU A N 1
ATOM 3394 C CA . LEU A 1 406 ? -10.041 7.684 -15.579 1.00 61.34 406 LEU A CA 1
ATOM 3395 C C . LEU A 1 406 ? -11.101 7.186 -16.546 1.00 61.34 406 LEU A C 1
ATOM 3397 O O . LEU A 1 406 ? -11.612 7.939 -17.368 1.00 61.34 406 LEU A O 1
ATOM 3401 N N . LYS A 1 407 ? -11.401 5.889 -16.501 1.00 64.25 407 LYS A N 1
ATOM 3402 C CA . LYS A 1 407 ? -12.578 5.387 -17.207 1.00 64.25 407 LYS A CA 1
ATOM 3403 C C . LYS A 1 407 ? -13.814 5.964 -16.527 1.00 64.25 407 LYS A C 1
ATOM 3405 O O . LYS A 1 407 ? -13.908 5.943 -15.300 1.00 64.25 407 LYS A O 1
ATOM 3410 N N . ASP A 1 408 ? -14.781 6.380 -17.335 1.00 56.25 408 ASP A N 1
ATOM 3411 C CA . ASP A 1 408 ? -16.027 7.046 -16.927 1.00 56.25 408 ASP A CA 1
ATOM 3412 C C . ASP A 1 408 ? -16.820 6.300 -15.839 1.00 56.25 408 ASP A C 1
ATOM 3414 O O . ASP A 1 408 ? -17.624 6.897 -15.126 1.00 56.25 408 ASP A O 1
ATOM 3418 N N . ASN A 1 409 ? -16.562 4.997 -15.690 1.00 60.66 409 ASN A N 1
ATOM 3419 C CA . ASN A 1 409 ? -17.261 4.100 -14.778 1.00 60.66 409 ASN A CA 1
ATOM 3420 C C . ASN A 1 409 ? -16.465 3.741 -13.514 1.00 60.66 409 ASN A C 1
ATOM 3422 O O . ASN A 1 409 ? -16.964 2.951 -12.722 1.00 60.66 409 ASN A O 1
ATOM 3426 N N . ILE A 1 410 ? -15.245 4.248 -13.307 1.00 68.75 410 ILE A N 1
ATOM 3427 C CA . ILE A 1 410 ? -14.478 3.957 -12.085 1.00 68.75 410 ILE A CA 1
ATOM 3428 C C . ILE A 1 410 ? -14.758 5.045 -11.050 1.00 68.75 410 ILE A C 1
ATOM 3430 O O . ILE A 1 410 ? -14.545 6.236 -11.293 1.00 68.75 410 ILE A O 1
ATOM 3434 N N . TYR A 1 411 ? -15.239 4.619 -9.883 1.00 77.56 411 TYR A N 1
ATOM 3435 C CA . TYR A 1 411 ? -15.486 5.502 -8.747 1.00 77.56 411 TYR A CA 1
ATOM 3436 C C . TYR A 1 411 ? -14.199 5.733 -7.948 1.00 77.56 411 TYR A C 1
ATOM 3438 O O . TYR A 1 411 ? -13.826 6.871 -7.654 1.00 77.56 411 TYR A O 1
ATOM 3446 N N . LEU A 1 412 ? -13.521 4.634 -7.617 1.00 87.00 412 LEU A N 1
ATOM 3447 C CA . LEU A 1 412 ? -12.323 4.624 -6.793 1.00 87.00 412 LEU A CA 1
ATOM 3448 C C . LEU A 1 412 ? -11.321 3.645 -7.385 1.00 87.00 412 LEU A C 1
ATOM 3450 O O . LEU A 1 412 ? -11.595 2.449 -7.508 1.00 87.00 412 LEU A O 1
ATOM 3454 N N . HIS A 1 413 ? -10.145 4.163 -7.710 1.00 92.94 413 HIS A N 1
ATOM 3455 C CA . HIS A 1 413 ? -9.004 3.355 -8.107 1.00 92.94 413 HIS A CA 1
ATOM 3456 C C . HIS A 1 413 ? -7.952 3.419 -7.006 1.00 92.94 413 HIS A C 1
ATOM 3458 O O . HIS A 1 413 ? -7.415 4.488 -6.704 1.00 92.94 413 HIS A O 1
ATOM 3464 N N . ARG A 1 414 ? -7.687 2.271 -6.379 1.00 95.06 414 ARG A N 1
ATOM 3465 C CA . ARG A 1 414 ? -6.644 2.137 -5.357 1.00 95.06 414 ARG A CA 1
ATOM 3466 C C . ARG A 1 414 ? -5.378 1.593 -5.981 1.00 95.06 414 ARG A C 1
ATOM 3468 O O . ARG A 1 414 ? -5.422 0.613 -6.720 1.00 95.06 414 ARG A O 1
ATOM 3475 N N . ILE A 1 415 ? -4.254 2.212 -5.664 1.00 97.25 415 ILE A N 1
ATOM 3476 C CA . ILE A 1 415 ? -2.947 1.812 -6.165 1.00 97.25 415 ILE A CA 1
ATOM 3477 C C . ILE A 1 415 ? -2.069 1.527 -4.955 1.00 97.25 415 ILE A C 1
ATOM 3479 O O . ILE A 1 415 ? -1.804 2.426 -4.159 1.00 97.25 415 ILE A O 1
ATOM 3483 N N . PHE A 1 416 ? -1.620 0.286 -4.812 1.00 98.19 416 PHE A N 1
ATOM 3484 C CA . PHE A 1 416 ? -0.693 -0.111 -3.754 1.00 98.19 416 PHE A CA 1
ATOM 3485 C C . PHE A 1 416 ? 0.683 -0.384 -4.345 1.00 98.19 416 PHE A C 1
ATOM 3487 O O . PHE A 1 416 ? 0.794 -1.018 -5.396 1.00 98.19 416 PHE A O 1
ATOM 3494 N N . ILE A 1 417 ? 1.725 0.087 -3.664 1.00 97.94 417 ILE A N 1
ATOM 3495 C CA . ILE A 1 417 ? 3.114 -0.167 -4.041 1.00 97.94 417 ILE A CA 1
ATOM 3496 C C . ILE A 1 417 ? 3.668 -1.239 -3.106 1.00 97.94 417 ILE A C 1
ATOM 3498 O O . ILE A 1 417 ? 3.720 -1.026 -1.895 1.00 97.94 417 ILE A O 1
ATOM 3502 N N . PHE A 1 418 ? 4.042 -2.374 -3.692 1.00 97.06 418 PHE A N 1
ATOM 3503 C CA . PHE A 1 418 ? 4.687 -3.508 -3.037 1.00 97.06 418 PHE A CA 1
ATOM 3504 C C . PHE A 1 418 ? 6.172 -3.555 -3.390 1.00 97.06 418 PHE A C 1
ATOM 3506 O O . PHE A 1 418 ? 6.534 -3.346 -4.576 1.00 97.06 418 PHE A O 1
#